Protein AF-A0A8J1WAL7-F1 (afdb_monomer_lite)

Foldseek 3Di:
DVVQVLQQVLFAEEEEAAFQLCPVVVVVVSLQQLQECPHPDPQNPPLVRGAREDEQEDEDALQDALVVVVVSLQVLLVVLVVCVVVVVSRYAYEYEYEQVVRPCNHPNVNLVQCPCCLVQVAGPVRPTSVDSSSRHRYYYYHHDDDDVVSPVSHHYHYRYAQDPVSLVVVLCVLQVPPDDQPDPPPPPDPPPDPPDDPDPDDDPPDPCVLQEDNLLSSLLSNQLSVVVVVVVVVVVPDPDDPVNSNVVNVVVNLVSCCFSVNAPDPVNQVVCLVPVLVVLQCLQPFPPPCPRLAFAAEEAEDDDPDAPVLVVVLCVVSCSQHDFEQEQEDDPDPVCLDPVNLVVSQVSVLVLQQVLHEYEYGQPLSQCVQCVCVLLVVWDADPNWTWTWGDDNPDIDIGTGDSNYGYHYYHNCCVSPDSNSSNRHGHHYDYSVSSDDPVRND

Sequence (442 aa):
MLLAVCAQLRIPVFIVGKPGSSKSLGKAIVQDVMIGSSSPVPLFRRDEDFGRTAFQTNQCSPHSTAKSILDIFQKASKVQHQLVQKRVNEEIAVVVLDEVGLAEESQHLPLKALHPLLETGISPDGHFGQQITDKVAFMGLSNWNLDPAKMNRAILVMREELNREEMIRTGRAIFRHEGSLLFGASRTDPNDQPGTRTEREQPEERDVSTSYGLRDFYSFLKMLDQRADEWHRANSASNVTPEILHEAKLAALAYCVKRNFGGISAELQKTAQERLLPYLDNLSQADPDGKNPVRYPLLLPRGRSTGGLGLVNVLQTKGILGKEVALVFGSSFPEDGSLAFLNRCIDKVKHGLESGEVVVLVNAAKIYEAVYDALNQYYTVFAGQKYVNLGLGNDHAKVQVASTAKLVILEPEPQLLDTPLLNRMEKYALSPEDLLSNEEKN

Secondary structure (DSSP, 8-state):
-HHHHHHHTT--EEEEESTTSSHHHHHHHHHHH-SGGG-SSGGGS-TTT--EEEEEEEE--TT--HHHHHHHHHHHHHHHHHHHHTT-TTEEEEEEEETHHHHHS-TT-GGGGHHHHHHTS--TTSSS--SGGGPPEEEEEESSPPPHHHHTTSEEEEEPPPPHHHHHHHHHHH--S-STTT-------TT---------------S-TTS--HHHHHHHHHHHHHHHHHHHHHHTTS---HHHHHHHHHHHHHHHHHHHH-SS-HHHHHHHHTTSHHHHGGGSS--TTS-S--PEEEEEE-SSSS-HHHHHHHHHHTTTT-S-EEEEE---SGGGG-HHHHHHHHHHHHHHHHHT-EEEEES-GGGTTTTHHHHTT-PEEETTEEEEEEEETTEEEEEEE-TT-EEEEE-S-GGGS-HHHHTTEEEEEE-GGGGS-TTT--

Structure (mmCIF, N/CA/C/O backbone):
data_AF-A0A8J1WAL7-F1
#
_entry.id   AF-A0A8J1WAL7-F1
#
loop_
_atom_site.group_PDB
_atom_site.id
_atom_site.type_symbol
_atom_site.label_atom_id
_atom_site.label_alt_id
_atom_site.label_comp_id
_atom_site.label_asym_id
_atom_site.label_entity_id
_atom_site.label_seq_id
_atom_site.pdbx_PDB_ins_code
_atom_site.Cartn_x
_atom_site.Cartn_y
_atom_site.Cartn_z
_atom_site.occupancy
_atom_site.B_iso_or_equiv
_atom_site.auth_seq_id
_atom_site.auth_comp_id
_atom_site.auth_asym_id
_atom_site.auth_atom_id
_atom_site.pdbx_PDB_model_num
ATOM 1 N N . MET A 1 1 ? -5.967 -4.400 -19.997 1.00 84.31 1 MET A N 1
ATOM 2 C CA . MET A 1 1 ? -5.461 -4.408 -21.385 1.00 84.31 1 MET A CA 1
ATOM 3 C C . MET A 1 1 ? -4.346 -3.393 -21.611 1.00 84.31 1 MET A C 1
ATOM 5 O O . MET A 1 1 ? -3.257 -3.824 -21.944 1.00 84.31 1 MET A O 1
ATOM 9 N N . LEU A 1 2 ? -4.558 -2.088 -21.374 1.00 92.94 2 LEU A N 1
ATOM 10 C CA . LEU A 1 2 ? -3.539 -1.048 -21.617 1.00 92.94 2 LEU A CA 1
ATOM 11 C C . LEU A 1 2 ? -2.163 -1.365 -21.007 1.00 92.94 2 LEU A C 1
ATOM 13 O O . LEU A 1 2 ? -1.177 -1.397 -21.726 1.00 92.94 2 LEU A O 1
ATOM 17 N N . LEU A 1 3 ? -2.109 -1.673 -19.706 1.00 94.38 3 LEU A N 1
ATOM 18 C CA . LEU A 1 3 ? -0.854 -2.017 -19.027 1.00 94.38 3 LEU A CA 1
ATOM 19 C C . LEU A 1 3 ? -0.114 -3.203 -19.666 1.00 94.38 3 LEU A C 1
ATOM 21 O O . LEU A 1 3 ? 1.107 -3.175 -19.754 1.00 94.38 3 LEU A O 1
ATOM 25 N N . ALA A 1 4 ? -0.849 -4.217 -20.129 1.00 92.81 4 ALA A N 1
ATOM 26 C CA . ALA A 1 4 ? -0.272 -5.378 -20.802 1.00 92.81 4 ALA A CA 1
ATOM 27 C C . ALA A 1 4 ? 0.333 -4.999 -22.162 1.00 92.81 4 ALA A C 1
ATOM 29 O O . ALA A 1 4 ? 1.438 -5.418 -22.486 1.00 92.81 4 ALA A O 1
ATOM 30 N N . VAL A 1 5 ? -0.353 -4.143 -22.930 1.00 93.50 5 VAL A N 1
ATOM 31 C CA . VAL A 1 5 ? 0.158 -3.611 -24.205 1.00 93.50 5 VAL A CA 1
ATOM 32 C C . VAL A 1 5 ? 1.398 -2.745 -23.979 1.00 93.50 5 VAL A C 1
ATOM 34 O O . VAL A 1 5 ? 2.397 -2.918 -24.671 1.00 93.50 5 VAL A O 1
ATOM 37 N N . CYS A 1 6 ? 1.375 -1.855 -22.983 1.00 94.75 6 CYS A N 1
ATOM 38 C CA . CYS A 1 6 ? 2.537 -1.037 -22.633 1.00 94.75 6 CYS A CA 1
ATOM 39 C C . CYS A 1 6 ? 3.734 -1.900 -22.215 1.00 94.75 6 CYS A C 1
ATOM 41 O O . CYS A 1 6 ? 4.853 -1.620 -22.635 1.00 94.75 6 CYS A O 1
ATOM 43 N N . ALA A 1 7 ? 3.505 -2.970 -21.444 1.00 92.94 7 ALA A N 1
ATOM 44 C CA . ALA A 1 7 ? 4.551 -3.926 -21.090 1.00 92.94 7 ALA A CA 1
ATOM 45 C C . ALA A 1 7 ? 5.125 -4.621 -22.334 1.00 92.94 7 ALA A C 1
ATOM 47 O O . ALA A 1 7 ? 6.336 -4.579 -22.542 1.00 92.94 7 ALA A O 1
ATOM 48 N N . GLN A 1 8 ? 4.260 -5.174 -23.193 1.00 90.38 8 GLN A N 1
ATOM 49 C CA . GLN A 1 8 ? 4.648 -5.862 -24.430 1.00 90.38 8 GLN A CA 1
ATOM 50 C C . GLN A 1 8 ? 5.514 -4.984 -25.336 1.00 90.38 8 GLN A C 1
ATOM 52 O O . GLN A 1 8 ? 6.565 -5.400 -25.822 1.00 90.38 8 GLN A O 1
ATOM 57 N N . LEU A 1 9 ? 5.081 -3.741 -25.533 1.00 90.94 9 LEU A N 1
ATOM 58 C CA . LEU A 1 9 ? 5.745 -2.782 -26.412 1.00 90.94 9 LEU A CA 1
ATOM 59 C C . LEU A 1 9 ? 6.870 -2.004 -25.714 1.00 90.94 9 LEU A C 1
ATOM 61 O O . LEU A 1 9 ? 7.504 -1.161 -26.345 1.00 90.94 9 LEU A O 1
ATOM 65 N N . ARG A 1 10 ? 7.119 -2.263 -24.422 1.00 91.50 10 ARG A N 1
ATOM 66 C CA . ARG A 1 10 ? 8.054 -1.509 -23.566 1.00 91.50 10 ARG A CA 1
ATOM 67 C C . ARG A 1 10 ? 7.827 0.008 -23.628 1.00 91.50 10 ARG A C 1
ATOM 69 O O . ARG A 1 10 ? 8.774 0.790 -23.541 1.00 91.50 10 ARG A O 1
ATOM 76 N N . ILE A 1 11 ? 6.570 0.420 -23.783 1.00 92.88 11 ILE A N 1
ATOM 77 C CA . ILE A 1 11 ? 6.168 1.825 -23.741 1.00 92.88 11 ILE A CA 1
ATOM 78 C C . ILE A 1 11 ? 6.044 2.212 -22.263 1.00 92.88 11 ILE A C 1
ATOM 80 O O . ILE A 1 11 ? 5.229 1.610 -21.557 1.00 92.88 11 ILE A O 1
ATOM 84 N N . PRO A 1 12 ? 6.821 3.194 -21.771 1.00 94.50 12 PRO A N 1
ATOM 85 C CA . PRO A 1 12 ? 6.705 3.656 -20.396 1.00 94.50 12 PRO A CA 1
ATOM 86 C C . PRO A 1 12 ? 5.286 4.141 -20.100 1.00 94.50 12 PRO A C 1
ATOM 88 O O . PRO A 1 12 ? 4.698 4.877 -20.895 1.00 94.50 12 PRO A O 1
ATOM 91 N N . VAL A 1 13 ? 4.739 3.753 -18.951 1.00 95.19 13 VAL A N 1
ATOM 92 C CA . VAL A 1 13 ? 3.415 4.206 -18.511 1.00 95.19 13 VAL A CA 1
ATOM 93 C C . VAL A 1 13 ? 3.463 4.723 -17.080 1.00 95.19 13 VAL A C 1
ATOM 95 O O . VAL A 1 13 ? 4.033 4.081 -16.201 1.00 95.19 13 VAL A O 1
ATOM 98 N N . PHE A 1 14 ? 2.832 5.869 -16.839 1.00 94.50 14 PHE A N 1
ATOM 99 C CA . PHE A 1 14 ? 2.520 6.356 -15.502 1.00 94.50 14 PHE A CA 1
ATOM 100 C C . PHE A 1 14 ? 1.024 6.219 -15.245 1.00 94.50 14 PHE A C 1
ATOM 102 O O . PHE A 1 14 ? 0.209 6.655 -16.056 1.00 94.50 14 PHE A O 1
ATOM 109 N N . ILE A 1 15 ? 0.652 5.638 -14.106 1.00 94.06 15 ILE A N 1
ATOM 110 C CA . ILE A 1 15 ? -0.725 5.642 -13.615 1.00 94.06 15 ILE A CA 1
ATOM 111 C C . ILE A 1 15 ? -0.781 6.530 -12.385 1.00 94.06 15 ILE A C 1
ATOM 113 O O . ILE A 1 15 ? -0.194 6.213 -11.349 1.00 94.06 15 ILE A O 1
ATOM 117 N N . VAL A 1 16 ? -1.539 7.613 -12.492 1.00 92.25 16 VAL A N 1
ATOM 118 C CA . VAL A 1 16 ? -1.702 8.605 -11.435 1.00 92.25 16 VAL A CA 1
ATOM 119 C C . VAL A 1 16 ? -3.160 8.652 -11.007 1.00 92.25 16 VAL A C 1
ATOM 121 O O . VAL A 1 16 ? -4.061 8.602 -11.835 1.00 92.25 16 VAL A O 1
ATOM 124 N N . GLY A 1 17 ? -3.417 8.729 -9.708 1.00 89.50 17 GLY A N 1
ATOM 125 C CA . GLY A 1 17 ? -4.762 8.960 -9.180 1.00 89.50 17 GLY A CA 1
ATOM 126 C C . GLY A 1 17 ? -4.827 8.709 -7.687 1.00 89.50 17 GLY A C 1
ATOM 127 O O . GLY A 1 17 ? -3.884 8.167 -7.123 1.00 89.50 17 GLY A O 1
ATOM 128 N N . LYS A 1 18 ? -5.941 9.023 -7.030 1.00 85.19 18 LYS A N 1
ATOM 129 C CA . LYS A 1 18 ? -6.019 8.956 -5.560 1.00 85.19 18 LYS A CA 1
ATOM 130 C C . LYS A 1 18 ? -5.776 7.543 -4.981 1.00 85.19 18 LYS A C 1
ATOM 132 O O . LYS A 1 18 ? -5.926 6.534 -5.687 1.00 85.19 18 LYS A O 1
ATOM 137 N N . PRO A 1 19 ? -5.386 7.413 -3.699 1.00 81.81 19 PRO A N 1
ATOM 138 C CA . PRO A 1 19 ? -5.286 6.114 -3.036 1.00 81.81 19 PRO A CA 1
ATOM 139 C C . PRO A 1 19 ? -6.582 5.297 -3.166 1.00 81.81 19 PRO A C 1
ATOM 141 O O . PRO A 1 19 ? -7.678 5.797 -2.945 1.00 81.81 19 PRO A O 1
ATOM 144 N N . GLY A 1 20 ? -6.465 4.015 -3.531 1.00 78.94 20 GLY A N 1
ATOM 145 C CA . GLY A 1 20 ? -7.633 3.144 -3.737 1.00 78.94 20 GLY A CA 1
ATOM 146 C C . GLY A 1 20 ? -8.259 3.208 -5.139 1.00 78.94 20 GLY A C 1
ATOM 147 O O . GLY A 1 20 ? -9.221 2.496 -5.400 1.00 78.94 20 GLY A O 1
ATOM 148 N N . SER A 1 21 ? -7.687 3.950 -6.091 1.00 83.81 21 SER A N 1
ATOM 149 C CA . SER A 1 21 ? -8.152 3.986 -7.492 1.00 83.81 21 SER A CA 1
ATOM 150 C C . SER A 1 21 ? -7.765 2.760 -8.350 1.00 83.81 21 SER A C 1
ATOM 152 O O . SER A 1 21 ? -7.716 2.834 -9.581 1.00 83.81 21 SER A O 1
ATOM 154 N N . SER A 1 22 ? -7.483 1.620 -7.707 1.00 83.69 22 SER A N 1
ATOM 155 C CA . SER A 1 22 ? -7.167 0.323 -8.337 1.00 83.69 22 SER A CA 1
ATOM 156 C C . SER A 1 22 ? -5.894 0.271 -9.199 1.00 83.69 22 SER A C 1
ATOM 158 O O . SER A 1 22 ? -5.740 -0.633 -10.015 1.00 83.69 22 SER A O 1
ATOM 160 N N . LYS A 1 23 ? -4.936 1.186 -8.990 1.00 89.06 23 LYS A N 1
ATOM 161 C CA . LYS A 1 23 ? -3.648 1.218 -9.719 1.00 89.06 23 LYS A CA 1
ATOM 162 C C . LYS A 1 23 ? -2.802 -0.038 -9.481 1.00 89.06 23 LYS A C 1
ATOM 164 O O . LYS A 1 23 ? -2.500 -0.770 -10.419 1.00 89.06 23 LYS A O 1
ATOM 169 N N . SER A 1 24 ? -2.484 -0.322 -8.214 1.00 85.56 24 SER A N 1
ATOM 170 C CA . SER A 1 24 ? -1.693 -1.495 -7.823 1.00 85.56 24 SER A CA 1
ATOM 171 C C . SER A 1 24 ? -2.426 -2.804 -8.138 1.00 85.56 24 SER A C 1
ATOM 173 O O . SER A 1 24 ? -1.786 -3.783 -8.505 1.00 85.56 24 SER A O 1
ATOM 175 N N . LEU A 1 25 ? -3.768 -2.804 -8.093 1.00 84.81 25 LEU A N 1
ATOM 176 C CA . LEU A 1 25 ? -4.587 -3.933 -8.547 1.00 84.81 25 LEU A CA 1
ATOM 177 C C . LEU A 1 25 ? -4.432 -4.169 -10.056 1.00 84.81 25 LEU A C 1
ATOM 179 O O . LEU A 1 25 ? -4.268 -5.307 -10.477 1.00 84.81 25 LEU A O 1
ATOM 183 N N . GLY A 1 26 ? -4.433 -3.111 -10.872 1.00 89.12 26 GLY A N 1
ATOM 184 C CA . GLY A 1 26 ? -4.189 -3.219 -12.312 1.00 89.12 26 GLY A CA 1
ATOM 185 C C . GLY A 1 26 ? -2.827 -3.841 -12.630 1.00 89.12 26 GLY A C 1
ATOM 186 O O . GLY A 1 26 ? -2.751 -4.732 -13.474 1.00 89.12 26 GLY A O 1
ATOM 187 N N . LYS A 1 27 ? -1.773 -3.426 -11.915 1.00 91.50 27 LYS A N 1
ATOM 188 C CA . LYS A 1 27 ? -0.441 -4.051 -11.985 1.00 91.50 27 LYS A CA 1
ATOM 189 C C . LYS A 1 27 ? -0.492 -5.532 -11.585 1.00 91.50 27 LYS A C 1
ATOM 191 O O . LYS A 1 27 ? 0.006 -6.360 -12.338 1.00 91.50 27 LYS A O 1
ATOM 196 N N . ALA A 1 28 ? -1.101 -5.862 -10.442 1.00 87.25 28 ALA A N 1
ATOM 197 C CA . ALA A 1 28 ? -1.199 -7.239 -9.949 1.00 87.25 28 ALA A CA 1
ATOM 198 C C . ALA A 1 28 ? -1.916 -8.159 -10.948 1.00 87.25 28 ALA A C 1
ATOM 200 O O . ALA A 1 28 ? -1.396 -9.213 -11.284 1.00 87.25 28 ALA A O 1
ATOM 201 N N . ILE A 1 29 ? -3.036 -7.710 -11.526 1.00 89.12 29 ILE A N 1
ATOM 202 C CA . ILE A 1 29 ? -3.750 -8.473 -12.559 1.00 89.12 29 ILE A CA 1
ATOM 203 C C . ILE A 1 29 ? -2.834 -8.768 -13.747 1.00 89.12 29 ILE A C 1
ATOM 205 O O . ILE A 1 29 ? -2.809 -9.897 -14.216 1.00 89.12 29 ILE A O 1
ATOM 209 N N . VAL A 1 30 ? -2.078 -7.779 -14.239 1.00 92.38 30 VAL A N 1
ATOM 210 C CA . VAL A 1 30 ? -1.133 -8.000 -15.348 1.00 92.38 30 VAL A CA 1
ATOM 211 C C . VAL A 1 30 ? -0.058 -9.011 -14.964 1.00 92.38 30 VAL A C 1
ATOM 213 O O . VAL A 1 30 ? 0.216 -9.915 -15.746 1.00 92.38 30 VAL A O 1
ATOM 216 N N . GLN A 1 31 ? 0.501 -8.887 -13.764 1.00 90.56 31 GLN A N 1
ATOM 217 C CA . GLN A 1 31 ? 1.497 -9.812 -13.232 1.00 90.56 31 GLN A CA 1
ATOM 218 C C . GLN A 1 31 ? 0.962 -11.250 -13.110 1.00 90.56 31 GLN A C 1
ATOM 220 O O . GLN A 1 31 ? 1.702 -12.188 -13.394 1.00 90.56 31 GLN A O 1
ATOM 225 N N . ASP A 1 32 ? -0.312 -11.424 -12.755 1.00 87.25 32 ASP A N 1
ATOM 226 C CA . ASP A 1 32 ? -0.944 -12.737 -12.580 1.00 87.25 32 ASP A CA 1
ATOM 227 C C . ASP A 1 32 ? -1.372 -13.381 -13.909 1.00 87.25 32 ASP A C 1
ATOM 229 O O . ASP A 1 32 ? -1.410 -14.607 -14.024 1.00 87.25 32 ASP A O 1
ATOM 233 N N . VAL A 1 33 ? -1.711 -12.577 -14.927 1.00 90.56 33 VAL A N 1
ATOM 234 C CA . VAL A 1 33 ? -2.195 -13.098 -16.219 1.00 90.56 33 VAL A CA 1
ATOM 235 C C . VAL A 1 33 ? -1.113 -13.182 -17.290 1.00 90.56 33 VAL A C 1
ATOM 237 O O . VAL A 1 33 ? -1.200 -14.069 -18.134 1.00 90.56 33 VAL A O 1
ATOM 240 N N . MET A 1 34 ? -0.089 -12.323 -17.283 1.00 90.88 34 MET A N 1
ATOM 241 C CA . MET A 1 34 ? 1.019 -12.368 -18.250 1.00 90.88 34 MET A CA 1
ATOM 242 C C . MET A 1 34 ? 2.135 -13.291 -17.753 1.00 90.88 34 MET A C 1
ATOM 244 O O . MET A 1 34 ? 3.267 -12.862 -17.521 1.00 90.88 34 MET A O 1
ATOM 248 N N . ILE A 1 35 ? 1.799 -14.570 -17.580 1.00 88.31 35 ILE A N 1
ATOM 249 C CA . ILE A 1 35 ? 2.708 -15.632 -17.116 1.00 88.31 35 ILE A CA 1
ATOM 250 C C . ILE A 1 35 ? 2.988 -16.699 -18.193 1.00 88.31 35 ILE A C 1
ATOM 252 O O . ILE A 1 35 ? 3.474 -17.783 -17.872 1.00 88.31 35 ILE A O 1
ATOM 256 N N . GLY A 1 36 ? 2.692 -16.384 -19.460 1.00 86.50 36 GLY A N 1
ATOM 257 C CA . GLY A 1 36 ? 2.872 -17.265 -20.620 1.00 86.50 36 GLY A CA 1
ATOM 258 C C . GLY A 1 36 ? 1.848 -18.399 -20.660 1.00 86.50 36 GLY A C 1
ATOM 259 O O . GLY A 1 36 ? 0.706 -18.241 -20.221 1.00 86.50 36 GLY A O 1
ATOM 260 N N . SER A 1 37 ? 2.267 -19.574 -21.129 1.00 84.50 37 SER A N 1
ATOM 261 C CA . SER A 1 37 ? 1.436 -20.788 -21.244 1.00 84.50 37 SER A CA 1
ATOM 262 C C . SER A 1 37 ? 0.630 -21.166 -19.985 1.00 84.50 37 SER A C 1
ATOM 264 O O . SER A 1 37 ? -0.465 -21.722 -20.102 1.00 84.50 37 SER A O 1
ATOM 266 N N . SER A 1 38 ? 1.104 -20.801 -18.789 1.00 87.06 38 SER A N 1
ATOM 267 C CA . SER A 1 38 ? 0.413 -21.015 -17.505 1.00 87.06 38 SER A CA 1
ATOM 268 C C . SER A 1 38 ? -0.740 -20.039 -17.224 1.00 87.06 38 SER A C 1
ATOM 270 O O . SER A 1 38 ? -1.400 -20.155 -16.191 1.00 87.06 38 SER A O 1
ATOM 272 N N . SER A 1 39 ? -0.991 -19.057 -18.093 1.00 88.88 39 SER A N 1
ATOM 273 C CA . SER A 1 39 ? -2.002 -18.025 -17.857 1.00 88.88 39 SER A CA 1
ATOM 274 C C . SER A 1 39 ? -3.413 -18.612 -17.721 1.00 88.88 39 SER A C 1
ATOM 276 O O . SER A 1 39 ? -3.811 -19.473 -18.512 1.00 88.88 39 SER A O 1
ATOM 278 N N . PRO A 1 40 ? -4.255 -18.116 -16.797 1.00 87.81 40 PRO A N 1
ATOM 279 C CA . PRO A 1 40 ? -5.662 -18.508 -16.753 1.00 87.81 40 PRO A CA 1
ATOM 280 C C . PRO A 1 40 ? -6.462 -17.976 -17.956 1.00 87.81 40 PRO A C 1
ATOM 282 O O . PRO A 1 40 ? -7.534 -18.503 -18.252 1.00 87.81 40 PRO A O 1
ATOM 285 N N . VAL A 1 41 ? -5.951 -16.975 -18.680 1.00 88.56 41 VAL A N 1
ATOM 286 C CA . VAL A 1 41 ? -6.658 -16.290 -19.769 1.00 88.56 41 VAL A CA 1
ATOM 287 C C . VAL A 1 41 ? -6.069 -16.702 -21.126 1.00 88.56 41 VAL A C 1
ATOM 289 O O . VAL A 1 41 ? -4.888 -16.452 -21.362 1.00 88.56 41 VAL A O 1
ATOM 292 N N . PRO A 1 42 ? -6.866 -17.261 -22.063 1.00 88.44 42 PRO A N 1
ATOM 293 C CA . PRO A 1 42 ? -6.362 -17.754 -23.350 1.00 88.44 42 PRO A CA 1
ATOM 294 C C . PRO A 1 42 ? -5.555 -16.739 -24.173 1.00 88.44 42 PRO A C 1
ATOM 296 O O . PRO A 1 42 ? -4.606 -17.134 -24.841 1.00 88.44 42 PRO A O 1
ATOM 299 N N . LEU A 1 43 ? -5.898 -15.447 -24.097 1.00 87.50 43 LEU A N 1
ATOM 300 C CA . LEU A 1 43 ? -5.181 -14.366 -24.787 1.00 87.50 43 LEU A CA 1
ATOM 301 C C . LEU A 1 43 ? -3.700 -14.273 -24.378 1.00 87.50 43 LEU A C 1
ATOM 303 O O . LEU A 1 43 ? -2.867 -13.964 -25.216 1.00 87.50 43 LEU A O 1
ATOM 307 N N . PHE A 1 44 ? -3.371 -14.554 -23.114 1.00 88.06 44 PHE A N 1
ATOM 308 C CA . PHE A 1 44 ? -2.008 -14.436 -22.579 1.00 88.06 44 PHE A CA 1
ATOM 309 C C . PHE A 1 44 ? -1.257 -15.777 -22.523 1.00 88.06 44 PHE A C 1
ATOM 311 O O . PHE A 1 44 ? -0.155 -15.827 -21.988 1.00 88.06 44 PHE A O 1
ATOM 318 N N . ARG A 1 45 ? -1.851 -16.862 -23.050 1.00 85.06 45 ARG A N 1
ATOM 319 C CA . ARG A 1 45 ? -1.166 -18.154 -23.258 1.00 85.06 45 ARG A CA 1
ATOM 320 C C . ARG A 1 45 ? -0.457 -18.242 -24.603 1.00 85.06 45 ARG A C 1
ATOM 322 O O . ARG A 1 45 ? 0.323 -19.161 -24.810 1.00 85.06 45 ARG A O 1
ATOM 329 N N . ARG A 1 46 ? -0.840 -17.383 -25.550 1.00 67.69 46 ARG A N 1
ATOM 330 C CA . ARG A 1 46 ? -0.291 -17.383 -26.902 1.00 67.69 46 ARG A CA 1
ATOM 331 C C . ARG A 1 46 ? 0.996 -16.580 -26.885 1.00 67.69 46 ARG A C 1
ATOM 333 O O . ARG A 1 46 ? 0.955 -15.351 -26.887 1.00 67.69 46 ARG A O 1
ATOM 340 N N . ASP A 1 47 ? 2.104 -17.303 -26.892 1.00 62.41 47 ASP A N 1
ATOM 341 C CA . ASP A 1 47 ? 3.455 -16.746 -26.846 1.00 62.41 47 ASP A CA 1
ATOM 342 C C . ASP A 1 47 ? 3.760 -15.804 -28.036 1.00 62.41 47 ASP A C 1
ATOM 344 O O . ASP A 1 47 ? 4.651 -14.963 -27.956 1.00 62.41 47 ASP A O 1
ATOM 348 N N . GLU A 1 48 ? 2.969 -15.873 -29.117 1.00 63.19 48 GLU A N 1
ATOM 349 C CA . GLU A 1 48 ? 3.073 -14.981 -30.283 1.00 63.19 48 GLU A CA 1
ATOM 350 C C . GLU A 1 48 ? 2.487 -13.572 -30.054 1.00 63.19 48 GLU A C 1
ATOM 352 O O . GLU A 1 48 ? 2.956 -12.615 -30.670 1.00 63.19 48 GLU A O 1
ATOM 357 N N . ASP A 1 49 ? 1.496 -13.420 -29.165 1.00 69.75 49 ASP A N 1
ATOM 358 C CA . ASP A 1 49 ? 0.780 -12.149 -28.962 1.00 69.75 49 ASP A CA 1
ATOM 359 C C . ASP A 1 49 ? 1.299 -11.377 -27.734 1.00 69.75 49 ASP A C 1
ATOM 361 O O . ASP A 1 49 ? 1.456 -10.151 -27.772 1.00 69.75 49 ASP A O 1
ATOM 365 N N . PHE A 1 50 ? 1.567 -12.086 -26.630 1.00 84.81 50 PHE A N 1
ATOM 366 C CA . PHE A 1 50 ? 2.007 -11.502 -25.362 1.00 84.81 50 PHE A CA 1
ATOM 367 C C . PHE A 1 50 ? 3.078 -12.354 -24.687 1.00 84.81 50 PHE A C 1
ATOM 369 O O . PHE A 1 50 ? 2.865 -13.530 -24.407 1.00 84.81 50 PHE A O 1
ATOM 376 N N . GLY A 1 51 ? 4.190 -11.717 -24.325 1.00 83.19 51 GLY A N 1
ATOM 377 C CA . GLY A 1 51 ? 5.221 -12.328 -23.504 1.00 83.19 51 GLY A CA 1
ATOM 378 C C . GLY A 1 51 ? 4.795 -12.450 -22.039 1.00 83.19 51 GLY A C 1
ATOM 379 O O . GLY A 1 51 ? 4.101 -11.596 -21.481 1.00 83.19 51 GLY A O 1
ATOM 380 N N . ARG A 1 52 ? 5.268 -13.502 -21.383 1.00 88.00 52 ARG A N 1
ATOM 381 C CA . ARG A 1 52 ? 5.427 -13.589 -19.936 1.00 88.00 52 ARG A CA 1
ATOM 382 C C . ARG A 1 52 ? 6.206 -12.387 -19.391 1.00 88.00 52 ARG A C 1
A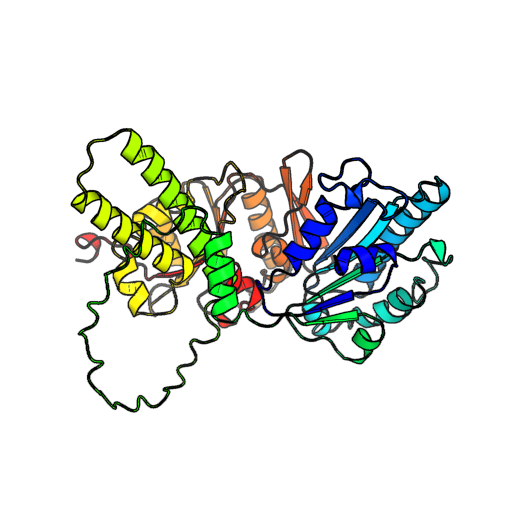TOM 384 O O . ARG A 1 52 ? 7.131 -11.862 -19.998 1.00 88.00 52 ARG A O 1
ATOM 391 N N . THR A 1 53 ? 5.843 -11.947 -18.196 1.00 90.31 53 THR A N 1
ATOM 392 C CA . THR A 1 53 ? 6.435 -10.772 -17.550 1.00 90.31 53 THR A CA 1
ATOM 393 C C . THR A 1 53 ? 7.201 -11.152 -16.290 1.00 90.31 53 THR A C 1
ATOM 395 O O . THR A 1 53 ? 6.766 -11.989 -15.500 1.00 90.31 53 THR A O 1
ATOM 398 N N . ALA A 1 54 ? 8.348 -10.508 -16.086 1.00 90.69 54 ALA A N 1
ATOM 399 C CA . ALA A 1 54 ? 9.175 -10.635 -14.894 1.00 90.69 54 ALA A CA 1
ATOM 400 C C . ALA A 1 54 ? 9.238 -9.278 -14.180 1.00 90.69 54 ALA A C 1
ATOM 402 O O . ALA A 1 54 ? 10.033 -8.401 -14.524 1.00 90.69 54 ALA A O 1
ATOM 403 N N . PHE A 1 55 ? 8.367 -9.093 -13.190 1.00 91.06 55 PHE A N 1
ATOM 404 C CA . PHE A 1 55 ? 8.231 -7.833 -12.465 1.00 91.06 55 PHE A CA 1
ATOM 405 C C . PHE A 1 55 ? 9.355 -7.625 -11.440 1.00 91.06 55 PHE A C 1
ATOM 407 O O . PHE A 1 55 ? 9.601 -8.469 -10.581 1.00 91.06 55 PHE A O 1
ATOM 414 N N . GLN A 1 56 ? 9.983 -6.452 -11.483 1.00 91.12 56 GLN A N 1
ATOM 415 C CA . GLN A 1 56 ? 10.903 -5.925 -10.478 1.00 91.12 56 GLN A CA 1
ATOM 416 C C . GLN A 1 56 ? 10.274 -4.654 -9.905 1.00 91.12 56 GLN A C 1
ATOM 418 O O . GLN A 1 56 ? 10.170 -3.649 -10.602 1.00 91.12 56 GLN A O 1
ATOM 423 N N . THR A 1 57 ? 9.807 -4.693 -8.655 1.00 89.25 57 THR A N 1
ATOM 424 C CA . THR A 1 57 ? 9.117 -3.551 -8.024 1.00 89.25 57 THR A CA 1
ATOM 425 C C . THR A 1 57 ? 9.984 -2.894 -6.959 1.00 89.25 57 THR A C 1
ATOM 427 O O . THR A 1 57 ? 10.517 -3.587 -6.094 1.00 89.25 57 THR A O 1
ATOM 430 N N . ASN A 1 58 ? 10.081 -1.567 -7.006 1.00 87.75 58 ASN A N 1
ATOM 431 C CA . ASN A 1 58 ? 10.629 -0.730 -5.946 1.00 87.75 58 ASN A CA 1
ATOM 432 C C . ASN A 1 58 ? 9.522 0.194 -5.435 1.00 87.75 58 ASN A C 1
ATOM 434 O O . ASN A 1 58 ? 8.834 0.813 -6.248 1.00 87.75 58 ASN A O 1
ATOM 438 N N . GLN A 1 59 ? 9.362 0.298 -4.120 1.00 86.12 59 GLN A N 1
ATOM 439 C CA . GLN A 1 59 ? 8.484 1.299 -3.526 1.00 86.12 59 GLN A CA 1
ATOM 440 C C . GLN A 1 59 ? 9.287 2.583 -3.306 1.00 86.12 59 GLN A C 1
ATOM 442 O O . GLN A 1 59 ? 10.368 2.563 -2.722 1.00 86.12 59 GLN A O 1
ATOM 447 N N . CYS A 1 60 ? 8.784 3.693 -3.833 1.00 86.19 60 CYS A N 1
ATOM 448 C CA . CYS A 1 60 ? 9.363 5.010 -3.648 1.00 86.19 60 CYS A CA 1
ATOM 449 C C . CYS A 1 60 ? 8.866 5.653 -2.350 1.00 86.19 60 CYS A C 1
ATOM 451 O O . CYS A 1 60 ? 7.794 5.349 -1.837 1.00 86.19 60 CYS A O 1
ATOM 453 N N . SER A 1 61 ? 9.667 6.582 -1.848 1.00 81.94 61 SER A N 1
ATOM 454 C CA . SER A 1 61 ? 9.443 7.351 -0.626 1.00 81.94 61 SER A CA 1
ATOM 455 C C . SER A 1 61 ? 10.107 8.730 -0.768 1.00 81.94 61 SER A C 1
ATOM 457 O O . SER A 1 61 ? 10.936 8.905 -1.674 1.00 81.94 61 SER A O 1
ATOM 459 N N . PRO A 1 62 ? 9.842 9.686 0.141 1.00 80.81 62 PRO A N 1
ATOM 460 C CA . PRO A 1 62 ? 10.528 10.985 0.159 1.00 80.81 62 PRO A CA 1
ATOM 461 C C . PRO A 1 62 ? 12.056 10.893 0.323 1.00 80.81 62 PRO A C 1
ATOM 463 O O . PRO A 1 62 ? 12.785 11.848 0.065 1.00 80.81 62 PRO A O 1
ATOM 466 N N . HIS A 1 63 ? 12.583 9.725 0.684 1.00 79.44 63 HIS A N 1
ATOM 467 C CA . HIS A 1 63 ? 14.014 9.488 0.899 1.00 79.44 63 HIS A CA 1
ATOM 468 C C . HIS A 1 63 ? 14.654 8.662 -0.225 1.00 79.44 63 HIS A C 1
ATOM 470 O O . HIS A 1 63 ? 15.830 8.305 -0.163 1.00 79.44 63 HIS A O 1
ATOM 476 N N . SER A 1 64 ? 13.896 8.357 -1.283 1.00 84.38 64 SER A N 1
ATOM 477 C CA . SER A 1 64 ? 14.398 7.594 -2.425 1.00 84.38 64 SER A CA 1
ATOM 478 C C . SER A 1 64 ? 15.607 8.260 -3.084 1.00 84.38 64 SER A C 1
ATOM 480 O O . SER A 1 64 ? 15.620 9.460 -3.343 1.00 84.38 64 SER A O 1
ATOM 482 N N . THR A 1 65 ? 16.622 7.462 -3.418 1.00 88.38 65 THR A N 1
ATOM 483 C CA . THR A 1 65 ? 17.855 7.938 -4.057 1.00 88.38 65 THR A CA 1
ATOM 484 C C . THR A 1 65 ? 17.910 7.543 -5.530 1.00 88.38 65 THR A C 1
ATOM 486 O O . THR A 1 65 ? 17.284 6.577 -5.963 1.00 88.38 65 THR A O 1
ATOM 489 N N . ALA A 1 66 ? 18.698 8.264 -6.333 1.00 89.75 66 ALA A N 1
ATOM 490 C CA . ALA A 1 66 ? 18.927 7.875 -7.728 1.00 89.75 66 ALA A CA 1
ATOM 491 C C . ALA A 1 66 ? 19.527 6.460 -7.829 1.00 89.75 66 ALA A C 1
ATOM 493 O O . ALA A 1 66 ? 19.200 5.708 -8.744 1.00 89.75 66 ALA A O 1
ATOM 494 N N . LYS A 1 67 ? 20.361 6.076 -6.851 1.00 88.44 67 LYS A N 1
ATOM 495 C CA . LYS A 1 67 ? 20.971 4.748 -6.772 1.00 88.44 67 LYS A CA 1
ATOM 496 C C . LYS A 1 67 ? 19.923 3.640 -6.652 1.00 88.44 67 LYS A C 1
ATOM 498 O O . LYS A 1 67 ? 20.030 2.666 -7.382 1.00 88.44 67 LYS A O 1
ATOM 503 N N . SER A 1 68 ? 18.893 3.791 -5.812 1.00 85.81 68 SER A N 1
ATOM 504 C CA . SER A 1 68 ? 17.866 2.744 -5.668 1.00 85.81 68 SER A CA 1
ATOM 505 C C . SER A 1 68 ? 17.087 2.509 -6.969 1.00 85.81 68 SER A C 1
ATOM 507 O O . SER A 1 68 ? 16.787 1.364 -7.313 1.00 85.81 68 SER A O 1
ATOM 509 N N . ILE A 1 69 ? 16.833 3.574 -7.740 1.00 90.75 69 ILE A N 1
ATOM 510 C CA . ILE A 1 69 ? 16.236 3.487 -9.081 1.00 90.75 69 ILE A CA 1
ATOM 511 C C . ILE A 1 69 ? 17.195 2.796 -10.059 1.00 90.75 69 ILE A C 1
ATOM 513 O O . ILE A 1 69 ? 16.797 1.871 -10.766 1.00 90.75 69 ILE A O 1
ATOM 517 N N . LEU A 1 70 ? 18.465 3.202 -10.096 1.00 91.31 70 LEU A N 1
ATOM 518 C CA . LEU A 1 70 ? 19.458 2.592 -10.985 1.00 91.31 70 LEU A CA 1
ATOM 519 C C . LEU A 1 70 ? 19.665 1.106 -10.677 1.00 91.31 70 LEU A C 1
ATOM 521 O O . LEU A 1 70 ? 19.683 0.296 -11.600 1.00 91.31 70 LEU A O 1
ATOM 525 N N . ASP A 1 71 ? 19.741 0.731 -9.402 1.00 89.81 71 ASP A N 1
ATOM 526 C CA . ASP A 1 71 ? 19.937 -0.650 -8.965 1.00 89.81 71 ASP A CA 1
ATOM 527 C C . ASP A 1 71 ? 18.783 -1.555 -9.423 1.00 89.81 71 ASP A C 1
ATOM 529 O O . ASP A 1 71 ? 19.019 -2.688 -9.855 1.00 89.81 71 ASP A O 1
ATOM 533 N N . ILE A 1 72 ? 17.527 -1.084 -9.366 1.00 91.31 72 ILE A N 1
ATOM 534 C CA . ILE A 1 72 ? 16.396 -1.893 -9.839 1.00 91.31 72 ILE A CA 1
ATOM 535 C C . ILE A 1 72 ? 16.359 -2.014 -11.363 1.00 91.31 72 ILE A C 1
ATOM 537 O O . ILE A 1 72 ? 16.103 -3.106 -11.878 1.00 91.31 72 ILE A O 1
ATOM 541 N N . PHE A 1 73 ? 16.688 -0.947 -12.091 1.00 92.88 73 PHE A N 1
ATOM 542 C CA . PHE A 1 73 ? 16.819 -1.010 -13.545 1.00 92.88 73 PHE A CA 1
ATOM 543 C C . PHE A 1 73 ? 17.975 -1.915 -13.971 1.00 92.88 73 PHE A C 1
ATOM 545 O O . PHE A 1 73 ? 17.809 -2.714 -14.888 1.00 92.88 73 PHE A O 1
ATOM 552 N N . GLN A 1 74 ? 19.110 -1.874 -13.273 1.00 90.81 74 GLN A N 1
ATOM 553 C CA . GLN A 1 74 ? 20.238 -2.761 -13.537 1.00 90.81 74 GLN A CA 1
ATOM 554 C C . GLN A 1 74 ? 19.854 -4.228 -13.306 1.00 90.81 74 GLN A C 1
ATOM 556 O O . GLN A 1 74 ? 20.188 -5.091 -14.121 1.00 90.81 74 GLN A O 1
ATOM 561 N N . LYS A 1 75 ? 19.134 -4.531 -12.216 1.00 89.94 75 LYS A N 1
ATOM 562 C CA . LYS A 1 75 ? 18.607 -5.881 -11.950 1.00 89.94 75 LYS A CA 1
ATOM 563 C C . LYS A 1 75 ? 17.675 -6.339 -13.071 1.00 89.94 75 LYS A C 1
ATOM 565 O O . LYS A 1 75 ? 17.868 -7.430 -13.602 1.00 89.94 75 LYS A O 1
ATOM 570 N N . ALA A 1 76 ? 16.714 -5.506 -13.465 1.00 91.06 76 ALA A N 1
ATOM 571 C CA . ALA A 1 76 ? 15.772 -5.825 -14.536 1.00 91.06 76 ALA A CA 1
ATOM 572 C C . ALA A 1 76 ? 16.464 -5.983 -15.898 1.00 91.06 76 ALA A C 1
ATOM 574 O O . ALA A 1 76 ? 16.148 -6.910 -16.635 1.00 91.06 76 ALA A O 1
ATOM 575 N N . SER A 1 77 ? 17.446 -5.137 -16.205 1.00 89.88 77 SER A N 1
ATOM 576 C CA . SER A 1 77 ? 18.233 -5.198 -17.440 1.00 89.88 77 SER A CA 1
ATOM 577 C C . SER A 1 77 ? 19.058 -6.486 -17.512 1.00 89.88 77 SER A C 1
ATOM 579 O O . SER A 1 77 ? 19.061 -7.152 -18.541 1.00 89.88 77 SER A O 1
ATOM 581 N N . LYS A 1 78 ? 19.671 -6.923 -16.401 1.00 87.62 78 LYS A N 1
ATOM 582 C CA . LYS A 1 78 ? 20.357 -8.228 -16.329 1.00 87.62 78 LYS A CA 1
ATOM 583 C C . LYS A 1 78 ? 19.401 -9.393 -16.579 1.00 87.62 78 LYS A C 1
ATOM 585 O O . LYS A 1 78 ? 19.761 -10.316 -17.306 1.00 87.62 78 LYS A O 1
ATOM 590 N N . VAL A 1 79 ? 18.202 -9.346 -15.993 1.00 87.31 79 VAL A N 1
ATOM 591 C CA . VAL A 1 79 ? 17.152 -10.341 -16.256 1.00 87.31 79 VAL A CA 1
ATOM 592 C C . VAL A 1 79 ? 16.801 -10.324 -17.744 1.00 87.31 79 VAL A C 1
ATOM 594 O O . VAL A 1 79 ? 16.924 -11.353 -18.395 1.00 87.31 79 VAL A O 1
ATOM 597 N N . GLN A 1 80 ? 16.487 -9.158 -18.314 1.00 87.25 80 GLN A N 1
ATOM 598 C CA . GLN A 1 80 ? 16.169 -9.004 -19.737 1.00 87.25 80 GLN A CA 1
ATOM 599 C C . GLN A 1 80 ? 17.268 -9.571 -20.646 1.00 87.25 80 GLN A C 1
ATOM 601 O O . GLN A 1 80 ? 16.975 -10.330 -21.567 1.00 87.25 80 GLN A O 1
ATOM 606 N N . HIS A 1 81 ? 18.530 -9.257 -20.362 1.00 85.12 81 HIS A N 1
ATOM 607 C CA . HIS A 1 81 ? 19.675 -9.722 -21.136 1.00 85.12 81 HIS A CA 1
ATOM 608 C C . HIS A 1 81 ? 19.788 -11.253 -21.142 1.00 85.12 81 HIS A C 1
ATOM 610 O O . HIS A 1 81 ? 19.943 -11.875 -22.195 1.00 85.12 81 HIS A O 1
ATOM 616 N N . GLN A 1 82 ? 19.660 -11.881 -19.968 1.00 82.19 82 GLN A N 1
ATOM 617 C CA . GLN A 1 82 ? 19.682 -13.341 -19.841 1.00 82.19 82 GLN A CA 1
ATOM 618 C C . GLN A 1 82 ? 18.543 -14.006 -20.624 1.00 82.19 82 GLN A C 1
ATOM 620 O O . GLN A 1 82 ? 18.729 -15.094 -21.169 1.00 82.19 82 GLN A O 1
ATOM 625 N N . LEU A 1 83 ? 17.378 -13.361 -20.691 1.00 76.38 83 LEU A N 1
ATOM 626 C CA . LEU A 1 83 ? 16.210 -13.866 -21.413 1.00 76.38 83 LEU A CA 1
ATOM 627 C C . LEU A 1 83 ? 16.405 -13.798 -22.930 1.00 76.38 83 LEU A C 1
ATOM 629 O O . LEU A 1 83 ? 16.182 -14.794 -23.621 1.00 76.38 83 LEU A O 1
ATOM 633 N N . VAL A 1 84 ? 16.921 -12.671 -23.431 1.00 75.19 84 VAL A N 1
ATOM 634 C CA . VAL A 1 84 ? 17.245 -12.483 -24.855 1.00 75.19 84 VAL A CA 1
ATOM 635 C C . VAL A 1 84 ? 18.281 -13.511 -25.322 1.00 75.19 84 VAL A C 1
ATOM 637 O O . VAL A 1 84 ? 18.100 -14.138 -26.366 1.00 75.19 84 VAL A O 1
ATOM 640 N N . GLN A 1 85 ? 19.337 -13.753 -24.536 1.00 74.50 85 GLN A N 1
ATOM 641 C CA . GLN A 1 85 ? 20.371 -14.735 -24.892 1.00 74.50 85 GLN A CA 1
ATOM 642 C C . GLN A 1 85 ? 19.842 -16.170 -24.973 1.00 74.50 85 GLN A C 1
ATOM 644 O O . GLN A 1 85 ? 20.263 -16.936 -25.841 1.00 74.50 85 GLN A O 1
ATOM 649 N N . LYS A 1 86 ? 18.900 -16.540 -24.100 1.00 73.31 86 LYS A N 1
ATOM 650 C CA . LYS A 1 86 ? 18.284 -17.875 -24.101 1.00 73.31 86 LYS A CA 1
ATOM 651 C C . LYS A 1 86 ? 17.297 -18.086 -25.257 1.00 73.31 86 LYS A C 1
ATOM 653 O O . LYS A 1 86 ? 16.745 -19.177 -25.361 1.00 73.31 86 LYS A O 1
ATOM 658 N N . ARG A 1 87 ? 17.077 -17.076 -26.117 1.00 63.59 87 ARG A N 1
ATOM 659 C CA . ARG A 1 87 ? 16.042 -17.055 -27.172 1.00 63.59 87 ARG A CA 1
ATOM 660 C C . ARG A 1 87 ? 14.648 -17.400 -26.648 1.00 63.59 87 ARG A C 1
ATOM 662 O O . ARG A 1 87 ? 13.802 -17.882 -27.395 1.00 63.59 87 ARG A O 1
ATOM 669 N N . VAL A 1 88 ? 14.405 -17.123 -25.370 1.00 60.78 88 VAL A N 1
ATOM 670 C CA . VAL A 1 88 ? 13.058 -17.138 -24.816 1.00 60.78 88 VAL A CA 1
ATOM 671 C C . VAL A 1 88 ? 12.451 -15.815 -25.266 1.00 60.78 88 VAL A C 1
ATOM 673 O O . VAL A 1 88 ? 12.541 -14.812 -24.563 1.00 60.78 88 VAL A O 1
ATOM 676 N N . ASN A 1 89 ? 11.894 -15.786 -26.481 1.00 56.12 89 ASN A N 1
ATOM 677 C CA . ASN A 1 89 ? 11.239 -14.610 -27.084 1.00 56.12 89 ASN A CA 1
ATOM 678 C C . ASN A 1 89 ? 9.983 -14.150 -26.318 1.00 56.12 89 ASN A C 1
ATOM 680 O O . ASN A 1 89 ? 9.249 -13.275 -26.765 1.00 56.12 89 ASN A O 1
ATOM 684 N N . GLU A 1 90 ? 9.762 -14.727 -25.148 1.00 67.81 90 GLU A N 1
ATOM 685 C CA . GLU A 1 90 ? 8.501 -14.750 -24.449 1.00 67.81 90 GLU A CA 1
ATOM 686 C C . GLU A 1 90 ? 8.615 -14.074 -23.090 1.00 67.81 90 GLU A C 1
ATOM 688 O O . GLU A 1 90 ? 7.599 -13.951 -22.441 1.00 67.81 90 GLU A O 1
ATOM 693 N N . GLU A 1 91 ? 9.787 -13.622 -22.622 1.00 80.19 91 GLU A N 1
ATOM 694 C CA . GLU A 1 91 ? 9.895 -12.971 -21.308 1.00 80.19 91 GLU A CA 1
ATOM 695 C C . GLU A 1 91 ? 10.320 -11.496 -21.380 1.00 80.19 91 GLU A C 1
ATOM 697 O O . GLU A 1 91 ? 11.312 -11.120 -22.012 1.00 80.19 91 GLU A O 1
ATOM 702 N N . ILE A 1 92 ? 9.560 -10.645 -20.688 1.00 88.75 92 ILE A N 1
ATOM 703 C CA . ILE A 1 92 ? 9.749 -9.196 -20.614 1.00 88.75 92 ILE A CA 1
ATOM 704 C C . ILE A 1 92 ? 9.991 -8.804 -19.162 1.00 88.75 92 ILE A C 1
ATOM 706 O O . ILE A 1 92 ? 9.106 -8.924 -18.311 1.00 88.75 92 ILE A O 1
ATOM 710 N N . ALA A 1 93 ? 11.175 -8.279 -18.870 1.00 92.44 93 ALA A N 1
ATOM 711 C CA . ALA A 1 93 ? 11.447 -7.664 -17.582 1.00 92.44 93 ALA A CA 1
ATOM 712 C C . ALA A 1 93 ? 10.702 -6.323 -17.471 1.00 92.44 93 ALA A C 1
ATOM 714 O O . ALA A 1 93 ? 10.809 -5.458 -18.346 1.00 92.44 93 ALA A O 1
ATOM 715 N N . VAL A 1 94 ? 9.957 -6.148 -16.380 1.00 94.50 94 VAL A N 1
ATOM 716 C CA . VAL A 1 94 ? 9.154 -4.949 -16.110 1.00 94.50 94 VAL A CA 1
ATOM 717 C C . VAL A 1 94 ? 9.653 -4.300 -14.826 1.00 94.50 94 VAL A C 1
ATOM 719 O O . VAL A 1 94 ? 9.564 -4.902 -13.757 1.00 94.50 94 VAL A O 1
ATOM 722 N N . VAL A 1 95 ? 10.141 -3.066 -14.904 1.00 96.00 95 VAL A N 1
ATOM 723 C CA . VAL A 1 95 ? 10.415 -2.243 -13.722 1.00 96.00 95 VAL A CA 1
ATOM 724 C C . VAL A 1 95 ? 9.136 -1.541 -13.294 1.00 96.00 95 VAL A C 1
ATOM 726 O O . VAL A 1 95 ? 8.467 -0.897 -14.103 1.00 96.00 95 VAL A O 1
ATOM 729 N N . VAL A 1 96 ? 8.817 -1.631 -12.008 1.00 95.31 96 VAL A N 1
ATOM 730 C CA . VAL A 1 96 ? 7.720 -0.891 -11.393 1.00 95.31 96 VAL A CA 1
ATOM 731 C C . VAL A 1 96 ? 8.259 0.006 -10.294 1.00 95.31 96 VAL A C 1
ATOM 733 O O . VAL A 1 96 ? 8.891 -0.484 -9.360 1.00 95.31 96 VAL A O 1
ATOM 736 N N . LEU A 1 97 ? 7.977 1.301 -10.393 1.00 93.44 97 LEU A N 1
ATOM 737 C CA . LEU A 1 97 ? 8.153 2.241 -9.289 1.00 93.44 97 LEU A CA 1
ATOM 738 C C . LEU A 1 97 ? 6.781 2.521 -8.684 1.00 93.44 97 LEU A C 1
ATOM 740 O O . LEU A 1 97 ? 5.955 3.186 -9.312 1.00 93.44 97 LEU A O 1
ATOM 744 N N . ASP A 1 98 ? 6.517 1.965 -7.505 1.00 89.38 98 ASP A N 1
ATOM 745 C CA . ASP A 1 98 ? 5.289 2.240 -6.758 1.00 89.38 98 ASP A CA 1
ATOM 746 C C . ASP A 1 98 ? 5.453 3.517 -5.930 1.00 89.38 98 ASP A C 1
ATOM 748 O O . ASP A 1 98 ? 6.553 3.830 -5.491 1.00 89.38 98 ASP A O 1
ATOM 752 N N . GLU A 1 99 ? 4.376 4.270 -5.739 1.00 86.88 99 GLU A N 1
ATOM 753 C CA . GLU A 1 99 ? 4.370 5.572 -5.050 1.00 86.88 99 GLU A CA 1
ATOM 754 C C . GLU A 1 99 ? 5.437 6.572 -5.559 1.00 86.88 99 GLU A C 1
ATOM 756 O O . GLU A 1 99 ? 5.978 7.376 -4.802 1.00 86.88 99 GLU A O 1
ATOM 761 N N . VAL A 1 100 ? 5.708 6.580 -6.872 1.00 90.25 100 VAL A N 1
ATOM 762 C CA . VAL A 1 100 ? 6.774 7.392 -7.500 1.00 90.25 100 VAL A CA 1
ATOM 763 C C . VAL A 1 100 ? 6.638 8.902 -7.243 1.00 90.25 100 VAL A C 1
ATOM 765 O O . VAL A 1 100 ? 7.640 9.609 -7.236 1.00 90.25 100 VAL A O 1
ATOM 768 N N . GLY A 1 101 ? 5.428 9.401 -6.968 1.00 87.81 101 GLY A N 1
ATOM 769 C CA . GLY A 1 101 ? 5.202 10.795 -6.568 1.00 87.81 101 GLY A CA 1
ATOM 770 C C . GLY A 1 101 ? 5.923 11.194 -5.281 1.00 87.81 101 GLY A C 1
ATOM 771 O O . GLY A 1 101 ? 6.393 12.318 -5.189 1.00 87.81 101 GLY A O 1
ATOM 772 N N . LEU A 1 102 ? 6.107 10.270 -4.332 1.00 84.44 102 LEU A N 1
ATOM 773 C CA . LEU A 1 102 ? 6.866 10.550 -3.108 1.00 84.44 102 LEU A CA 1
ATOM 774 C C . LEU A 1 102 ? 8.350 10.800 -3.405 1.00 84.44 102 LEU A C 1
ATOM 776 O O . LEU A 1 102 ? 8.993 11.608 -2.749 1.00 84.44 102 LEU A O 1
ATOM 780 N N . ALA A 1 103 ? 8.896 10.148 -4.433 1.00 87.19 103 ALA A N 1
ATOM 781 C CA . ALA A 1 103 ? 10.275 10.367 -4.855 1.00 87.19 103 ALA A CA 1
ATOM 782 C C . ALA A 1 103 ? 10.488 11.720 -5.565 1.00 87.19 103 ALA A C 1
ATOM 784 O O . ALA A 1 103 ? 11.634 12.140 -5.713 1.00 87.19 103 ALA A O 1
ATOM 785 N N . GLU A 1 104 ? 9.425 12.413 -5.992 1.00 85.31 104 GLU A N 1
ATOM 786 C CA . GLU A 1 104 ? 9.511 13.789 -6.509 1.00 85.31 104 GLU A CA 1
ATOM 787 C C . GLU A 1 104 ? 9.795 14.792 -5.380 1.00 85.31 104 GLU A C 1
ATOM 789 O O . GLU A 1 104 ? 10.553 15.737 -5.578 1.00 85.31 104 GLU A O 1
ATOM 794 N N . GLU A 1 105 ? 9.260 14.545 -4.181 1.00 81.69 105 GLU A N 1
ATOM 795 C CA . GLU A 1 105 ? 9.496 15.364 -2.981 1.00 81.69 105 GLU A CA 1
ATOM 796 C C . GLU A 1 105 ? 10.889 15.140 -2.373 1.00 81.69 105 GLU A C 1
ATOM 798 O O . GLU A 1 105 ? 11.313 15.856 -1.463 1.00 81.69 105 GLU A O 1
ATOM 803 N N . SER A 1 106 ? 11.632 14.151 -2.877 1.00 82.88 106 SER A N 1
ATOM 804 C CA . SER A 1 106 ? 12.940 13.818 -2.340 1.00 82.88 106 SER A CA 1
ATOM 805 C C . SER A 1 106 ? 13.995 14.877 -2.640 1.00 82.88 106 SER A C 1
ATOM 807 O O . SER A 1 106 ? 14.230 15.258 -3.790 1.00 82.88 106 SER A O 1
ATOM 809 N N . GLN A 1 107 ? 14.756 15.243 -1.605 1.00 81.44 107 GLN A N 1
ATOM 810 C CA . GLN A 1 107 ? 15.912 16.139 -1.715 1.00 81.44 107 GLN A CA 1
ATOM 811 C C . GLN A 1 107 ? 17.004 15.595 -2.654 1.00 81.44 107 GLN A C 1
ATOM 813 O O . GLN A 1 107 ? 17.817 16.358 -3.174 1.00 81.44 107 GLN A O 1
ATOM 818 N N . HIS A 1 108 ? 17.023 14.280 -2.901 1.00 82.94 108 HIS A N 1
ATOM 819 C CA . HIS A 1 108 ? 18.006 13.625 -3.765 1.00 82.94 108 HIS A CA 1
ATOM 820 C C . HIS A 1 108 ? 17.662 13.682 -5.261 1.00 82.94 108 HIS A C 1
ATOM 822 O O . HIS A 1 108 ? 18.462 13.222 -6.077 1.00 82.94 108 HIS A O 1
ATOM 828 N N . LEU A 1 109 ? 16.497 14.230 -5.636 1.00 84.88 109 LEU A N 1
ATOM 829 C CA . LEU A 1 109 ? 16.017 14.339 -7.023 1.00 84.88 109 LEU A CA 1
ATOM 830 C C . LEU A 1 109 ? 16.186 13.034 -7.839 1.00 84.88 109 LEU A C 1
ATOM 832 O O . LEU A 1 109 ? 16.688 13.065 -8.972 1.00 84.88 109 LEU A O 1
ATOM 836 N N . PRO A 1 110 ? 15.773 11.874 -7.293 1.00 87.12 110 PRO A N 1
ATOM 837 C CA . PRO A 1 110 ? 16.099 10.556 -7.837 1.00 87.12 110 PRO A CA 1
ATOM 838 C C . PRO A 1 110 ? 15.531 10.338 -9.245 1.00 87.12 110 PRO A C 1
ATOM 840 O O . PRO A 1 110 ? 16.143 9.671 -10.079 1.00 87.12 110 PRO A O 1
ATOM 843 N N . LEU A 1 111 ? 14.389 10.958 -9.547 1.00 89.00 111 LEU A N 1
ATOM 844 C CA . LEU A 1 111 ? 13.672 10.778 -10.806 1.00 89.00 111 LEU A CA 1
ATOM 845 C C . LEU A 1 111 ? 14.399 11.375 -12.022 1.00 89.00 111 LEU A C 1
ATOM 847 O O . LEU A 1 111 ? 14.071 11.010 -13.149 1.00 89.00 111 LEU A O 1
ATOM 851 N N . LYS A 1 112 ? 15.428 12.218 -11.834 1.00 87.75 112 LYS A N 1
ATOM 852 C CA . LYS A 1 112 ? 16.294 12.667 -12.944 1.00 87.75 112 LYS A CA 1
ATOM 853 C C .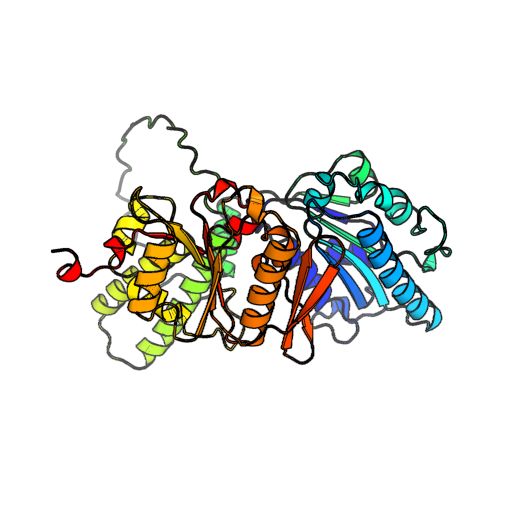 LYS A 1 112 ? 16.995 11.495 -13.636 1.00 87.75 112 LYS A C 1
ATOM 855 O O . LYS A 1 112 ? 17.220 11.548 -14.843 1.00 87.75 112 LYS A O 1
ATOM 860 N N . ALA A 1 113 ? 17.291 10.425 -12.895 1.00 88.06 113 ALA A N 1
ATOM 861 C CA . ALA A 1 113 ? 17.905 9.222 -13.448 1.00 88.06 113 ALA A CA 1
ATOM 862 C C . ALA A 1 113 ? 16.986 8.481 -14.438 1.00 88.06 113 ALA A C 1
ATOM 864 O O . ALA A 1 113 ? 17.485 7.721 -15.262 1.00 88.06 113 ALA A O 1
ATOM 865 N N . LEU A 1 114 ? 15.665 8.716 -14.403 1.00 88.94 114 LEU A N 1
ATOM 866 C CA . LEU A 1 114 ? 14.709 8.030 -15.277 1.00 88.94 114 LEU A CA 1
ATOM 867 C C . LEU A 1 114 ? 14.791 8.466 -16.739 1.00 88.94 114 LEU A C 1
ATOM 869 O O . LEU A 1 114 ? 14.467 7.664 -17.605 1.00 88.94 114 LEU A O 1
ATOM 873 N N . HIS A 1 115 ? 15.205 9.699 -17.044 1.00 86.88 115 HIS A N 1
ATOM 874 C CA . HIS A 1 115 ? 15.132 10.220 -18.416 1.00 86.88 115 HIS A CA 1
ATOM 875 C C . HIS A 1 115 ? 15.835 9.316 -19.450 1.00 86.88 115 HIS A C 1
ATOM 877 O O . HIS A 1 115 ? 15.151 8.849 -20.364 1.00 86.88 115 HIS A O 1
ATOM 883 N N . PRO A 1 116 ? 17.138 8.994 -19.305 1.00 87.44 116 PRO A N 1
ATOM 884 C CA . PRO A 1 116 ? 17.805 8.104 -20.255 1.00 87.44 116 PRO A CA 1
ATOM 885 C C . PRO A 1 116 ? 17.270 6.665 -20.177 1.00 87.44 116 PRO A C 1
ATOM 887 O O . PRO A 1 116 ? 17.127 6.003 -21.202 1.00 87.44 116 PRO A O 1
ATOM 890 N N . LEU A 1 117 ? 16.867 6.200 -18.989 1.00 89.31 117 LEU A N 1
ATOM 891 C CA . LEU A 1 117 ? 16.333 4.848 -18.798 1.00 89.31 117 LEU A CA 1
ATOM 892 C C . LEU A 1 117 ? 15.010 4.620 -19.549 1.00 89.31 117 LEU A C 1
ATOM 894 O O . LEU A 1 117 ? 14.787 3.539 -20.091 1.00 89.31 117 LEU A O 1
ATOM 898 N N . LEU A 1 118 ? 14.132 5.624 -19.603 1.00 88.94 118 LEU A N 1
ATOM 899 C CA . LEU A 1 118 ? 12.848 5.529 -20.305 1.00 88.94 118 LEU A CA 1
ATOM 900 C C . LEU A 1 118 ? 12.997 5.725 -21.822 1.00 88.94 118 LEU A C 1
ATOM 902 O O . LEU A 1 118 ? 12.325 5.044 -22.605 1.00 88.94 118 LEU A O 1
ATOM 906 N N . GLU A 1 119 ? 13.892 6.621 -22.248 1.00 83.75 119 GLU A N 1
ATOM 907 C CA . GLU A 1 119 ? 14.150 6.897 -23.665 1.00 83.75 119 GLU A CA 1
ATOM 908 C C . GLU A 1 119 ? 14.936 5.758 -24.325 1.00 83.75 119 GLU A C 1
ATOM 910 O O . GLU A 1 119 ? 14.412 5.049 -25.191 1.00 83.75 119 GLU A O 1
ATOM 915 N N . THR A 1 120 ? 16.177 5.547 -23.889 1.00 81.19 120 THR A N 1
ATOM 916 C CA . THR A 1 120 ? 17.136 4.653 -24.551 1.00 81.19 120 THR A CA 1
ATOM 917 C C . THR A 1 120 ? 17.267 3.304 -23.855 1.00 81.19 120 THR A C 1
ATOM 919 O O . THR A 1 120 ? 17.684 2.340 -24.491 1.00 81.19 120 THR A O 1
ATOM 922 N N . GLY A 1 121 ? 16.882 3.203 -22.579 1.00 82.19 121 GLY A N 1
ATOM 923 C CA . GLY A 1 121 ? 17.125 2.007 -21.764 1.00 82.19 121 GLY A CA 1
ATOM 924 C C . GLY A 1 121 ? 18.553 1.917 -21.224 1.00 82.19 121 GLY A C 1
ATOM 925 O O . GLY A 1 121 ? 18.855 0.970 -20.502 1.00 82.19 121 GLY A O 1
ATOM 926 N N . ILE A 1 122 ? 19.405 2.899 -21.539 1.00 81.19 122 ILE A N 1
ATOM 927 C CA . ILE A 1 122 ? 20.807 2.969 -21.119 1.00 81.19 122 ILE A CA 1
ATOM 928 C C . ILE A 1 122 ? 20.892 3.770 -19.819 1.00 81.19 122 ILE A C 1
ATOM 930 O O . ILE A 1 122 ? 20.217 4.789 -19.651 1.00 81.19 122 ILE A O 1
ATOM 934 N N . SER A 1 123 ? 21.734 3.326 -18.891 1.00 81.88 123 SER A N 1
ATOM 935 C CA . SER A 1 123 ? 22.011 4.082 -17.673 1.00 81.88 123 SER A CA 1
ATOM 936 C C . SER A 1 123 ? 22.727 5.412 -17.971 1.00 81.88 123 SER A C 1
ATOM 938 O O . SER A 1 123 ? 23.470 5.501 -18.949 1.00 81.88 123 SER A O 1
ATOM 940 N N . PRO A 1 124 ? 22.559 6.462 -17.140 1.00 77.56 124 PRO A N 1
ATOM 941 C CA . PRO A 1 124 ? 23.200 7.765 -17.370 1.00 77.56 124 PRO A CA 1
ATOM 942 C C . PRO A 1 124 ? 24.732 7.700 -17.493 1.00 77.56 124 PRO A C 1
ATOM 944 O O . PRO A 1 124 ? 25.343 8.539 -18.145 1.00 77.56 124 PRO A O 1
ATOM 947 N N . ASP A 1 125 ? 25.341 6.709 -16.848 1.00 78.75 125 ASP A N 1
ATOM 948 C CA . ASP A 1 125 ? 26.776 6.430 -16.811 1.00 78.75 125 ASP A CA 1
ATOM 949 C C . ASP A 1 125 ? 27.225 5.366 -17.836 1.00 78.75 125 ASP A C 1
ATOM 951 O O . ASP A 1 125 ? 28.409 5.050 -17.916 1.00 78.75 125 ASP A O 1
ATOM 955 N N . GLY A 1 126 ? 26.304 4.797 -18.621 1.00 75.75 126 GLY A N 1
ATOM 956 C CA . GLY A 1 126 ? 26.595 3.788 -19.646 1.00 75.75 126 GLY A CA 1
ATOM 957 C C . GLY A 1 126 ? 26.976 2.398 -19.117 1.00 75.75 126 GLY A C 1
ATOM 958 O O . GLY A 1 126 ? 27.333 1.516 -19.904 1.00 75.75 126 GLY A O 1
ATOM 959 N N . HIS A 1 127 ? 26.904 2.165 -17.805 1.0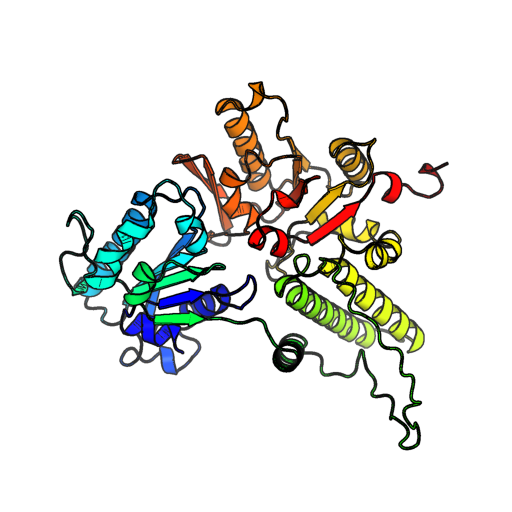0 74.81 127 HIS A N 1
ATOM 960 C CA . HIS A 1 127 ? 27.272 0.887 -17.192 1.00 74.81 127 HIS A CA 1
ATOM 961 C C . HIS A 1 127 ? 26.278 -0.256 -17.464 1.00 74.81 127 HIS A C 1
ATOM 963 O O . HIS A 1 127 ? 26.664 -1.422 -17.354 1.00 74.81 127 HIS A O 1
ATOM 969 N N . PHE A 1 128 ? 25.017 0.026 -17.810 1.00 75.25 128 PHE A N 1
ATOM 970 C CA . PHE A 1 128 ? 24.047 -1.002 -18.208 1.00 75.25 128 PHE A CA 1
ATOM 971 C C . PHE A 1 128 ? 23.058 -0.512 -19.272 1.00 75.25 128 PHE A C 1
ATOM 973 O O . PHE A 1 128 ? 22.914 0.688 -19.505 1.00 75.25 128 PHE A O 1
ATOM 980 N N . GLY A 1 129 ? 22.383 -1.464 -19.926 1.00 65.81 129 GLY A N 1
ATOM 981 C CA . GLY A 1 129 ? 21.439 -1.182 -21.007 1.00 65.81 129 GLY A CA 1
ATOM 982 C C . GLY A 1 129 ? 22.093 -0.905 -22.362 1.00 65.81 129 GLY A C 1
ATOM 983 O O . GLY A 1 129 ? 21.461 -0.308 -23.220 1.00 65.81 129 GLY A O 1
ATOM 984 N N . GLN A 1 130 ? 23.356 -1.305 -22.556 1.00 68.31 130 GLN A N 1
ATOM 985 C CA . GLN A 1 130 ? 24.173 -0.949 -23.726 1.00 68.31 130 GLN A CA 1
ATOM 986 C C . GLN A 1 130 ? 23.604 -1.442 -25.066 1.00 68.31 130 GLN A C 1
ATOM 988 O O . GLN A 1 130 ? 23.965 -0.907 -26.114 1.00 68.31 130 GLN A O 1
ATOM 993 N N . GLN A 1 131 ? 22.723 -2.444 -25.053 1.00 68.06 131 GLN A N 1
ATOM 994 C CA . GLN A 1 131 ? 22.005 -2.902 -26.238 1.00 68.06 131 GLN A CA 1
ATOM 995 C C . GLN A 1 131 ? 20.531 -2.505 -26.149 1.00 68.06 131 GLN A C 1
ATOM 997 O O . GLN A 1 131 ? 19.911 -2.618 -25.097 1.00 68.06 131 GLN A O 1
ATOM 1002 N N . ILE A 1 132 ? 19.925 -2.131 -27.281 1.00 64.00 132 ILE A N 1
ATOM 1003 C CA . ILE A 1 132 ? 18.479 -1.833 -27.359 1.00 64.00 132 ILE A CA 1
ATOM 1004 C C . ILE A 1 132 ? 17.638 -3.018 -26.844 1.00 64.00 132 ILE A C 1
ATOM 1006 O O . ILE A 1 132 ? 16.578 -2.825 -26.251 1.00 64.00 132 ILE A O 1
ATOM 1010 N N . THR A 1 133 ? 18.127 -4.248 -27.020 1.00 66.38 133 THR A N 1
ATOM 1011 C CA . THR A 1 133 ? 17.500 -5.483 -26.524 1.00 66.38 133 THR A CA 1
ATOM 1012 C C . THR A 1 133 ? 17.462 -5.596 -25.000 1.00 66.38 133 THR A C 1
ATOM 1014 O O . THR A 1 133 ? 16.643 -6.350 -24.477 1.00 66.38 133 THR A O 1
ATOM 1017 N N . ASP A 1 134 ? 18.296 -4.839 -24.286 1.00 76.62 134 ASP A N 1
ATOM 1018 C CA . ASP A 1 134 ? 18.332 -4.802 -22.822 1.00 76.62 134 ASP A CA 1
ATOM 1019 C C . ASP A 1 134 ? 17.287 -3.836 -22.240 1.00 76.62 134 ASP A C 1
ATOM 1021 O O . ASP A 1 134 ? 17.137 -3.760 -21.015 1.00 76.62 134 ASP A O 1
ATOM 1025 N N . LYS A 1 135 ? 16.558 -3.096 -23.096 1.00 86.19 135 LYS A N 1
ATOM 1026 C CA . LYS A 1 135 ? 15.499 -2.183 -22.663 1.00 86.19 135 LYS A CA 1
ATOM 1027 C C . LYS A 1 135 ? 14.398 -2.968 -21.952 1.00 86.19 135 LYS A C 1
ATOM 1029 O O . LYS A 1 135 ? 13.830 -3.928 -22.478 1.00 86.19 135 LYS A O 1
ATOM 1034 N N . VAL A 1 136 ? 14.083 -2.518 -20.746 1.00 92.00 136 VAL A N 1
ATOM 1035 C CA . VAL A 1 136 ? 13.040 -3.080 -19.883 1.00 92.00 136 VAL A CA 1
ATOM 1036 C C . VAL A 1 136 ? 11.733 -2.315 -20.083 1.00 92.00 136 VAL A C 1
ATOM 1038 O O . VAL A 1 136 ? 11.738 -1.138 -20.451 1.00 92.00 136 VAL A O 1
ATOM 1041 N N . ALA A 1 137 ? 10.601 -2.967 -19.835 1.00 94.56 137 ALA A N 1
ATOM 1042 C CA . ALA A 1 137 ? 9.327 -2.267 -19.722 1.00 94.56 137 ALA A CA 1
ATOM 1043 C C . ALA A 1 137 ? 9.265 -1.484 -18.401 1.00 94.56 137 ALA A C 1
ATOM 1045 O O . ALA A 1 137 ? 9.922 -1.849 -17.425 1.00 94.56 137 ALA A O 1
ATOM 1046 N N . PHE A 1 138 ? 8.454 -0.426 -18.350 1.00 95.75 138 PHE A N 1
ATOM 1047 C CA . PHE A 1 138 ? 8.357 0.443 -17.178 1.00 95.75 138 PHE A CA 1
ATOM 1048 C C . PHE A 1 138 ? 6.912 0.801 -16.826 1.00 95.75 138 PHE A C 1
ATOM 1050 O O . PHE A 1 138 ? 6.140 1.202 -17.700 1.00 95.75 138 PHE A O 1
ATOM 1057 N N . MET A 1 139 ? 6.579 0.731 -15.534 1.00 96.25 139 MET A N 1
ATOM 1058 C CA . MET A 1 139 ? 5.334 1.254 -14.967 1.00 96.25 139 MET A CA 1
ATOM 1059 C C . MET A 1 139 ? 5.619 2.104 -13.721 1.00 96.25 139 MET A C 1
ATOM 1061 O O . MET A 1 139 ? 6.153 1.607 -12.733 1.00 96.25 139 MET A O 1
ATOM 1065 N N . GLY A 1 140 ? 5.221 3.373 -13.728 1.00 94.69 140 GLY A N 1
ATOM 1066 C CA . GLY A 1 140 ? 5.232 4.225 -12.539 1.00 94.69 140 GLY A CA 1
ATOM 1067 C C . GLY A 1 140 ? 3.828 4.369 -11.961 1.00 94.69 140 GLY A C 1
ATOM 1068 O O . GLY A 1 140 ? 2.909 4.769 -12.670 1.00 94.69 140 GLY A O 1
ATOM 1069 N N . LEU A 1 141 ? 3.635 4.058 -10.683 1.00 93.38 141 LEU A N 1
ATOM 1070 C CA . LEU A 1 141 ? 2.357 4.233 -9.990 1.00 93.38 141 LEU A CA 1
ATOM 1071 C C . LEU A 1 141 ? 2.484 5.399 -9.013 1.00 93.38 141 LEU A C 1
ATOM 1073 O O . LEU A 1 141 ? 3.407 5.427 -8.209 1.00 93.38 141 LEU A O 1
ATOM 1077 N N . SER A 1 142 ? 1.562 6.357 -9.055 1.00 91.06 142 SER A N 1
ATOM 1078 C CA . SER A 1 142 ? 1.601 7.517 -8.162 1.00 91.06 142 SER A CA 1
ATOM 1079 C C . SER A 1 142 ? 0.225 7.882 -7.622 1.00 91.06 142 SER A C 1
ATOM 1081 O O . SER A 1 142 ? -0.795 7.728 -8.299 1.00 91.06 142 SER A O 1
ATOM 1083 N N . ASN A 1 143 ? 0.200 8.389 -6.390 1.00 86.62 143 ASN A N 1
ATOM 1084 C CA . ASN A 1 143 ? -0.984 9.044 -5.836 1.00 86.62 143 ASN A CA 1
ATOM 1085 C C . ASN A 1 143 ? -1.053 10.536 -6.192 1.00 86.62 143 ASN A C 1
ATOM 1087 O O . ASN A 1 143 ? -2.140 11.107 -6.185 1.00 86.62 143 ASN A O 1
ATOM 1091 N N . TRP A 1 144 ? 0.087 11.127 -6.547 1.00 83.50 144 TRP A N 1
ATOM 1092 C CA . TRP A 1 144 ? 0.253 12.547 -6.837 1.00 83.50 144 TRP A CA 1
ATOM 1093 C C . TRP A 1 144 ? 0.661 12.761 -8.291 1.00 83.50 144 TRP A C 1
ATOM 1095 O O . TRP A 1 144 ? 1.296 11.892 -8.900 1.00 83.50 144 TRP A O 1
ATOM 1105 N N . ASN A 1 145 ? 0.309 13.919 -8.844 1.00 82.75 145 ASN A N 1
ATOM 1106 C CA . ASN A 1 145 ? 0.792 14.307 -10.163 1.00 82.75 145 ASN A CA 1
ATOM 1107 C C . ASN A 1 145 ? 2.317 14.408 -10.154 1.00 82.75 145 ASN A C 1
ATOM 1109 O O . ASN A 1 145 ? 2.921 14.827 -9.171 1.00 82.75 145 ASN A O 1
ATOM 1113 N N . LEU A 1 146 ? 2.920 14.005 -11.267 1.00 82.06 146 LEU A N 1
ATOM 1114 C CA . LEU A 1 146 ? 4.351 14.127 -11.496 1.00 82.06 146 LEU A CA 1
ATOM 1115 C C . LEU A 1 146 ? 4.629 15.362 -12.343 1.00 82.06 146 LEU A C 1
ATOM 1117 O O . LEU A 1 146 ? 3.741 15.881 -13.021 1.00 82.06 146 LEU A O 1
ATOM 1121 N N . ASP A 1 147 ? 5.880 15.806 -12.337 1.00 78.94 147 ASP A N 1
ATOM 1122 C CA . ASP A 1 147 ? 6.303 16.906 -13.192 1.00 78.94 147 ASP A CA 1
ATOM 1123 C C . ASP A 1 147 ? 6.125 16.559 -14.695 1.00 78.94 147 ASP A C 1
ATOM 1125 O O . ASP A 1 147 ? 6.553 15.480 -15.137 1.00 78.94 147 ASP A O 1
ATOM 1129 N N . PRO A 1 148 ? 5.539 17.459 -15.514 1.00 70.44 148 PRO A N 1
ATOM 1130 C CA . PRO A 1 148 ? 5.304 17.227 -16.942 1.00 70.44 148 PRO A CA 1
ATOM 1131 C C . PRO A 1 148 ? 6.546 16.837 -17.750 1.00 70.44 148 PRO A C 1
ATOM 1133 O O . PRO A 1 148 ? 6.436 16.039 -18.684 1.00 70.44 148 PRO A O 1
ATOM 1136 N N . ALA A 1 149 ? 7.741 17.319 -17.388 1.00 69.25 149 ALA A N 1
ATOM 1137 C CA . ALA A 1 149 ? 8.971 16.981 -18.103 1.00 69.25 149 ALA A CA 1
ATOM 1138 C C . ALA A 1 149 ? 9.307 15.482 -18.008 1.00 69.25 149 ALA A C 1
ATOM 1140 O O . ALA A 1 149 ? 9.947 14.933 -18.910 1.00 69.25 149 ALA A O 1
ATOM 1141 N N . LYS A 1 150 ? 8.842 14.801 -16.956 1.00 73.38 150 LYS A N 1
ATOM 1142 C CA . LYS A 1 150 ? 8.998 13.351 -16.769 1.00 73.38 150 LYS A CA 1
ATOM 1143 C C . LYS A 1 150 ? 7.896 12.568 -17.486 1.00 73.38 150 LYS A C 1
ATOM 1145 O O . LYS A 1 150 ? 8.149 11.480 -17.999 1.00 73.38 150 LYS A O 1
ATOM 1150 N N . MET A 1 151 ? 6.695 13.145 -17.574 1.00 68.69 151 MET A N 1
ATOM 1151 C CA . MET A 1 151 ? 5.517 12.515 -18.182 1.00 68.69 151 MET A CA 1
ATOM 1152 C C . MET A 1 151 ? 5.534 12.539 -19.715 1.00 68.69 151 MET A C 1
ATOM 1154 O O . MET A 1 151 ? 5.025 11.607 -20.325 1.00 68.69 151 MET A O 1
ATOM 1158 N N . ASN A 1 152 ? 6.192 13.514 -20.352 1.00 78.62 152 ASN A N 1
ATOM 1159 C CA . ASN A 1 152 ? 6.288 13.600 -21.823 1.00 78.62 152 ASN A CA 1
ATOM 1160 C C . ASN A 1 152 ? 6.983 12.394 -22.493 1.00 78.62 152 ASN A C 1
ATOM 1162 O O . ASN A 1 152 ? 6.948 12.259 -23.713 1.00 78.62 152 ASN A O 1
ATOM 1166 N N . ARG A 1 153 ? 7.629 11.525 -21.708 1.00 83.69 153 ARG A N 1
ATOM 1167 C CA . ARG A 1 153 ? 8.350 10.321 -22.160 1.00 83.69 153 ARG A CA 1
ATOM 1168 C C . ARG A 1 153 ? 7.537 9.034 -21.988 1.00 83.69 153 ARG A C 1
ATOM 1170 O O . ARG A 1 153 ? 8.068 7.942 -22.185 1.00 83.69 153 ARG A O 1
ATOM 1177 N N . ALA A 1 154 ? 6.281 9.151 -21.568 1.00 90.25 154 ALA A N 1
ATOM 1178 C CA . ALA A 1 154 ? 5.445 8.037 -21.160 1.00 90.25 154 ALA A CA 1
ATOM 1179 C C . ALA A 1 154 ? 3.972 8.284 -21.502 1.00 90.25 154 ALA A C 1
ATOM 1181 O O . ALA A 1 154 ? 3.519 9.417 -21.648 1.00 90.25 154 ALA A O 1
ATOM 1182 N N . ILE A 1 155 ? 3.194 7.208 -21.567 1.00 92.88 155 ILE A N 1
ATOM 1183 C CA . ILE A 1 155 ? 1.735 7.304 -21.548 1.00 92.88 155 ILE A CA 1
ATOM 1184 C C . ILE A 1 155 ? 1.305 7.647 -20.120 1.00 92.88 155 ILE A C 1
ATOM 1186 O O . ILE A 1 155 ? 1.638 6.924 -19.182 1.00 92.88 155 ILE A O 1
ATOM 1190 N N . LEU A 1 156 ? 0.537 8.722 -19.954 1.00 92.12 156 LEU A N 1
ATOM 1191 C CA . LEU A 1 156 ? -0.064 9.088 -18.676 1.00 92.12 156 LEU A CA 1
ATOM 1192 C C . LEU A 1 156 ? -1.514 8.603 -18.612 1.00 92.12 156 LEU A C 1
ATOM 1194 O O . LEU A 1 156 ? -2.338 8.955 -19.454 1.00 92.12 156 LEU A O 1
ATOM 1198 N N . VAL A 1 157 ? -1.833 7.824 -17.583 1.00 92.56 157 VAL A N 1
ATOM 1199 C CA . VAL A 1 157 ? -3.190 7.375 -17.274 1.00 92.56 157 VAL A CA 1
ATOM 1200 C C . VAL A 1 157 ? -3.636 8.034 -15.981 1.00 92.56 157 VAL A C 1
ATOM 1202 O O . VAL A 1 157 ? -3.147 7.698 -14.902 1.00 92.56 157 VAL A O 1
ATOM 1205 N N . MET A 1 158 ? -4.604 8.937 -16.091 1.00 89.88 158 MET A N 1
ATOM 1206 C CA . MET A 1 158 ? -5.234 9.574 -14.940 1.00 89.88 158 MET A CA 1
ATOM 1207 C C . MET A 1 158 ? -6.421 8.732 -14.465 1.00 89.88 158 MET A C 1
ATOM 1209 O O . MET A 1 158 ? -7.282 8.331 -15.250 1.00 89.88 158 MET A O 1
ATOM 1213 N N . ARG A 1 159 ? -6.453 8.425 -13.170 1.00 88.12 159 ARG A N 1
ATOM 1214 C CA . ARG A 1 159 ? -7.548 7.735 -12.488 1.00 88.12 159 ARG A CA 1
ATOM 1215 C C . ARG A 1 159 ? -8.249 8.727 -11.572 1.00 88.12 159 ARG A C 1
ATOM 1217 O O . ARG A 1 159 ? -7.736 9.058 -10.502 1.00 88.12 159 ARG A O 1
ATOM 1224 N N . GLU A 1 160 ? -9.414 9.169 -12.016 1.00 82.00 160 GLU A N 1
ATOM 1225 C CA . GLU A 1 160 ? -10.303 10.032 -11.247 1.00 82.00 160 GLU A CA 1
ATOM 1226 C C . GLU A 1 160 ? -10.979 9.269 -10.101 1.00 82.00 160 GLU A C 1
ATOM 1228 O O . GLU A 1 160 ? -10.860 8.043 -9.966 1.00 82.00 160 GLU A O 1
ATOM 1233 N N . GLU A 1 161 ? -11.653 10.021 -9.237 1.00 79.94 161 GLU A N 1
ATOM 1234 C CA . GLU A 1 161 ? -12.517 9.446 -8.214 1.00 79.94 161 GLU A CA 1
ATOM 1235 C C . GLU A 1 161 ? -13.716 8.755 -8.851 1.00 79.94 161 GLU A C 1
ATOM 1237 O O . GLU A 1 161 ? -14.220 9.186 -9.885 1.00 79.94 161 GLU A O 1
ATOM 1242 N N . LEU A 1 162 ? -14.173 7.675 -8.216 1.00 83.81 162 LEU A N 1
ATOM 1243 C CA . LEU A 1 162 ? -15.368 6.987 -8.679 1.00 83.81 162 LEU A CA 1
ATOM 1244 C C . LEU A 1 162 ? -16.568 7.914 -8.523 1.00 83.81 162 LEU A C 1
ATOM 1246 O O . LEU A 1 162 ? -16.855 8.382 -7.419 1.00 83.81 162 LEU A O 1
ATOM 1250 N N . ASN A 1 163 ? -17.306 8.119 -9.606 1.00 86.00 163 ASN A N 1
ATOM 1251 C CA . ASN A 1 163 ? -18.600 8.779 -9.502 1.00 86.00 163 ASN A CA 1
ATOM 1252 C C . ASN A 1 163 ? -19.639 7.838 -8.860 1.00 86.00 163 ASN A C 1
ATOM 1254 O O . ASN A 1 163 ? -19.418 6.635 -8.691 1.00 86.00 163 ASN A O 1
ATOM 1258 N N . ARG A 1 164 ? -20.817 8.376 -8.522 1.00 85.25 164 ARG A N 1
ATOM 1259 C CA . ARG A 1 164 ? -21.886 7.618 -7.851 1.00 85.25 164 ARG A CA 1
ATOM 1260 C C . ARG A 1 164 ? -22.276 6.335 -8.594 1.00 85.25 164 ARG A C 1
ATOM 1262 O O . ARG A 1 164 ? -22.499 5.306 -7.957 1.00 85.25 164 ARG A O 1
ATOM 1269 N N . GLU A 1 165 ? -22.381 6.376 -9.919 1.00 86.56 165 GLU A N 1
ATOM 1270 C CA . GLU A 1 165 ? -22.754 5.195 -10.703 1.00 86.56 165 GLU A CA 1
ATOM 1271 C C . GLU A 1 165 ? -21.664 4.127 -10.667 1.00 86.56 165 GLU A C 1
ATOM 1273 O O . GLU A 1 165 ? -21.957 2.943 -10.491 1.00 86.56 165 GLU A O 1
ATOM 1278 N N . GLU A 1 166 ? -20.405 4.534 -10.792 1.00 86.44 166 GLU A N 1
ATOM 1279 C CA . GLU A 1 166 ? -19.257 3.636 -10.710 1.00 86.44 166 GLU A CA 1
ATOM 1280 C C . GLU A 1 166 ? -19.102 3.031 -9.314 1.00 86.44 166 GLU A C 1
ATOM 1282 O O . GLU A 1 166 ? -18.813 1.838 -9.197 1.00 86.44 166 GLU A O 1
ATOM 1287 N N . MET A 1 167 ? -19.357 3.806 -8.255 1.00 86.25 167 MET A N 1
ATOM 1288 C CA . MET A 1 167 ? -19.413 3.296 -6.883 1.00 86.25 167 MET A CA 1
ATOM 1289 C C . MET A 1 167 ? -20.502 2.233 -6.729 1.00 86.25 167 MET A C 1
ATOM 1291 O O . MET A 1 167 ? -20.235 1.180 -6.155 1.00 86.25 167 MET A O 1
ATOM 1295 N N . ILE A 1 168 ? -21.703 2.454 -7.277 1.00 82.81 168 ILE A N 1
ATOM 1296 C CA . ILE A 1 168 ? -22.798 1.467 -7.241 1.00 82.81 168 ILE A CA 1
ATOM 1297 C C . ILE A 1 168 ? -22.420 0.201 -8.015 1.00 82.81 168 ILE A C 1
ATOM 1299 O O . ILE A 1 168 ? -22.624 -0.906 -7.516 1.00 82.81 168 ILE A O 1
ATOM 1303 N N . ARG A 1 169 ? -21.855 0.339 -9.221 1.00 85.56 169 ARG A N 1
ATOM 1304 C CA . ARG A 1 169 ? -21.398 -0.804 -10.032 1.00 85.56 169 ARG A CA 1
ATOM 1305 C C . ARG A 1 169 ? -20.315 -1.598 -9.306 1.00 85.56 169 ARG A C 1
ATOM 1307 O O . ARG A 1 169 ? -20.400 -2.819 -9.241 1.00 85.56 169 ARG A O 1
ATOM 1314 N N . THR A 1 170 ? -19.347 -0.906 -8.711 1.00 86.94 170 THR A N 1
ATOM 1315 C CA . THR A 1 170 ? -18.288 -1.521 -7.900 1.00 86.94 170 THR A CA 1
ATOM 1316 C C . THR A 1 170 ? -18.871 -2.209 -6.668 1.00 86.94 170 THR A C 1
ATOM 1318 O O . THR A 1 170 ? -18.502 -3.339 -6.365 1.00 86.94 170 THR A O 1
ATOM 1321 N N . GLY A 1 171 ? -19.839 -1.571 -6.008 1.00 85.38 171 GLY A N 1
ATOM 1322 C CA . GLY A 1 171 ? -20.586 -2.129 -4.886 1.00 85.38 171 GLY A CA 1
ATOM 1323 C C . GLY A 1 171 ? -21.247 -3.455 -5.228 1.00 85.38 171 GLY A C 1
ATOM 1324 O O . GLY A 1 171 ? -21.009 -4.441 -4.541 1.00 85.38 171 GLY A O 1
ATOM 1325 N N . ARG A 1 172 ? -21.995 -3.504 -6.334 1.00 82.19 172 ARG A N 1
ATOM 1326 C CA . ARG A 1 172 ? -22.642 -4.730 -6.834 1.00 82.19 172 ARG A CA 1
ATOM 1327 C C . ARG A 1 172 ? -21.650 -5.811 -7.263 1.00 82.19 172 ARG A C 1
ATOM 1329 O O . ARG A 1 172 ? -21.968 -6.985 -7.184 1.00 82.19 172 ARG A O 1
ATOM 1336 N N . ALA A 1 173 ? -20.469 -5.428 -7.745 1.00 83.50 173 ALA A N 1
ATOM 1337 C CA . ALA A 1 173 ? -19.443 -6.390 -8.142 1.00 83.50 173 ALA A CA 1
ATOM 1338 C C . ALA A 1 173 ? -18.719 -7.017 -6.936 1.00 83.50 173 ALA A C 1
ATOM 1340 O O . ALA A 1 173 ? -18.291 -8.169 -7.007 1.00 83.50 173 ALA A O 1
ATOM 1341 N N . ILE A 1 174 ? -18.551 -6.256 -5.848 1.00 82.94 174 ILE A N 1
ATOM 1342 C CA . ILE A 1 174 ? -17.915 -6.734 -4.612 1.00 82.94 174 ILE A CA 1
ATOM 1343 C C . ILE A 1 174 ? -18.917 -7.501 -3.747 1.00 82.94 174 ILE A C 1
ATOM 1345 O O . ILE A 1 174 ? -18.573 -8.567 -3.254 1.00 82.94 174 ILE A O 1
ATOM 1349 N N . PHE A 1 175 ? -20.127 -6.968 -3.571 1.00 79.25 175 PHE A N 1
ATOM 1350 C CA . PHE A 1 175 ? -21.192 -7.586 -2.786 1.00 79.25 175 PHE A CA 1
ATOM 1351 C C . PHE A 1 175 ? -21.950 -8.590 -3.658 1.00 79.25 175 PHE A C 1
ATOM 1353 O O . PHE A 1 175 ? -22.809 -8.210 -4.457 1.00 79.25 175 PHE A O 1
ATOM 1360 N N . ARG A 1 176 ? -21.576 -9.866 -3.546 1.00 69.56 176 ARG A N 1
ATOM 1361 C CA . ARG A 1 176 ? -22.033 -10.954 -4.424 1.00 69.56 176 ARG A CA 1
ATOM 1362 C C . ARG A 1 176 ? -23.396 -11.501 -4.025 1.00 69.56 176 ARG A C 1
ATOM 1364 O O . ARG A 1 176 ? -24.065 -12.115 -4.853 1.00 69.56 176 ARG A O 1
ATOM 1371 N N . HIS A 1 177 ? -23.820 -11.260 -2.787 1.00 65.06 177 HIS A N 1
ATOM 1372 C CA . HIS A 1 177 ? -25.179 -11.559 -2.341 1.00 65.06 177 HIS A CA 1
ATOM 1373 C C . HIS A 1 177 ? -26.150 -10.569 -2.983 1.00 65.06 177 HIS A C 1
ATOM 1375 O O . HIS A 1 177 ? -26.272 -9.431 -2.539 1.00 65.06 177 HIS A O 1
ATOM 1381 N N . GLU A 1 178 ? -26.827 -10.965 -4.063 1.00 52.41 178 GLU A N 1
ATOM 1382 C CA . GLU A 1 178 ? -27.826 -10.127 -4.733 1.00 52.41 178 GLU A CA 1
ATOM 1383 C C . GLU A 1 178 ? -28.858 -9.590 -3.730 1.00 52.41 178 GLU A C 1
ATOM 1385 O O . GLU A 1 178 ? -29.700 -10.336 -3.244 1.00 52.41 178 GLU A O 1
ATOM 1390 N N . GLY A 1 179 ? -28.786 -8.287 -3.429 1.00 45.22 179 GLY A N 1
ATOM 1391 C CA . GLY A 1 179 ? -29.904 -7.346 -3.254 1.00 45.22 179 GLY A CA 1
ATOM 1392 C C . GLY A 1 179 ? -31.034 -7.620 -2.248 1.00 45.22 179 GLY A C 1
ATOM 1393 O O . GLY A 1 179 ? -31.782 -6.694 -1.959 1.00 45.22 179 GLY A O 1
ATOM 1394 N N . SER A 1 180 ? -31.189 -8.808 -1.671 1.00 44.78 180 SER A N 1
ATOM 1395 C CA . SER A 1 180 ? -32.384 -9.171 -0.900 1.00 44.78 180 SER A CA 1
ATOM 1396 C C . SER A 1 180 ? -32.264 -8.874 0.597 1.00 44.78 180 SER A C 1
ATOM 1398 O O . SER A 1 180 ? -33.243 -9.032 1.327 1.00 44.78 180 SER A O 1
ATOM 1400 N N . LEU A 1 181 ? -31.084 -8.490 1.097 1.00 47.22 181 LEU A N 1
ATOM 1401 C CA . LEU A 1 181 ? -30.847 -8.463 2.545 1.00 47.22 181 LEU A CA 1
ATOM 1402 C C . LEU A 1 181 ? -30.953 -7.090 3.214 1.00 47.22 181 LEU A C 1
ATOM 1404 O O . LEU A 1 181 ? -31.186 -7.075 4.420 1.00 47.22 181 LEU A O 1
ATOM 1408 N N . LEU A 1 182 ? -30.802 -5.975 2.491 1.00 43.00 182 LEU A N 1
ATOM 1409 C CA . LEU A 1 182 ? -30.710 -4.639 3.115 1.00 43.00 182 LEU A CA 1
ATOM 1410 C C . LEU A 1 182 ? -31.742 -3.624 2.628 1.00 43.00 182 LEU A C 1
ATOM 1412 O O . LEU A 1 182 ? -32.108 -2.728 3.378 1.00 43.00 182 LEU A O 1
ATOM 1416 N N . PHE A 1 183 ? -32.256 -3.795 1.416 1.00 42.41 183 PHE A N 1
ATOM 1417 C CA . PHE A 1 183 ? -33.361 -3.003 0.902 1.00 42.41 183 PHE A CA 1
ATOM 1418 C C . PHE A 1 183 ? -34.318 -3.970 0.229 1.00 42.41 183 PHE A C 1
ATOM 1420 O O . PHE A 1 183 ? -34.280 -4.162 -0.984 1.00 42.41 183 PHE A O 1
ATOM 1427 N N . GLY A 1 184 ? -35.190 -4.596 1.024 1.00 37.19 184 GLY A N 1
ATOM 1428 C CA . GLY A 1 184 ? -36.481 -4.968 0.464 1.00 37.19 184 GLY A CA 1
ATOM 1429 C C . GLY A 1 184 ? -37.012 -3.698 -0.182 1.00 37.19 184 GLY A C 1
ATOM 1430 O O . GLY A 1 184 ? -37.118 -2.678 0.496 1.00 37.19 184 GLY A O 1
ATOM 1431 N N . ALA A 1 185 ? -37.194 -3.718 -1.501 1.00 34.09 185 ALA A N 1
ATOM 1432 C CA . ALA A 1 185 ? -37.818 -2.620 -2.204 1.00 34.09 185 ALA A CA 1
ATOM 1433 C C . ALA A 1 185 ? -39.144 -2.358 -1.488 1.00 34.09 185 ALA A C 1
ATOM 1435 O O . ALA A 1 185 ? -40.095 -3.127 -1.637 1.00 34.09 185 ALA A O 1
ATOM 1436 N N . SER A 1 186 ? -39.189 -1.309 -0.663 1.00 35.28 186 SER A N 1
ATOM 1437 C CA . SER A 1 186 ? -40.461 -0.722 -0.305 1.00 35.28 186 SER A CA 1
ATOM 1438 C C . SER A 1 186 ? -41.068 -0.374 -1.649 1.00 35.28 186 SER A C 1
ATOM 1440 O O . SER A 1 186 ? -40.474 0.380 -2.426 1.00 35.28 186 SER A O 1
ATOM 1442 N N . ARG A 1 187 ? -42.175 -1.037 -1.981 1.00 35.12 187 ARG A N 1
ATOM 1443 C CA . ARG A 1 187 ? -43.045 -0.593 -3.056 1.00 35.12 187 ARG A CA 1
ATOM 1444 C C . ARG A 1 187 ? -43.353 0.857 -2.719 1.00 35.12 187 ARG A C 1
ATOM 1446 O O . ARG A 1 187 ? -44.121 1.109 -1.801 1.00 35.12 187 ARG A O 1
ATOM 1453 N N . THR A 1 188 ? -42.691 1.790 -3.393 1.00 35.34 188 THR A N 1
ATOM 1454 C CA . THR A 1 188 ? -43.116 3.182 -3.392 1.00 35.34 188 THR A CA 1
ATOM 1455 C C . THR A 1 188 ? -44.532 3.155 -3.935 1.00 35.34 188 THR A C 1
ATOM 1457 O O . THR A 1 188 ? -44.739 2.822 -5.106 1.00 35.34 188 THR A O 1
ATOM 1460 N N . ASP A 1 189 ? -45.496 3.371 -3.048 1.00 35.59 189 ASP A N 1
ATOM 1461 C CA . ASP A 1 189 ? -46.885 3.556 -3.416 1.00 35.59 189 ASP A CA 1
ATOM 1462 C C . ASP A 1 189 ? -46.913 4.704 -4.443 1.00 35.59 189 ASP A C 1
ATOM 1464 O O . ASP A 1 189 ? -46.331 5.759 -4.169 1.00 35.59 189 ASP A O 1
ATOM 1468 N N . PRO A 1 190 ? -47.501 4.539 -5.643 1.00 42.59 190 PRO A N 1
ATOM 1469 C CA . PRO A 1 190 ? -47.484 5.568 -6.687 1.00 42.59 190 PRO A CA 1
ATOM 1470 C C . PRO A 1 190 ? -48.140 6.903 -6.287 1.00 42.59 190 PRO A C 1
ATOM 1472 O O . PRO A 1 190 ? -48.165 7.828 -7.095 1.00 42.59 190 PRO A O 1
ATOM 1475 N N . ASN A 1 191 ? -48.688 6.995 -5.072 1.00 36.09 191 ASN A N 1
ATOM 1476 C CA . ASN A 1 191 ? -49.404 8.146 -4.537 1.00 36.09 191 ASN A CA 1
ATOM 1477 C C . ASN A 1 191 ? -48.626 9.000 -3.524 1.00 36.09 191 ASN A C 1
ATOM 1479 O O . ASN A 1 191 ? -49.165 10.019 -3.089 1.00 36.09 191 ASN A O 1
ATOM 1483 N N . ASP A 1 192 ? -47.383 8.659 -3.172 1.00 37.44 192 ASP A N 1
ATOM 1484 C CA . ASP A 1 192 ? -46.559 9.547 -2.341 1.00 37.44 192 ASP A CA 1
ATOM 1485 C C . ASP A 1 192 ? -46.035 10.718 -3.186 1.00 37.44 192 ASP A C 1
ATOM 1487 O O . ASP A 1 192 ? -44.976 10.668 -3.816 1.00 37.44 192 ASP A O 1
ATOM 1491 N N . GLN A 1 193 ? -46.820 11.797 -3.234 1.00 35.19 193 GLN A N 1
ATOM 1492 C CA . GLN A 1 193 ? -46.366 13.061 -3.801 1.00 35.19 193 GLN A CA 1
ATOM 1493 C C . GLN A 1 193 ? -45.221 13.623 -2.945 1.00 35.19 193 GLN A C 1
ATOM 1495 O O . GLN A 1 193 ? -45.363 13.727 -1.724 1.00 35.19 193 GLN A O 1
ATOM 1500 N N . PRO A 1 194 ? -44.097 14.044 -3.552 1.00 35.00 194 PRO A N 1
ATOM 1501 C CA . PRO A 1 194 ? -43.007 14.653 -2.812 1.00 35.00 194 PRO A CA 1
ATOM 1502 C C . PRO A 1 194 ? -43.465 16.021 -2.302 1.00 35.00 194 PRO A C 1
ATOM 1504 O O . PRO A 1 194 ? -43.578 16.987 -3.059 1.00 35.00 194 PRO A O 1
ATOM 1507 N N . GLY A 1 195 ? -43.744 16.099 -1.001 1.00 32.12 195 GLY A N 1
ATOM 1508 C CA . GLY A 1 195 ? -43.991 17.356 -0.312 1.00 32.12 195 GLY A CA 1
ATOM 1509 C C . GLY A 1 195 ? -42.807 18.297 -0.510 1.00 32.12 195 GLY A C 1
ATOM 1510 O O . GLY A 1 195 ? -41.683 18.016 -0.096 1.00 32.12 195 GLY A O 1
ATOM 1511 N N . THR A 1 196 ? -43.068 19.426 -1.157 1.00 35.91 196 THR A N 1
ATOM 1512 C CA . THR A 1 196 ? -42.140 20.540 -1.326 1.00 35.91 196 THR A CA 1
ATOM 1513 C C . THR A 1 196 ? -41.705 21.076 0.038 1.00 35.91 196 THR A C 1
ATOM 1515 O O . THR A 1 196 ? -42.410 21.881 0.647 1.00 35.91 196 THR A O 1
ATOM 1518 N N . ARG A 1 197 ? -40.526 20.667 0.513 1.00 31.50 197 ARG A N 1
ATOM 1519 C CA . ARG A 1 197 ? -39.755 21.427 1.502 1.00 31.50 197 ARG A CA 1
ATOM 1520 C C . ARG A 1 197 ? -38.558 22.057 0.812 1.00 31.50 197 ARG A C 1
ATOM 1522 O O . ARG A 1 197 ? -37.534 21.431 0.571 1.00 31.50 197 ARG A O 1
ATOM 1529 N N . THR A 1 198 ? -38.733 23.325 0.469 1.00 37.12 198 THR A N 1
ATOM 1530 C CA . THR A 1 198 ? -37.650 24.260 0.191 1.00 37.12 198 THR A CA 1
ATOM 1531 C C . THR A 1 198 ? -36.976 24.632 1.507 1.00 37.12 198 THR A C 1
ATOM 1533 O O . THR A 1 198 ? -37.363 25.611 2.139 1.00 37.12 198 THR A O 1
ATOM 1536 N N . GLU A 1 199 ? -35.959 23.881 1.907 1.00 33.62 199 GLU A N 1
ATOM 1537 C CA . GLU A 1 199 ? -34.919 24.394 2.796 1.00 33.62 199 GLU A CA 1
ATOM 1538 C C . GLU A 1 199 ? -33.626 24.424 1.988 1.00 33.62 199 GLU A C 1
ATOM 1540 O O . GLU A 1 199 ? -33.060 23.406 1.603 1.00 33.62 199 GLU A O 1
ATOM 1545 N N . ARG A 1 200 ? -33.226 25.647 1.626 1.00 34.06 200 ARG A N 1
ATOM 1546 C CA . ARG A 1 200 ? -31.895 25.939 1.106 1.00 34.06 200 ARG A CA 1
ATOM 1547 C C . ARG A 1 200 ? -30.915 25.684 2.247 1.00 34.06 200 ARG A C 1
ATOM 1549 O O . ARG A 1 200 ? -30.622 26.600 3.010 1.00 34.06 200 ARG A O 1
ATOM 1556 N N . GLU A 1 201 ? -30.438 24.454 2.370 1.00 32.88 201 GLU A N 1
ATOM 1557 C CA . GLU A 1 201 ? -29.249 24.169 3.163 1.00 32.88 201 GLU A CA 1
ATOM 1558 C C . GLU A 1 201 ? -28.069 24.855 2.468 1.00 32.88 201 GLU A C 1
ATOM 1560 O O . GLU A 1 201 ? -27.680 24.518 1.347 1.00 32.88 201 GLU A O 1
ATOM 1565 N N . GLN A 1 202 ? -27.564 25.912 3.101 1.00 29.41 202 GLN A N 1
ATOM 1566 C CA . GLN A 1 202 ? -26.270 26.480 2.753 1.00 29.41 202 GLN A CA 1
ATOM 1567 C C . GLN A 1 202 ? -25.211 25.390 2.973 1.00 29.41 202 GLN A C 1
ATOM 1569 O O . GLN A 1 202 ? -25.268 24.711 4.000 1.00 29.41 202 GLN A O 1
ATOM 1574 N N . PRO A 1 203 ? -24.252 25.198 2.052 1.00 33.81 203 PRO A N 1
ATOM 1575 C CA . PRO A 1 203 ? -23.188 24.237 2.271 1.00 33.81 203 PRO A CA 1
ATOM 1576 C C . PRO A 1 203 ? -22.269 24.799 3.359 1.00 33.81 203 PRO A C 1
ATOM 1578 O O . PRO A 1 203 ? -21.447 25.675 3.101 1.00 33.81 203 PRO A O 1
ATOM 1581 N N . GLU A 1 204 ? -22.413 24.317 4.593 1.00 32.75 204 GLU A N 1
ATOM 1582 C CA . GLU A 1 204 ? -21.310 24.391 5.542 1.00 32.75 204 GLU A CA 1
ATOM 1583 C C . GLU A 1 204 ? -20.194 23.500 4.985 1.00 32.75 204 GLU A C 1
ATOM 1585 O O . GLU A 1 204 ? -20.239 22.274 5.099 1.00 32.75 204 GLU A O 1
ATOM 1590 N N . GLU A 1 205 ? -19.194 24.116 4.353 1.00 35.94 205 GLU A N 1
ATOM 1591 C CA . GLU A 1 205 ? -17.885 23.509 4.116 1.00 35.94 205 GLU A CA 1
ATOM 1592 C C . GLU A 1 205 ? -17.252 23.179 5.476 1.00 35.94 205 GLU A C 1
ATOM 1594 O O . GLU A 1 205 ? -16.431 23.917 6.016 1.00 35.94 205 GLU A O 1
ATOM 1599 N N . ARG A 1 206 ? -17.663 22.061 6.078 1.00 34.91 206 ARG A N 1
ATOM 1600 C CA . ARG A 1 206 ? -16.858 21.390 7.093 1.00 34.91 206 ARG A CA 1
ATOM 1601 C C . ARG A 1 206 ? -15.916 20.450 6.367 1.00 34.91 206 ARG A C 1
ATOM 1603 O O . ARG A 1 206 ? -16.338 19.565 5.626 1.00 34.91 206 ARG A O 1
ATOM 1610 N N . ASP A 1 207 ? -14.639 20.675 6.614 1.00 36.66 207 ASP A N 1
ATOM 1611 C CA . ASP A 1 207 ? -13.455 20.048 6.037 1.00 36.66 207 ASP A CA 1
ATOM 1612 C C . ASP A 1 207 ? -13.315 18.549 6.412 1.00 36.66 207 ASP A C 1
ATOM 1614 O O . ASP A 1 207 ? -12.326 18.098 6.981 1.00 36.66 207 ASP A O 1
ATOM 1618 N N . VAL A 1 208 ? -14.355 17.748 6.152 1.00 41.06 208 VAL A N 1
ATOM 1619 C CA . VAL A 1 208 ? -14.397 16.288 6.393 1.00 41.06 208 VAL A CA 1
ATOM 1620 C C . VAL A 1 208 ? -13.895 15.513 5.158 1.00 41.06 208 VAL A C 1
ATOM 1622 O O . VAL A 1 208 ? -13.729 14.292 5.192 1.00 41.06 208 VAL A O 1
ATOM 1625 N N . SER A 1 209 ? -13.610 16.220 4.057 1.00 41.78 209 SER A N 1
ATOM 1626 C CA . SER A 1 209 ? -13.355 15.652 2.722 1.00 41.78 209 SER A CA 1
ATOM 1627 C C . SER A 1 209 ? -12.052 14.844 2.584 1.00 41.78 209 SER A C 1
ATOM 1629 O O . SER A 1 209 ? -11.863 14.147 1.590 1.00 41.78 209 SER A O 1
ATOM 1631 N N . THR A 1 210 ? -11.171 14.870 3.585 1.00 51.97 210 THR A N 1
ATOM 1632 C CA . THR A 1 210 ? -9.867 14.176 3.575 1.00 51.97 210 THR A CA 1
ATOM 1633 C C . THR A 1 210 ? -9.821 12.915 4.444 1.00 51.97 210 THR A C 1
ATOM 1635 O O . THR A 1 210 ? -8.806 12.219 4.478 1.00 51.97 210 THR A O 1
ATOM 1638 N N . SER A 1 211 ? -10.909 12.587 5.145 1.00 62.19 211 SER A N 1
ATOM 1639 C CA . SER A 1 211 ? -10.871 11.616 6.248 1.00 62.19 211 SER A CA 1
ATOM 1640 C C . SER A 1 211 ? -11.094 10.154 5.847 1.00 62.19 211 SER A C 1
ATOM 1642 O O . SER A 1 211 ? -10.559 9.257 6.506 1.00 62.19 211 SER A O 1
ATOM 1644 N N . TYR A 1 212 ? -11.842 9.897 4.770 1.00 75.69 212 TYR A N 1
ATOM 1645 C CA . TYR A 1 212 ? -12.182 8.549 4.297 1.00 75.69 212 TYR A CA 1
ATOM 1646 C C . TYR A 1 212 ? -11.928 8.418 2.795 1.00 75.69 212 TYR A C 1
ATOM 1648 O O . TYR A 1 212 ? -12.197 9.343 2.030 1.00 75.69 212 TYR A O 1
ATOM 1656 N N . GLY A 1 213 ? -11.428 7.262 2.368 1.00 80.12 213 GLY A N 1
ATOM 1657 C CA . GLY A 1 213 ? -11.082 6.983 0.978 1.00 80.12 213 GLY A CA 1
ATOM 1658 C C . GLY A 1 213 ? -11.761 5.736 0.418 1.00 80.12 213 GLY A C 1
ATOM 1659 O O . GLY A 1 213 ? -12.478 4.999 1.094 1.00 80.12 213 GLY A O 1
ATOM 1660 N N . LEU A 1 214 ? -11.478 5.432 -0.851 1.00 83.38 214 LEU A N 1
ATOM 1661 C CA . LEU A 1 214 ? -12.047 4.264 -1.540 1.00 83.38 214 LEU A CA 1
ATOM 1662 C C . LEU A 1 214 ? -11.702 2.928 -0.861 1.00 83.38 214 LEU A C 1
ATOM 1664 O O . LEU A 1 214 ? -12.450 1.960 -0.979 1.00 83.38 214 LEU A O 1
ATOM 1668 N N . ARG A 1 215 ? -10.587 2.861 -0.123 1.00 82.25 215 ARG A N 1
ATOM 1669 C CA . ARG A 1 215 ? -10.208 1.657 0.632 1.00 82.25 215 ARG A CA 1
ATOM 1670 C C . ARG A 1 215 ? -11.150 1.390 1.807 1.00 82.25 215 ARG A C 1
ATOM 1672 O O . ARG A 1 215 ? -11.444 0.220 2.053 1.00 82.25 215 ARG A O 1
ATOM 1679 N N . ASP A 1 216 ? -11.661 2.430 2.471 1.00 82.94 216 ASP A N 1
ATOM 1680 C CA . ASP A 1 216 ? -12.703 2.303 3.498 1.00 82.94 216 ASP A CA 1
ATOM 1681 C C . ASP A 1 216 ? -13.977 1.716 2.886 1.00 82.94 216 ASP A C 1
ATOM 1683 O O . ASP A 1 216 ? -14.517 0.729 3.383 1.00 82.94 216 ASP A O 1
ATOM 1687 N N . PHE A 1 217 ? -14.393 2.259 1.738 1.00 85.69 217 PHE A N 1
ATOM 1688 C CA . PHE A 1 217 ? -15.564 1.795 0.996 1.00 85.69 217 PHE A CA 1
ATOM 1689 C C . PHE A 1 217 ? -15.457 0.329 0.554 1.00 85.69 217 PHE A C 1
ATOM 1691 O O . PHE A 1 217 ? -16.376 -0.455 0.791 1.00 85.69 217 PHE A O 1
ATOM 1698 N N . TYR A 1 218 ? -14.333 -0.089 -0.033 1.00 84.50 218 TYR A N 1
ATOM 1699 C CA . TYR A 1 218 ? -14.157 -1.491 -0.430 1.00 84.50 218 TYR A CA 1
ATOM 1700 C C . TYR A 1 218 ? -14.095 -2.435 0.769 1.00 84.50 218 TYR A C 1
ATOM 1702 O O . TYR A 1 218 ? -14.629 -3.540 0.703 1.00 84.50 218 TYR A O 1
ATOM 1710 N N . SER A 1 219 ? -13.446 -2.014 1.856 1.00 82.19 219 SER A N 1
ATOM 1711 C CA . SER A 1 219 ? -13.343 -2.813 3.082 1.00 82.19 219 SER A CA 1
ATOM 1712 C C . SER A 1 219 ? -14.712 -2.980 3.744 1.00 82.19 219 SER A C 1
ATOM 1714 O O . SER A 1 219 ? -15.060 -4.082 4.165 1.00 82.19 219 SER A O 1
ATOM 1716 N N . PHE A 1 220 ? -15.529 -1.923 3.742 1.00 84.62 220 PHE A N 1
ATOM 1717 C CA . PHE A 1 220 ? -16.926 -1.973 4.162 1.00 84.62 220 PHE A CA 1
ATOM 1718 C C . PHE A 1 220 ? -17.721 -3.015 3.374 1.00 84.62 220 PHE A C 1
ATOM 1720 O O . PHE A 1 220 ? -18.337 -3.890 3.980 1.00 84.62 220 PHE A O 1
ATOM 1727 N N . LEU A 1 221 ? -17.666 -2.962 2.041 1.00 83.50 221 LEU A N 1
ATOM 1728 C CA . LEU A 1 221 ? -18.410 -3.886 1.183 1.00 83.50 221 LEU A CA 1
ATOM 1729 C C . LEU A 1 221 ? -17.973 -5.340 1.370 1.00 83.50 221 LEU A C 1
ATOM 1731 O O . LEU A 1 221 ? -18.823 -6.211 1.513 1.00 83.50 221 LEU A O 1
ATOM 1735 N N . LYS A 1 222 ? -16.661 -5.599 1.410 1.00 82.69 222 LYS A N 1
ATOM 1736 C CA . LYS A 1 222 ? -16.117 -6.950 1.624 1.00 82.69 222 LYS A CA 1
ATOM 1737 C C . LYS A 1 222 ? -16.547 -7.531 2.965 1.00 82.69 222 LYS A C 1
ATOM 1739 O O . LYS A 1 222 ? -16.922 -8.694 3.041 1.00 82.69 222 LYS A O 1
ATOM 1744 N N . MET A 1 223 ? -16.507 -6.722 4.022 1.00 79.25 223 MET A N 1
ATOM 1745 C CA . MET A 1 223 ? -16.899 -7.193 5.344 1.00 79.25 223 MET A CA 1
ATOM 1746 C C . MET A 1 223 ? -18.405 -7.436 5.437 1.00 79.25 223 MET A C 1
ATOM 1748 O O . MET A 1 223 ? -18.837 -8.396 6.070 1.00 79.25 223 MET A O 1
ATOM 1752 N N . LEU A 1 224 ? -19.203 -6.591 4.785 1.00 78.69 224 LEU A N 1
ATOM 1753 C CA . LEU A 1 224 ? -20.644 -6.780 4.703 1.00 78.69 224 LEU A CA 1
ATOM 1754 C C . LEU A 1 224 ? -21.005 -8.064 3.939 1.00 78.69 224 LEU A C 1
ATOM 1756 O O . LEU A 1 224 ? -21.875 -8.804 4.391 1.00 78.69 224 LEU A O 1
ATOM 1760 N N . ASP A 1 225 ? -20.313 -8.346 2.832 1.00 79.44 225 ASP A N 1
ATOM 1761 C CA . ASP A 1 225 ? -20.453 -9.577 2.039 1.00 79.44 225 ASP A CA 1
ATOM 1762 C C . ASP A 1 225 ? -20.121 -10.822 2.877 1.00 79.44 225 ASP A C 1
ATOM 1764 O O . ASP A 1 225 ? -20.932 -11.739 2.981 1.00 79.44 225 ASP A O 1
ATOM 1768 N N . GLN A 1 226 ? -18.995 -10.796 3.600 1.00 78.50 226 GLN A N 1
ATOM 1769 C CA . GLN A 1 226 ? -18.598 -11.883 4.499 1.00 78.50 226 GLN A CA 1
ATOM 1770 C C . GLN A 1 226 ? -19.640 -12.144 5.601 1.00 78.50 226 GLN A C 1
ATOM 1772 O O . GLN A 1 226 ? -19.951 -13.295 5.914 1.00 78.50 226 GLN A O 1
ATOM 1777 N N . ARG A 1 227 ? -20.200 -11.087 6.201 1.00 75.88 227 ARG A N 1
ATOM 1778 C CA . ARG A 1 227 ? -21.246 -11.233 7.225 1.00 75.88 227 ARG A CA 1
ATOM 1779 C C . ARG A 1 227 ? -22.541 -11.780 6.637 1.00 75.88 227 ARG A C 1
ATOM 1781 O O . ARG A 1 227 ? -23.182 -12.613 7.274 1.00 75.88 227 ARG A O 1
ATOM 1788 N N . ALA A 1 228 ? -22.891 -11.374 5.418 1.00 74.00 228 ALA A N 1
ATOM 1789 C CA . ALA A 1 228 ? -24.016 -11.949 4.694 1.00 74.00 228 ALA A CA 1
ATOM 1790 C C . ALA A 1 228 ? -23.831 -13.459 4.451 1.00 74.00 228 ALA A C 1
ATOM 1792 O O . ALA A 1 228 ? -24.753 -14.229 4.726 1.00 74.00 228 ALA A O 1
ATOM 1793 N N . ASP A 1 229 ? -22.634 -13.894 4.046 1.00 72.44 229 ASP A N 1
ATOM 1794 C CA . ASP A 1 229 ? -22.280 -15.314 3.892 1.00 72.44 229 ASP A CA 1
ATOM 1795 C C . ASP A 1 229 ? -22.409 -16.115 5.193 1.00 72.44 229 ASP A C 1
ATOM 1797 O O . ASP A 1 229 ? -22.915 -17.241 5.205 1.00 72.44 229 ASP A O 1
ATOM 1801 N N . GLU A 1 230 ? -21.903 -15.571 6.301 1.00 72.06 230 GLU A N 1
ATOM 1802 C CA . GLU A 1 230 ? -21.989 -16.200 7.625 1.00 72.06 230 GLU A CA 1
ATOM 1803 C C . GLU A 1 230 ? -23.450 -16.401 8.048 1.00 72.06 230 GLU A C 1
ATOM 1805 O O . GLU A 1 230 ? -23.814 -17.482 8.517 1.00 72.06 230 GLU A O 1
ATOM 1810 N N . TRP A 1 231 ? -24.316 -15.415 7.803 1.00 69.56 231 TRP A N 1
ATOM 1811 C CA . TRP A 1 231 ? -25.745 -15.539 8.092 1.00 69.56 231 TRP A CA 1
ATOM 1812 C C . TRP A 1 231 ? -26.470 -16.513 7.185 1.00 69.56 231 TRP A C 1
ATOM 1814 O O . TRP A 1 231 ? -27.290 -17.286 7.676 1.00 69.56 231 TRP A O 1
ATOM 1824 N N . HIS A 1 232 ? -26.192 -16.501 5.880 1.00 68.19 232 HIS A N 1
ATOM 1825 C CA . HIS A 1 232 ? -26.794 -17.465 4.962 1.00 68.19 232 HIS A CA 1
ATOM 1826 C C . HIS A 1 232 ? -26.490 -18.903 5.401 1.00 68.19 232 HIS A C 1
ATOM 1828 O O . HIS A 1 232 ? -27.383 -19.756 5.402 1.00 68.19 232 HIS A O 1
ATOM 1834 N N . ARG A 1 233 ? -25.263 -19.154 5.873 1.00 68.38 233 ARG A N 1
ATOM 1835 C CA . ARG A 1 233 ? -24.865 -20.451 6.435 1.00 68.38 233 ARG A CA 1
ATOM 1836 C C . ARG A 1 233 ? -25.549 -20.757 7.771 1.00 68.38 233 ARG A C 1
ATOM 1838 O O . ARG A 1 233 ? -26.046 -21.866 7.938 1.00 68.38 233 ARG A O 1
ATOM 1845 N N . ALA A 1 234 ? -25.627 -19.798 8.694 1.00 66.75 234 ALA A N 1
ATOM 1846 C CA . ALA A 1 234 ? -26.233 -19.996 10.017 1.00 66.75 234 ALA A CA 1
ATOM 1847 C C . ALA A 1 234 ? -27.764 -20.190 9.973 1.00 66.75 234 ALA A C 1
ATOM 1849 O O . ALA A 1 234 ? -28.310 -21.039 10.682 1.00 66.75 234 ALA A O 1
ATOM 1850 N N . ASN A 1 235 ? -28.459 -19.447 9.107 1.00 63.84 235 ASN A N 1
ATOM 1851 C CA . ASN A 1 235 ? -29.914 -19.536 8.936 1.00 63.84 235 ASN A CA 1
ATOM 1852 C C . ASN A 1 235 ? -30.354 -20.813 8.219 1.00 63.84 235 ASN A C 1
ATOM 1854 O O . ASN A 1 235 ? -31.482 -21.255 8.403 1.00 63.84 235 ASN A O 1
ATOM 1858 N N . SER A 1 236 ? -29.469 -21.438 7.441 1.00 60.50 236 SER A N 1
ATOM 1859 C CA . SER A 1 236 ? -29.740 -22.756 6.854 1.00 60.50 236 SER A CA 1
ATOM 1860 C C . SER A 1 236 ? -29.783 -23.873 7.912 1.00 60.50 236 SER A C 1
ATOM 1862 O O . SER A 1 236 ? -30.239 -24.973 7.617 1.00 60.50 236 SER A O 1
ATOM 1864 N N . ALA A 1 237 ? -29.323 -23.598 9.141 1.00 57.31 237 ALA A N 1
ATOM 1865 C CA . ALA A 1 237 ? -29.214 -24.563 10.235 1.00 57.31 237 ALA A CA 1
ATOM 1866 C C . ALA A 1 237 ? -30.185 -24.313 11.411 1.00 57.31 237 ALA A C 1
ATOM 1868 O O . ALA A 1 237 ? -30.235 -25.134 12.325 1.00 57.31 237 ALA A O 1
ATOM 1869 N N . SER A 1 238 ? -30.944 -23.205 11.423 1.00 58.66 238 SER A N 1
ATOM 1870 C CA . SER A 1 238 ? -31.644 -22.718 12.627 1.00 58.66 238 SER A CA 1
ATOM 1871 C C . SER A 1 238 ? -33.020 -22.097 12.320 1.00 58.66 238 SER A C 1
ATOM 1873 O O . SER A 1 238 ? -33.139 -21.302 11.391 1.00 58.66 238 SER A O 1
ATOM 1875 N N . ASN A 1 239 ? -34.044 -22.369 13.146 1.00 61.56 239 ASN A N 1
ATOM 1876 C CA . ASN A 1 239 ? -35.361 -21.698 13.119 1.00 61.56 239 ASN A CA 1
ATOM 1877 C C . ASN A 1 239 ? -35.275 -20.264 13.696 1.00 61.56 239 ASN A C 1
ATOM 1879 O O . ASN A 1 239 ? -35.813 -19.984 14.767 1.00 61.56 239 ASN A O 1
ATOM 1883 N N . VAL A 1 240 ? -34.556 -19.358 13.029 1.00 68.25 240 VAL A N 1
ATOM 1884 C CA . VAL A 1 240 ? -34.445 -17.944 13.439 1.00 68.25 240 VAL A CA 1
ATOM 1885 C C . VAL A 1 240 ? -35.656 -17.166 12.925 1.00 68.25 240 VAL A C 1
ATOM 1887 O O . VAL A 1 240 ? -35.999 -17.270 11.747 1.00 68.25 240 VAL A O 1
ATOM 1890 N N . THR A 1 241 ? -36.307 -16.372 13.782 1.00 74.62 241 THR A N 1
ATOM 1891 C CA . THR A 1 241 ? -37.440 -15.541 13.350 1.00 74.62 241 THR A CA 1
ATOM 1892 C C . THR A 1 241 ? -36.976 -14.357 12.485 1.00 74.62 241 THR A C 1
ATOM 1894 O O . THR A 1 241 ? -35.831 -13.901 12.614 1.00 74.62 241 THR A O 1
ATOM 1897 N N . PRO A 1 242 ? -37.840 -13.820 11.603 1.00 74.06 242 PRO A N 1
ATOM 1898 C CA . PRO A 1 242 ? -37.510 -12.662 10.772 1.00 74.06 242 PRO A CA 1
ATOM 1899 C C . PRO A 1 242 ? -37.072 -11.423 11.568 1.00 74.06 242 PRO A C 1
ATOM 1901 O O . PRO A 1 242 ? -36.200 -10.689 11.101 1.00 74.06 242 PRO A O 1
ATOM 1904 N N . GLU A 1 243 ? -37.622 -11.199 12.765 1.00 74.19 243 GLU A N 1
ATOM 1905 C CA . GLU A 1 243 ? -37.299 -10.044 13.614 1.00 74.19 243 GLU A CA 1
ATOM 1906 C C . GLU A 1 243 ? -35.874 -10.128 14.174 1.00 74.19 243 GLU A C 1
ATOM 1908 O O . GLU A 1 243 ? -35.101 -9.178 14.038 1.00 74.19 243 GLU A O 1
ATOM 1913 N N . ILE A 1 244 ? -35.489 -11.288 14.722 1.00 71.38 244 ILE A N 1
ATOM 1914 C CA . ILE A 1 244 ? -34.131 -11.532 15.239 1.00 71.38 244 ILE A CA 1
ATOM 1915 C C . ILE A 1 244 ? -33.111 -11.386 14.106 1.00 71.38 244 ILE A C 1
ATOM 1917 O O . ILE A 1 244 ? -32.043 -10.792 14.275 1.00 71.38 244 ILE A O 1
ATOM 1921 N N . LEU A 1 245 ? -33.457 -11.883 12.916 1.00 71.31 245 LEU A N 1
ATOM 1922 C CA . LEU A 1 245 ? -32.617 -11.745 11.736 1.00 71.31 245 LEU A CA 1
ATOM 1923 C C . LEU A 1 245 ? -32.476 -10.279 11.293 1.00 71.31 245 LEU A C 1
ATOM 1925 O O . LEU A 1 245 ? -31.387 -9.861 10.897 1.00 71.31 245 LEU A O 1
ATOM 1929 N N . HIS A 1 246 ? -33.553 -9.495 11.344 1.00 70.25 246 HIS A N 1
ATOM 1930 C CA . HIS A 1 246 ? -33.529 -8.073 11.005 1.00 70.25 246 HIS A CA 1
ATOM 1931 C C . HIS A 1 246 ? -32.645 -7.270 11.972 1.00 70.25 246 HIS A C 1
ATOM 1933 O O . HIS A 1 246 ? -31.786 -6.505 11.525 1.00 70.25 246 HIS A O 1
ATOM 1939 N N . GLU A 1 247 ? -32.778 -7.485 13.281 1.00 67.69 247 GLU A N 1
ATOM 1940 C CA . GLU A 1 247 ? -31.924 -6.829 14.279 1.00 67.69 247 GLU A CA 1
ATOM 1941 C C . GLU A 1 247 ? -30.448 -7.212 14.124 1.00 67.69 247 GLU A C 1
ATOM 1943 O O . GLU A 1 247 ? -29.575 -6.340 14.157 1.00 67.69 247 GLU A O 1
ATOM 1948 N N . ALA A 1 248 ? -30.152 -8.492 13.878 1.00 68.00 248 ALA A N 1
ATOM 1949 C CA . ALA A 1 248 ? -28.789 -8.959 13.632 1.00 68.00 248 ALA A CA 1
ATOM 1950 C C . ALA A 1 248 ? -28.173 -8.312 12.377 1.00 68.00 248 ALA A C 1
ATOM 1952 O O . ALA A 1 248 ? -27.010 -7.889 12.398 1.00 68.00 248 ALA A O 1
ATOM 1953 N N . LYS A 1 249 ? -28.962 -8.167 11.302 1.00 71.50 249 LYS A N 1
ATOM 1954 C CA . LYS A 1 249 ? -28.546 -7.472 10.075 1.00 71.50 249 LYS A CA 1
ATOM 1955 C C . LYS A 1 249 ? -28.220 -6.007 10.326 1.00 71.50 249 LYS A C 1
ATOM 1957 O O . LYS A 1 249 ? -27.149 -5.548 9.927 1.00 71.50 249 LYS A O 1
ATOM 1962 N N . LEU A 1 250 ? -29.103 -5.286 11.018 1.00 69.00 250 LEU A N 1
ATOM 1963 C CA . LEU A 1 250 ? -28.873 -3.888 11.391 1.00 69.00 250 LEU A CA 1
ATOM 1964 C C . LEU A 1 250 ? -27.635 -3.741 12.278 1.00 69.00 250 LEU A C 1
ATOM 1966 O O . LEU A 1 250 ? -26.815 -2.849 12.056 1.00 69.00 250 LEU A O 1
ATOM 1970 N N . ALA A 1 251 ? -27.456 -4.638 13.249 1.00 67.50 251 ALA A N 1
ATOM 1971 C CA . ALA A 1 251 ? -26.302 -4.629 14.137 1.00 67.50 251 ALA A CA 1
ATOM 1972 C C . ALA A 1 251 ? -24.983 -4.812 13.375 1.00 67.50 251 ALA A C 1
ATOM 1974 O O . ALA A 1 251 ? -24.008 -4.116 13.671 1.00 67.50 251 ALA A O 1
ATOM 1975 N N . ALA A 1 252 ? -24.943 -5.697 12.380 1.00 69.81 252 ALA A N 1
ATOM 1976 C CA . ALA A 1 252 ? -23.746 -5.896 11.574 1.00 69.81 252 ALA A CA 1
ATOM 1977 C C . ALA A 1 252 ? -23.535 -4.824 10.507 1.00 69.81 252 ALA A C 1
ATOM 1979 O O . ALA A 1 252 ? -22.385 -4.480 10.257 1.00 69.81 252 ALA A O 1
ATOM 1980 N N . LEU A 1 253 ? -24.587 -4.252 9.914 1.00 72.00 253 LEU A N 1
ATOM 1981 C CA . LEU A 1 253 ? -24.438 -3.074 9.057 1.00 72.00 253 LEU A CA 1
ATOM 1982 C C . LEU A 1 253 ? -23.822 -1.929 9.864 1.00 72.00 253 LEU A C 1
ATOM 1984 O O . LEU A 1 253 ? -22.804 -1.367 9.462 1.00 72.00 253 LEU A O 1
ATOM 1988 N N . ALA A 1 254 ? -24.391 -1.640 11.039 1.00 70.25 254 ALA A N 1
ATOM 1989 C CA . ALA A 1 254 ? -23.866 -0.633 11.950 1.00 70.25 254 ALA A CA 1
ATOM 1990 C C . ALA A 1 254 ? -22.415 -0.940 12.334 1.00 70.25 254 ALA A C 1
ATOM 1992 O O . ALA A 1 254 ? -21.580 -0.040 12.354 1.00 70.25 254 ALA A O 1
ATOM 1993 N N . TYR A 1 255 ? -22.093 -2.207 12.597 1.00 73.12 255 TYR A N 1
ATOM 1994 C CA . TYR A 1 255 ? -20.721 -2.639 12.833 1.00 73.12 255 TYR A CA 1
ATOM 1995 C C . TYR A 1 255 ? -19.806 -2.369 11.627 1.00 73.12 255 TYR A C 1
ATOM 1997 O O . TYR A 1 255 ? -18.736 -1.789 11.797 1.00 73.12 255 TYR A O 1
ATOM 2005 N N . CYS A 1 256 ? -20.229 -2.721 10.410 1.00 76.06 256 CYS A N 1
ATOM 2006 C CA . CYS A 1 256 ? -19.427 -2.531 9.206 1.00 76.06 256 CYS A CA 1
ATOM 2007 C C . CYS A 1 256 ? -19.142 -1.065 8.916 1.00 76.06 256 CYS A C 1
ATOM 2009 O O . CYS A 1 256 ? -18.007 -0.721 8.567 1.00 76.06 256 CYS A O 1
ATOM 2011 N N . VAL A 1 257 ? -20.147 -0.211 9.102 1.00 76.12 257 VAL A N 1
ATOM 2012 C CA . VAL A 1 257 ? -20.000 1.238 8.976 1.00 76.12 257 VAL A CA 1
ATOM 2013 C C . VAL A 1 257 ? -19.011 1.758 10.016 1.00 76.12 257 VAL A C 1
ATOM 2015 O O . VAL A 1 257 ? -18.045 2.414 9.648 1.00 76.12 257 VAL A O 1
ATOM 2018 N N . LYS A 1 258 ? -19.181 1.415 11.296 1.00 72.44 258 LYS A N 1
ATOM 2019 C CA . LYS A 1 258 ? -18.302 1.896 12.379 1.00 72.44 258 LYS A CA 1
ATOM 2020 C C . LYS A 1 258 ? -16.855 1.465 12.210 1.00 72.44 258 LYS A C 1
ATOM 2022 O O . LYS A 1 258 ? -15.957 2.235 12.519 1.00 72.44 258 LYS A O 1
ATOM 2027 N N . ARG A 1 259 ? -16.634 0.249 11.714 1.00 74.19 259 ARG A N 1
ATOM 2028 C CA . ARG A 1 259 ? -15.295 -0.285 11.477 1.00 74.19 259 ARG A CA 1
ATOM 2029 C C . ARG A 1 259 ? -14.549 0.509 10.405 1.00 74.19 259 ARG A C 1
ATOM 2031 O O . ARG A 1 259 ? -13.383 0.841 10.555 1.00 74.19 259 ARG A O 1
ATOM 2038 N N . ASN A 1 260 ? -15.231 0.808 9.303 1.00 77.81 260 ASN A N 1
ATOM 2039 C CA . ASN A 1 260 ? -14.581 1.377 8.126 1.00 77.81 260 ASN A CA 1
ATOM 2040 C C . ASN A 1 260 ? -14.663 2.899 8.059 1.00 77.81 260 ASN A C 1
ATOM 2042 O O . ASN A 1 260 ? -13.816 3.515 7.434 1.00 77.81 260 ASN A O 1
ATOM 2046 N N . PHE A 1 261 ? -15.646 3.495 8.724 1.00 77.25 261 PHE A N 1
ATOM 2047 C CA . PHE A 1 261 ? -15.885 4.934 8.744 1.00 77.25 261 PHE A CA 1
ATOM 2048 C C . PHE A 1 261 ? -15.881 5.488 10.179 1.00 77.25 261 PHE A C 1
ATOM 2050 O O . PHE A 1 261 ? -16.478 6.520 10.462 1.00 77.25 261 PHE A O 1
ATOM 2057 N N . GLY A 1 262 ? -15.234 4.792 11.119 1.00 70.56 262 GLY A N 1
ATOM 2058 C CA . GLY A 1 262 ? -15.093 5.222 12.511 1.00 70.56 262 GLY A CA 1
ATOM 2059 C C . GLY A 1 262 ? -14.046 6.319 12.717 1.00 70.56 262 GLY A C 1
ATOM 2060 O O . GLY A 1 262 ? -13.439 6.829 11.774 1.00 70.56 262 GLY A O 1
ATOM 2061 N N . GLY A 1 263 ? -13.843 6.705 13.977 1.00 64.25 263 GLY A N 1
ATOM 2062 C CA . GLY A 1 263 ? -12.673 7.470 14.413 1.00 64.25 263 GLY A CA 1
ATOM 2063 C C . GLY A 1 263 ? -12.713 8.988 14.224 1.00 64.25 263 GLY A C 1
ATOM 2064 O O . GLY A 1 263 ? -12.098 9.669 15.030 1.00 64.25 263 GLY A O 1
ATOM 2065 N N . ILE A 1 264 ? -13.458 9.548 13.264 1.00 58.09 264 ILE A N 1
ATOM 2066 C CA . ILE A 1 264 ? -13.358 10.994 12.953 1.00 58.09 264 ILE A CA 1
ATOM 2067 C C . ILE A 1 264 ? -14.673 11.759 13.177 1.00 58.09 264 ILE A C 1
ATOM 2069 O O . ILE A 1 264 ? -14.639 12.868 13.704 1.00 58.09 264 ILE A O 1
ATOM 2073 N N . SER A 1 265 ? -15.839 11.170 12.888 1.00 59.66 265 SER A N 1
ATOM 2074 C CA . SER A 1 265 ? -17.131 11.787 13.239 1.00 59.66 265 SER A CA 1
ATOM 2075 C C . SER A 1 265 ? -17.603 11.385 14.642 1.00 59.66 265 SER A C 1
ATOM 2077 O O . SER A 1 265 ? -17.711 10.196 14.955 1.00 59.66 265 SER A O 1
ATOM 2079 N N . ALA A 1 266 ? -17.954 12.375 15.470 1.00 57.22 266 ALA A N 1
ATOM 2080 C CA . ALA A 1 266 ? -18.523 12.178 16.808 1.00 57.22 266 ALA A CA 1
ATOM 2081 C C . ALA A 1 266 ? -19.840 11.367 16.791 1.00 57.22 266 ALA A C 1
ATOM 2083 O O . ALA A 1 266 ? -20.121 10.607 17.721 1.00 57.22 266 ALA A O 1
ATOM 2084 N N . GLU A 1 267 ? -20.622 11.472 15.714 1.00 54.22 267 GLU A N 1
ATOM 2085 C CA . GLU A 1 267 ? -21.907 10.778 15.537 1.00 54.22 267 GLU A CA 1
ATOM 2086 C C . GLU A 1 267 ? -21.711 9.268 15.332 1.00 54.22 267 GLU A C 1
ATOM 2088 O O . GLU A 1 267 ? -22.413 8.443 15.925 1.00 54.22 267 GLU A O 1
ATOM 2093 N N . LEU A 1 268 ? -20.690 8.892 14.554 1.00 53.47 268 LEU A N 1
ATOM 2094 C CA . LEU A 1 268 ? -20.319 7.492 14.332 1.00 53.47 268 LEU A CA 1
ATOM 2095 C C . LEU A 1 268 ? -19.599 6.885 15.551 1.00 53.47 268 LEU A C 1
ATOM 2097 O O . LEU A 1 268 ? -19.689 5.674 15.769 1.00 53.47 268 LEU A O 1
ATOM 2101 N N . GLN A 1 269 ? -18.950 7.712 16.382 1.00 52.25 269 GLN A N 1
ATOM 2102 C CA . GLN A 1 269 ? -18.249 7.297 17.606 1.00 52.25 269 GLN A CA 1
ATOM 2103 C C . GLN A 1 269 ? -19.195 6.898 18.753 1.00 52.25 269 GLN A C 1
ATOM 2105 O O . GLN A 1 269 ? -18.962 5.869 19.389 1.00 52.25 269 GLN A O 1
ATOM 2110 N N . LYS A 1 270 ? -20.274 7.656 19.011 1.00 50.84 270 LYS A N 1
ATOM 2111 C CA . LYS A 1 270 ? -21.168 7.420 20.169 1.00 50.84 270 LYS A CA 1
ATOM 2112 C C . LYS A 1 270 ? -21.836 6.043 20.130 1.00 50.84 270 LYS A C 1
ATOM 2114 O O . LYS A 1 270 ? -21.915 5.347 21.132 1.00 50.84 270 LYS A O 1
ATOM 2119 N N . THR A 1 271 ? -22.235 5.605 18.940 1.00 45.81 271 THR A N 1
ATOM 2120 C CA . THR A 1 271 ? -22.844 4.283 18.750 1.00 45.81 271 THR A CA 1
ATOM 2121 C C . THR A 1 271 ? -21.783 3.159 18.785 1.00 45.81 271 THR A C 1
ATOM 2123 O O . THR A 1 271 ? -22.124 1.985 18.927 1.00 45.81 271 THR A O 1
ATOM 2126 N N . ALA A 1 272 ? -20.492 3.466 18.593 1.00 41.97 272 ALA A N 1
ATOM 2127 C CA . ALA A 1 272 ? -19.398 2.489 18.508 1.00 41.97 272 ALA A CA 1
ATOM 2128 C C . ALA A 1 272 ? -18.840 2.049 19.867 1.00 41.97 272 ALA A C 1
ATOM 2130 O O . ALA A 1 272 ? -18.472 0.883 19.999 1.00 41.97 272 ALA A O 1
ATOM 2131 N N . GLN A 1 273 ? -18.838 2.933 20.869 1.00 47.06 273 GLN A N 1
ATOM 2132 C CA . GLN A 1 273 ? -18.318 2.654 22.216 1.00 47.06 273 GLN A CA 1
ATOM 2133 C C . GLN A 1 273 ? -18.991 1.437 22.877 1.00 47.06 273 GLN A C 1
ATOM 2135 O O . GLN A 1 273 ? -18.302 0.579 23.418 1.00 47.06 273 GLN A O 1
ATOM 2140 N N . GLU A 1 274 ? -20.309 1.273 22.725 1.00 51.09 274 GLU A N 1
ATOM 2141 C CA . GLU A 1 274 ? -21.076 0.168 23.332 1.00 51.09 274 GLU A CA 1
ATOM 2142 C C . GLU A 1 274 ? -20.748 -1.225 22.762 1.00 51.09 274 GLU A C 1
ATOM 2144 O O . GLU A 1 274 ? -21.167 -2.241 23.314 1.00 51.09 274 GLU A O 1
ATOM 2149 N N . ARG A 1 275 ? -20.021 -1.306 21.639 1.00 50.84 275 ARG A N 1
ATOM 2150 C CA . ARG A 1 275 ? -19.708 -2.575 20.956 1.00 50.84 275 ARG A CA 1
ATOM 2151 C C . ARG A 1 275 ? -18.246 -2.698 20.531 1.00 50.84 275 ARG A C 1
ATOM 2153 O O . ARG A 1 275 ? -17.938 -3.606 19.772 1.00 50.84 275 ARG A O 1
ATOM 2160 N N . LEU A 1 276 ? -17.355 -1.814 20.980 1.00 50.66 276 LEU A N 1
ATOM 2161 C CA . LEU A 1 276 ? -15.949 -1.784 20.554 1.00 50.66 276 LEU A CA 1
ATOM 2162 C C . LEU A 1 276 ? -15.087 -2.872 21.223 1.00 50.66 276 LEU A C 1
ATOM 2164 O O . LEU A 1 276 ? -14.166 -3.401 20.604 1.00 50.66 276 LEU A O 1
ATOM 2168 N N . LEU A 1 277 ? -15.419 -3.221 22.471 1.00 50.78 277 LEU A N 1
ATOM 2169 C CA . LEU A 1 277 ? -14.676 -4.166 23.317 1.00 50.78 277 LEU A CA 1
ATOM 2170 C C . LEU A 1 277 ? -14.538 -5.574 22.686 1.00 50.78 277 LEU A C 1
ATOM 2172 O O . LEU A 1 277 ? -13.401 -6.007 22.513 1.00 50.78 277 LEU A O 1
ATOM 2176 N N . PRO A 1 278 ? -15.608 -6.226 22.172 1.00 50.25 278 PRO A N 1
ATOM 2177 C CA . PRO A 1 278 ? -15.493 -7.530 21.499 1.00 50.25 278 PRO A CA 1
ATOM 2178 C C . PRO A 1 278 ? -14.687 -7.515 20.187 1.00 50.25 278 PRO A C 1
ATOM 2180 O O . PRO A 1 278 ? -14.381 -8.564 19.623 1.00 50.25 278 PRO A O 1
ATOM 2183 N N . TYR A 1 279 ? -14.400 -6.334 19.631 1.00 51.47 279 TYR A N 1
ATOM 2184 C CA . TYR A 1 279 ? -13.672 -6.187 18.366 1.00 51.47 279 TYR A CA 1
ATOM 2185 C C . TYR A 1 279 ? -12.202 -5.867 18.550 1.00 51.47 279 TYR A C 1
ATOM 2187 O O . TYR A 1 279 ? -11.380 -6.345 17.772 1.00 51.47 279 TYR A O 1
ATOM 2195 N N . LEU A 1 280 ? -11.878 -5.138 19.607 1.00 52.12 280 LEU A N 1
ATOM 2196 C CA . LEU A 1 280 ? -10.531 -5.064 20.134 1.00 52.12 280 LEU A CA 1
ATOM 2197 C C . LEU A 1 280 ? -10.034 -6.456 20.570 1.00 52.12 280 LEU A C 1
ATOM 2199 O O . LEU A 1 280 ? -8.895 -6.798 20.273 1.00 52.12 280 LEU A O 1
ATOM 2203 N N . ASP A 1 281 ? -10.911 -7.326 21.080 1.00 46.25 281 ASP A N 1
ATOM 2204 C CA . ASP A 1 281 ? -10.585 -8.742 21.316 1.00 46.25 281 ASP A CA 1
ATOM 2205 C C . ASP A 1 281 ? -10.195 -9.499 20.028 1.00 46.25 281 ASP A C 1
ATOM 2207 O O . ASP A 1 281 ? -9.389 -10.428 20.071 1.00 46.25 281 ASP A O 1
ATOM 2211 N N . ASN A 1 282 ? -10.680 -9.083 18.848 1.00 49.03 282 ASN A N 1
ATOM 2212 C CA . ASN A 1 282 ? -10.281 -9.669 17.559 1.00 49.03 282 ASN A CA 1
ATOM 2213 C C . ASN A 1 282 ? -8.894 -9.207 17.078 1.00 49.03 282 ASN A C 1
ATOM 2215 O O . ASN A 1 282 ? -8.367 -9.785 16.125 1.00 49.03 282 ASN A O 1
ATOM 2219 N N . LEU A 1 283 ? -8.237 -8.268 17.775 1.00 51.06 283 LEU A N 1
ATOM 2220 C CA . LEU A 1 283 ? -6.786 -8.083 17.659 1.00 51.06 283 LEU A CA 1
ATOM 2221 C C . LEU A 1 283 ? -6.012 -9.311 18.138 1.00 51.06 283 LEU A C 1
ATOM 2223 O O . LEU A 1 283 ? -4.815 -9.367 17.898 1.00 51.06 283 LEU A O 1
ATOM 2227 N N . SER A 1 284 ? -6.648 -10.334 18.712 1.00 43.25 284 SER A N 1
ATOM 2228 C CA . SER A 1 284 ? -6.015 -11.626 19.008 1.00 43.25 284 SER A CA 1
ATOM 2229 C C . SER A 1 284 ? -6.152 -12.659 17.878 1.00 43.25 284 SER A C 1
ATOM 2231 O O . SER A 1 284 ? -5.223 -13.431 17.652 1.00 43.25 284 SER A O 1
ATOM 2233 N N . GLN A 1 285 ? -7.205 -12.615 17.051 1.00 44.31 285 GLN A N 1
ATOM 2234 C CA . GLN A 1 285 ? -7.399 -13.594 15.972 1.00 44.31 285 GLN A CA 1
ATOM 2235 C C . GLN A 1 285 ? -6.476 -13.297 14.785 1.00 44.31 285 GLN A C 1
ATOM 2237 O O . GLN A 1 285 ? -6.517 -12.207 14.210 1.00 44.31 285 GLN A O 1
ATOM 2242 N N . ALA A 1 286 ? -5.562 -14.216 14.471 1.00 39.34 286 ALA A N 1
ATOM 2243 C CA . ALA A 1 286 ? -4.786 -14.156 13.234 1.00 39.34 286 ALA A CA 1
ATOM 2244 C C . ALA A 1 286 ? -5.753 -14.149 12.036 1.00 39.34 286 ALA A C 1
ATOM 2246 O O . ALA A 1 286 ? -6.837 -14.717 12.134 1.00 39.34 286 ALA A O 1
ATOM 2247 N N . ASP A 1 287 ? -5.381 -13.518 10.921 1.00 45.06 287 ASP A N 1
ATOM 2248 C CA . ASP A 1 287 ? -6.001 -13.834 9.630 1.00 45.06 287 ASP A CA 1
ATOM 2249 C C . ASP A 1 287 ? -5.220 -15.024 9.047 1.00 45.06 287 ASP A C 1
ATOM 2251 O O . ASP A 1 287 ? -4.175 -14.803 8.424 1.00 45.06 287 ASP A O 1
ATOM 2255 N N . PRO A 1 288 ? -5.645 -16.281 9.295 1.00 33.38 288 PRO A N 1
ATOM 2256 C CA . PRO A 1 288 ? -4.906 -17.467 8.867 1.00 33.38 288 PRO A CA 1
ATOM 2257 C C . PRO A 1 288 ? -4.781 -17.568 7.343 1.00 33.38 288 PRO A C 1
ATOM 2259 O O . PRO A 1 288 ? -3.864 -18.221 6.850 1.00 33.38 288 PRO A O 1
ATOM 2262 N N . ASP A 1 289 ? -5.658 -16.891 6.599 1.00 35.69 289 ASP A N 1
ATOM 2263 C CA . ASP A 1 289 ? -5.753 -17.009 5.148 1.00 35.69 289 ASP A CA 1
ATOM 2264 C C . ASP A 1 289 ? -5.134 -15.818 4.402 1.00 35.69 289 ASP A C 1
ATOM 2266 O O . ASP A 1 289 ? -4.954 -15.889 3.184 1.00 35.69 289 ASP A O 1
ATOM 2270 N N . GLY A 1 290 ? -4.845 -14.702 5.086 1.00 39.50 290 GLY A N 1
ATOM 2271 C CA . GLY A 1 290 ? -4.384 -13.455 4.458 1.00 39.50 290 GLY A CA 1
ATOM 2272 C C . GLY A 1 290 ? -5.353 -12.893 3.407 1.00 39.50 290 GLY A C 1
ATOM 2273 O O . GLY A 1 290 ? -4.960 -12.066 2.581 1.00 39.50 290 GLY A O 1
ATOM 2274 N N . LYS A 1 291 ? -6.600 -13.382 3.391 1.00 37.25 291 LYS A N 1
ATOM 2275 C CA . LYS A 1 291 ? -7.644 -13.025 2.418 1.00 37.25 291 LYS A CA 1
ATOM 2276 C C . LYS A 1 291 ? -8.425 -11.797 2.852 1.00 37.25 291 LYS A C 1
ATOM 2278 O O . LYS A 1 291 ? -9.055 -11.159 2.003 1.00 37.25 291 LYS A O 1
ATOM 2283 N N . ASN A 1 292 ? -8.383 -11.452 4.136 1.00 41.09 292 ASN A N 1
ATOM 2284 C CA . ASN A 1 292 ? -8.962 -10.222 4.629 1.00 41.09 292 ASN A CA 1
ATOM 2285 C C . ASN A 1 292 ? -7.820 -9.212 4.774 1.00 41.09 292 ASN A C 1
ATOM 2287 O O . ASN A 1 292 ? -6.944 -9.398 5.613 1.00 41.09 292 ASN A O 1
ATOM 2291 N N . PRO A 1 293 ? -7.769 -8.134 3.976 1.00 50.22 293 PRO A N 1
ATOM 2292 C CA . PRO A 1 293 ? -6.797 -7.077 4.206 1.00 50.22 293 PRO A CA 1
ATOM 2293 C C . PRO A 1 293 ? -7.218 -6.328 5.476 1.00 50.22 293 PRO A C 1
ATOM 2295 O O . PRO A 1 293 ? -7.824 -5.258 5.406 1.00 50.22 293 PRO A O 1
ATOM 2298 N N . VAL A 1 294 ? -6.981 -6.927 6.647 1.00 57.69 294 VAL A N 1
ATOM 2299 C CA . VAL A 1 294 ? -7.213 -6.280 7.931 1.00 57.69 294 VAL A CA 1
ATOM 2300 C C . VAL A 1 294 ? -6.226 -5.128 7.994 1.00 57.69 294 VAL A C 1
ATOM 2302 O O . VAL A 1 294 ? -5.006 -5.292 7.949 1.00 57.69 294 VAL A O 1
ATOM 2305 N N . ARG A 1 295 ? -6.791 -3.932 7.995 1.00 74.12 295 ARG A N 1
ATOM 2306 C CA . ARG A 1 295 ? -6.059 -2.680 8.091 1.00 74.12 295 ARG A CA 1
ATOM 2307 C C . ARG A 1 295 ? -5.502 -2.548 9.500 1.00 74.12 295 ARG A C 1
ATOM 2309 O O . ARG A 1 295 ? -6.149 -2.975 10.455 1.00 74.12 295 ARG A O 1
ATOM 2316 N N . TYR A 1 296 ? -4.309 -1.977 9.632 1.00 80.81 296 TYR A N 1
ATOM 2317 C CA . TYR A 1 296 ? -3.734 -1.783 10.961 1.00 80.81 296 TYR A CA 1
ATOM 2318 C C . TYR A 1 296 ? -4.565 -0.782 11.764 1.00 80.81 296 TYR A C 1
ATOM 2320 O O . TYR A 1 296 ? -4.951 0.249 11.202 1.00 80.81 296 TYR A O 1
ATOM 2328 N N . PRO A 1 297 ? -4.853 -1.052 13.049 1.00 82.38 297 PRO A N 1
ATOM 2329 C CA . PRO A 1 297 ? -5.529 -0.088 13.900 1.00 82.38 297 PRO A CA 1
ATOM 2330 C C . PRO A 1 297 ? -4.662 1.153 14.108 1.00 82.38 297 PRO A C 1
ATOM 2332 O O . PRO A 1 297 ? -3.503 1.053 14.513 1.00 82.38 297 PRO A O 1
ATOM 2335 N N . LEU A 1 298 ? -5.263 2.315 13.876 1.00 85.06 298 LEU A N 1
ATOM 2336 C CA . LEU A 1 298 ? -4.768 3.626 14.259 1.00 85.06 298 LEU A CA 1
ATOM 2337 C C . LEU A 1 298 ? -5.624 4.147 15.412 1.00 85.06 298 LEU A C 1
ATOM 2339 O O . LEU A 1 298 ? -6.786 4.517 15.230 1.00 85.06 298 LEU A O 1
ATOM 2343 N N . LEU A 1 299 ? -5.040 4.158 16.601 1.00 84.56 299 LEU A N 1
ATOM 2344 C CA . LEU A 1 299 ? -5.634 4.666 17.823 1.00 84.56 299 LEU A CA 1
ATOM 2345 C C . LEU A 1 299 ? -5.337 6.163 17.945 1.00 84.56 299 LEU A C 1
ATOM 2347 O O . LEU A 1 299 ? -4.181 6.578 18.021 1.00 84.56 299 LEU A O 1
ATOM 2351 N N . LEU A 1 300 ? -6.401 6.958 17.986 1.00 82.19 300 LEU A N 1
ATOM 2352 C CA . LEU A 1 300 ? -6.386 8.407 18.150 1.00 82.19 300 LEU A CA 1
ATOM 2353 C C . LEU A 1 300 ? -6.819 8.724 19.594 1.00 82.19 300 LEU A C 1
ATOM 2355 O O . LEU A 1 300 ? -8.021 8.732 19.887 1.00 82.19 300 LEU A O 1
ATOM 2359 N N . PRO A 1 301 ? -5.878 8.906 20.537 1.00 79.62 301 PRO A N 1
ATOM 2360 C CA . PRO A 1 301 ? -6.219 9.152 21.934 1.00 79.62 301 PRO A CA 1
ATOM 2361 C C . PRO A 1 301 ? -7.040 10.444 22.089 1.00 79.62 301 PRO A C 1
ATOM 2363 O O . PRO A 1 301 ? -6.665 11.497 21.574 1.00 79.62 301 PRO A O 1
ATOM 2366 N N . ARG A 1 302 ? -8.162 10.373 22.817 1.00 74.69 302 ARG A N 1
ATOM 2367 C CA . ARG A 1 302 ? -9.009 11.528 23.164 1.00 74.69 302 ARG A CA 1
ATOM 2368 C C . ARG A 1 302 ? -8.777 11.955 24.616 1.00 74.69 302 ARG A C 1
ATOM 2370 O O . ARG A 1 302 ? -8.796 11.121 25.515 1.00 74.69 302 ARG A O 1
ATOM 2377 N N . GLY A 1 303 ? -8.646 13.265 24.840 1.00 63.28 303 GLY A N 1
ATOM 2378 C CA . GLY A 1 303 ? -8.514 13.872 26.173 1.00 63.28 303 GLY A CA 1
ATOM 2379 C C . GLY A 1 303 ? -7.117 14.437 26.463 1.00 63.28 303 GLY A C 1
ATOM 2380 O O . GLY A 1 303 ? -6.129 14.031 25.864 1.00 63.28 303 GLY A O 1
ATOM 2381 N N . ARG A 1 304 ? -7.038 15.421 27.372 1.00 51.75 304 ARG A N 1
ATOM 2382 C CA . ARG A 1 304 ? -5.793 16.153 27.703 1.00 51.75 304 ARG A CA 1
ATOM 2383 C C . ARG A 1 304 ? -4.930 15.479 28.781 1.00 51.75 304 ARG A C 1
ATOM 2385 O O . ARG A 1 304 ? -3.810 15.919 29.005 1.00 51.75 304 ARG A O 1
ATOM 2392 N N . SER A 1 305 ? -5.450 14.475 29.487 1.00 49.94 305 SER A N 1
ATOM 2393 C CA . SER A 1 305 ? -4.925 14.041 30.795 1.00 49.94 305 SER A CA 1
ATOM 2394 C C . SER A 1 305 ? -4.289 12.649 30.819 1.00 49.94 305 SER A C 1
ATOM 2396 O O . SER A 1 305 ? -3.536 12.349 31.740 1.00 49.94 305 SER A O 1
ATOM 2398 N N . THR A 1 306 ? -4.530 11.803 29.819 1.00 52.38 306 THR A N 1
ATOM 2399 C CA . THR A 1 306 ? -3.926 10.468 29.732 1.00 52.38 306 THR A CA 1
ATOM 2400 C C . THR A 1 306 ? -3.228 10.336 28.386 1.00 52.38 306 THR A C 1
ATOM 2402 O O . THR A 1 306 ? -3.852 10.101 27.357 1.00 52.38 306 THR A O 1
ATOM 2405 N N . GLY A 1 307 ? -1.909 10.552 28.375 1.00 62.34 307 GLY A N 1
ATOM 2406 C CA . GLY A 1 307 ? -1.094 10.328 27.178 1.00 62.34 307 GLY A CA 1
ATOM 2407 C C . GLY A 1 307 ? -1.279 8.906 26.633 1.00 62.34 307 GLY A C 1
ATOM 2408 O O . GLY A 1 307 ? -1.771 8.027 27.342 1.00 62.34 307 GLY A O 1
ATOM 2409 N N . GLY A 1 308 ? -0.854 8.655 25.390 1.00 73.75 308 GLY A N 1
ATOM 2410 C CA . GLY A 1 308 ? -1.070 7.373 24.700 1.00 73.75 308 GLY A CA 1
ATOM 2411 C C . GLY A 1 308 ? -0.738 6.117 25.520 1.00 73.75 308 GLY A C 1
ATOM 2412 O O . GLY A 1 308 ? -1.413 5.101 25.397 1.00 73.75 308 GLY A O 1
ATOM 2413 N N . LEU A 1 309 ? 0.226 6.201 26.440 1.00 79.25 309 LEU A N 1
ATOM 2414 C CA . LEU A 1 309 ? 0.585 5.118 27.362 1.00 79.25 309 LEU A CA 1
ATOM 2415 C C . LEU A 1 309 ? -0.548 4.690 28.309 1.00 79.25 309 LEU A C 1
ATOM 2417 O O . LEU A 1 309 ? -0.684 3.501 28.585 1.00 79.25 309 LEU A O 1
ATOM 2421 N N . GLY A 1 310 ? -1.375 5.623 28.789 1.00 80.94 310 GLY A N 1
ATOM 2422 C CA . GLY A 1 310 ? -2.521 5.298 29.645 1.00 80.94 310 GLY A CA 1
ATOM 2423 C C . GLY A 1 310 ? -3.553 4.448 28.904 1.00 80.94 310 GLY A C 1
ATOM 2424 O O . GLY A 1 310 ? -4.053 3.466 29.448 1.00 80.94 310 GLY A O 1
ATOM 2425 N N . LEU A 1 311 ? -3.796 4.770 27.630 1.00 82.88 311 LEU A N 1
ATOM 2426 C CA . LEU A 1 311 ? -4.659 3.977 26.758 1.00 82.88 311 LEU A CA 1
ATOM 2427 C C . LEU A 1 311 ? -4.071 2.579 26.517 1.00 82.88 311 LEU A C 1
ATOM 2429 O O . LEU A 1 311 ? -4.781 1.591 26.687 1.00 82.88 311 LEU A O 1
ATOM 2433 N N . VAL A 1 312 ? -2.773 2.478 26.205 1.00 85.31 312 VAL A N 1
ATOM 2434 C CA . VAL A 1 312 ? -2.084 1.181 26.050 1.00 85.31 312 VAL A CA 1
ATOM 2435 C C . VAL A 1 312 ? -2.201 0.332 27.315 1.00 85.31 312 VAL A C 1
ATOM 2437 O O . VAL A 1 312 ? -2.501 -0.854 27.221 1.00 85.31 312 VAL A O 1
ATOM 2440 N N . ASN A 1 313 ? -2.027 0.925 28.499 1.00 84.75 313 ASN A N 1
ATOM 2441 C CA . ASN A 1 313 ? -2.123 0.198 29.763 1.00 84.75 313 ASN A CA 1
ATOM 2442 C C . ASN A 1 313 ? -3.524 -0.391 30.003 1.00 84.75 313 ASN A C 1
ATOM 2444 O O . ASN A 1 313 ? -3.653 -1.546 30.417 1.00 84.75 313 ASN A O 1
ATOM 2448 N N . VAL A 1 314 ? -4.578 0.380 29.716 1.00 83.56 314 VAL A N 1
ATOM 2449 C CA . VAL A 1 314 ? -5.961 -0.113 29.820 1.00 83.56 314 VAL A CA 1
ATOM 2450 C C . VAL A 1 314 ? -6.215 -1.230 28.810 1.00 83.56 314 VAL A C 1
ATOM 2452 O O . VAL A 1 314 ? -6.745 -2.274 29.188 1.00 83.56 314 VAL A O 1
ATOM 2455 N N . LEU A 1 315 ? -5.774 -1.066 27.559 1.00 82.75 315 LEU A N 1
ATOM 2456 C CA . LEU A 1 315 ? -5.887 -2.106 26.532 1.00 82.75 315 LEU A CA 1
ATOM 2457 C C . LEU A 1 315 ? -5.152 -3.395 26.944 1.00 82.75 315 LEU A C 1
ATOM 2459 O O . LEU A 1 315 ? -5.686 -4.491 26.777 1.00 82.75 315 LEU A O 1
ATOM 2463 N N . GLN A 1 316 ? -3.964 -3.279 27.541 1.00 83.88 316 GLN A N 1
ATOM 2464 C CA . GLN A 1 316 ? -3.205 -4.422 28.049 1.00 83.88 316 GLN A CA 1
ATOM 2465 C C . GLN A 1 316 ? -3.930 -5.123 29.205 1.00 83.88 316 GLN A C 1
ATOM 2467 O O . GLN A 1 316 ? -4.052 -6.345 29.210 1.00 83.88 316 GLN A O 1
ATOM 2472 N N . THR A 1 317 ? -4.439 -4.357 30.172 1.00 83.31 317 THR A N 1
ATOM 2473 C CA . THR A 1 317 ? -5.086 -4.896 31.383 1.00 83.31 317 THR A CA 1
ATOM 2474 C C . THR A 1 317 ? -6.411 -5.578 31.055 1.00 83.31 317 THR A C 1
ATOM 2476 O O . THR A 1 317 ? -6.741 -6.608 31.638 1.00 83.31 317 THR A O 1
ATOM 2479 N N . LYS A 1 318 ? -7.148 -5.051 30.073 1.00 79.50 318 LYS A N 1
ATOM 2480 C CA . LYS A 1 318 ? -8.358 -5.684 29.534 1.00 79.50 318 LYS A CA 1
ATOM 2481 C C . LYS A 1 318 ? -8.058 -6.901 28.642 1.00 79.50 318 LYS A C 1
ATOM 2483 O O . LYS A 1 318 ? -8.992 -7.557 28.207 1.00 79.50 318 LYS A O 1
ATOM 2488 N N . GLY A 1 319 ? -6.786 -7.213 28.368 1.00 76.50 319 GLY A N 1
ATOM 2489 C CA . GLY A 1 319 ? -6.376 -8.363 27.552 1.00 76.50 319 GLY A CA 1
ATOM 2490 C C . GLY A 1 319 ? -6.539 -8.172 26.041 1.00 76.50 319 GLY A C 1
ATOM 2491 O O . GLY A 1 319 ? -6.295 -9.105 25.281 1.00 76.50 319 GLY A O 1
ATOM 2492 N N . ILE A 1 320 ? -6.888 -6.964 25.599 1.00 77.69 320 ILE A N 1
ATOM 2493 C CA . ILE A 1 320 ? -7.194 -6.629 24.203 1.00 77.69 320 ILE A CA 1
ATOM 2494 C C . ILE A 1 320 ? -5.973 -6.791 23.292 1.00 77.69 320 ILE A C 1
ATOM 2496 O O . ILE A 1 320 ? -6.079 -7.305 22.181 1.00 77.69 320 ILE A O 1
ATOM 2500 N N . LEU A 1 321 ? -4.802 -6.347 23.755 1.00 77.31 321 LEU A N 1
ATOM 2501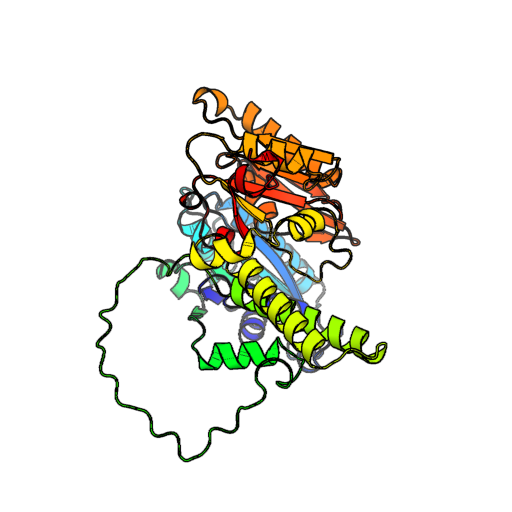 C CA . LEU A 1 321 ? -3.553 -6.454 22.991 1.00 77.31 321 LEU A CA 1
ATOM 2502 C C . LEU A 1 321 ? -2.935 -7.860 23.062 1.00 77.31 321 LEU A C 1
ATOM 2504 O O . LEU A 1 321 ? -1.945 -8.128 22.391 1.00 77.31 321 LEU A O 1
ATOM 2508 N N . GLY A 1 322 ? -3.509 -8.771 23.852 1.00 75.69 322 GLY A N 1
ATOM 2509 C CA . GLY A 1 322 ? -2.941 -10.093 24.099 1.00 75.69 322 GLY A CA 1
ATOM 2510 C C . GLY A 1 322 ? -1.784 -10.087 25.106 1.00 75.69 322 GLY A C 1
ATOM 2511 O O . GLY A 1 322 ? -1.545 -9.114 25.820 1.00 75.69 322 GLY A O 1
ATOM 2512 N N . LYS A 1 323 ? -1.095 -11.231 25.220 1.00 70.31 323 LYS A N 1
ATOM 2513 C CA . LYS A 1 323 ? -0.053 -11.458 26.242 1.00 70.31 323 LYS A CA 1
ATOM 2514 C C . LYS A 1 323 ? 1.348 -11.008 25.821 1.00 70.31 323 LYS A C 1
ATOM 2516 O O . LYS A 1 323 ? 2.140 -10.665 26.690 1.00 70.31 323 LYS A O 1
ATOM 2521 N N . GLU A 1 324 ? 1.645 -11.016 24.526 1.00 84.62 324 GLU A N 1
ATOM 2522 C CA . GLU A 1 324 ? 2.980 -10.747 23.983 1.00 84.62 324 GLU A CA 1
ATOM 2523 C C . GLU A 1 324 ? 2.953 -9.428 23.206 1.00 84.62 324 GLU A C 1
ATOM 2525 O O . GLU A 1 324 ? 2.546 -9.378 22.043 1.00 84.62 324 GLU A O 1
ATOM 2530 N N . VAL A 1 325 ? 3.311 -8.339 23.894 1.00 89.12 325 VAL A N 1
ATOM 2531 C CA . VAL A 1 325 ? 3.225 -6.970 23.372 1.00 89.12 325 VAL A CA 1
ATOM 2532 C C . VAL A 1 325 ? 4.593 -6.301 23.382 1.00 89.12 325 VAL A C 1
ATOM 2534 O O . VAL A 1 325 ? 5.179 -6.069 24.441 1.00 89.12 325 VAL A O 1
ATOM 2537 N N . ALA A 1 326 ? 5.060 -5.908 22.199 1.00 92.25 326 ALA A N 1
ATOM 2538 C CA . ALA A 1 326 ? 6.255 -5.095 22.022 1.00 92.25 326 ALA A CA 1
ATOM 2539 C C . ALA A 1 326 ? 5.880 -3.615 21.941 1.00 92.25 326 ALA A C 1
ATOM 2541 O O . ALA A 1 326 ? 5.438 -3.112 20.907 1.00 92.25 326 ALA A O 1
ATOM 2542 N N . LEU A 1 327 ? 6.091 -2.889 23.039 1.00 91.50 327 LEU A N 1
ATOM 2543 C CA . LEU A 1 327 ? 5.880 -1.446 23.072 1.00 91.50 327 LEU A CA 1
ATOM 2544 C C . LEU A 1 327 ? 7.100 -0.698 22.515 1.00 91.50 327 LEU A C 1
ATOM 2546 O O . LEU A 1 327 ? 8.204 -0.761 23.073 1.00 91.50 327 LEU A O 1
ATOM 2550 N N . VAL A 1 328 ? 6.886 0.067 21.446 1.00 91.94 328 VAL A N 1
ATOM 2551 C CA . VAL A 1 328 ? 7.897 0.932 20.829 1.00 91.94 328 VAL A CA 1
ATOM 2552 C C . VAL A 1 328 ? 7.460 2.379 20.982 1.00 91.94 328 VAL A C 1
ATOM 2554 O O . VAL A 1 328 ? 6.530 2.846 20.330 1.00 91.94 328 VAL A O 1
ATOM 2557 N N . PHE A 1 329 ? 8.147 3.092 21.870 1.00 86.62 329 PHE A N 1
ATOM 2558 C CA . PHE A 1 329 ? 7.873 4.492 22.159 1.00 86.62 329 PHE A CA 1
ATOM 2559 C C . PHE A 1 329 ? 8.856 5.393 21.412 1.00 86.62 329 PHE A C 1
ATOM 2561 O O . PHE A 1 329 ? 10.072 5.263 21.581 1.00 86.62 329 PHE A O 1
ATOM 2568 N N . GLY A 1 330 ? 8.339 6.314 20.602 1.00 79.12 330 GLY A N 1
ATOM 2569 C CA . GLY A 1 330 ? 9.134 7.395 20.039 1.00 79.12 330 GLY A CA 1
ATOM 2570 C C . GLY A 1 330 ? 9.276 8.522 21.055 1.00 79.12 330 GLY A C 1
ATOM 2571 O O . GLY A 1 330 ? 8.300 9.158 21.458 1.00 79.12 330 GLY A O 1
ATOM 2572 N N . SER A 1 331 ? 10.510 8.759 21.496 1.00 74.31 331 SER A N 1
ATOM 2573 C CA . SER A 1 331 ? 10.789 9.811 22.466 1.00 74.31 331 SER A CA 1
ATOM 2574 C C . SER A 1 331 ? 10.581 11.202 21.863 1.00 74.31 331 SER A C 1
ATOM 2576 O O . SER A 1 331 ? 11.087 11.520 20.779 1.00 74.31 331 SER A O 1
ATOM 2578 N N . SER A 1 332 ? 9.862 12.047 22.599 1.00 67.75 332 SER A N 1
ATOM 2579 C CA . SER A 1 332 ? 9.683 13.472 22.315 1.00 67.75 332 SER A CA 1
ATOM 2580 C C . SER A 1 332 ? 10.830 14.338 22.850 1.00 67.75 332 SER A C 1
ATOM 2582 O O . SER A 1 332 ? 10.871 15.530 22.548 1.00 67.75 332 SER A O 1
ATOM 2584 N N . PHE A 1 333 ? 11.787 13.768 23.594 1.00 71.06 333 PHE A N 1
ATOM 2585 C CA . PHE A 1 333 ? 12.940 14.520 24.081 1.00 71.06 333 PHE A CA 1
ATOM 2586 C C . PHE A 1 333 ? 13.896 14.874 22.922 1.00 71.06 333 PHE A C 1
ATOM 2588 O O . PHE A 1 333 ? 14.167 14.022 22.066 1.00 71.06 333 PHE A O 1
ATOM 2595 N N . PRO A 1 334 ? 14.426 16.115 22.868 1.00 63.88 334 PRO A N 1
ATOM 2596 C CA . PRO A 1 334 ? 15.319 16.561 21.792 1.00 63.88 334 PRO A CA 1
ATOM 2597 C C . PRO A 1 334 ? 16.599 15.723 21.668 1.00 63.88 334 PRO A C 1
ATOM 2599 O O . PRO A 1 334 ? 17.083 15.493 20.563 1.00 63.88 334 PRO A O 1
ATOM 2602 N N . GLU A 1 335 ? 17.120 15.228 22.794 1.00 61.56 335 GLU A N 1
ATOM 2603 C CA . GLU A 1 335 ? 18.370 14.456 22.867 1.00 61.56 335 GLU A CA 1
ATOM 2604 C C . GLU A 1 335 ? 18.204 12.985 22.433 1.00 61.56 335 GLU A C 1
ATOM 2606 O O . GLU A 1 335 ? 19.166 12.337 22.017 1.00 61.56 335 GLU A O 1
ATOM 2611 N N . ASP A 1 336 ? 16.968 12.475 22.407 1.00 65.69 336 ASP A N 1
ATOM 2612 C CA . ASP A 1 336 ? 16.644 11.101 21.995 1.00 65.69 336 ASP A CA 1
ATOM 2613 C C . ASP A 1 336 ? 16.465 10.949 20.470 1.00 65.69 336 ASP A C 1
ATOM 2615 O O . ASP A 1 336 ? 15.937 9.954 19.975 1.00 65.69 336 ASP A O 1
ATOM 2619 N N . GLY A 1 337 ? 16.922 11.930 19.687 1.00 64.00 337 GLY A N 1
ATOM 2620 C CA . GLY A 1 337 ? 17.045 11.825 18.229 1.00 64.00 337 GLY A CA 1
ATOM 2621 C C . GLY A 1 337 ? 18.272 11.038 17.753 1.00 64.00 337 GLY A C 1
ATOM 2622 O O . GLY A 1 337 ? 18.508 10.960 16.550 1.00 64.00 337 GLY A O 1
ATOM 2623 N N . SER A 1 338 ? 19.085 10.486 18.664 1.00 79.56 338 SER A N 1
ATOM 2624 C CA . SER A 1 338 ? 20.295 9.756 18.276 1.00 79.56 338 SER A CA 1
ATOM 2625 C C . SER A 1 338 ? 19.968 8.549 17.385 1.00 79.56 338 SER A C 1
ATOM 2627 O O . SER A 1 338 ? 19.044 7.782 17.666 1.00 79.56 338 SER A O 1
ATOM 2629 N N . LEU A 1 339 ? 20.773 8.331 16.338 1.00 80.88 339 LEU A N 1
ATOM 2630 C CA . LEU A 1 339 ? 20.638 7.166 15.451 1.00 80.88 339 LEU A CA 1
ATOM 2631 C C . LEU A 1 339 ? 20.639 5.842 16.234 1.00 80.88 339 LEU A C 1
ATOM 2633 O O . LEU A 1 339 ? 19.911 4.919 15.889 1.00 80.88 339 LEU A O 1
ATOM 2637 N N . ALA A 1 340 ? 21.392 5.767 17.336 1.00 83.38 340 ALA A N 1
ATOM 2638 C CA . ALA A 1 340 ? 21.408 4.600 18.213 1.00 83.38 340 ALA A CA 1
ATOM 2639 C C . ALA A 1 340 ? 20.050 4.341 18.892 1.00 83.38 340 ALA A C 1
ATOM 2641 O O . ALA A 1 340 ? 19.641 3.190 19.028 1.00 83.38 340 ALA A O 1
ATOM 2642 N N . PHE A 1 341 ? 19.333 5.385 19.322 1.00 85.88 341 PHE A N 1
ATOM 2643 C CA . PHE A 1 341 ? 17.985 5.227 19.871 1.00 85.88 341 PHE A CA 1
ATOM 2644 C C . PHE A 1 341 ? 16.999 4.765 18.794 1.00 85.88 341 PHE A C 1
ATOM 2646 O O . PHE A 1 341 ? 16.284 3.790 19.018 1.00 85.88 341 PHE A O 1
ATOM 2653 N N . LEU A 1 342 ? 17.019 5.400 17.618 1.00 87.81 342 LEU A N 1
ATOM 2654 C CA . LEU A 1 342 ? 16.144 5.036 16.499 1.00 87.81 342 LEU A CA 1
ATOM 2655 C C . LEU A 1 342 ? 16.371 3.587 16.051 1.00 87.81 342 LEU A C 1
ATOM 2657 O O . LEU A 1 342 ? 15.405 2.838 15.928 1.00 87.81 342 LEU A O 1
ATOM 2661 N N . ASN A 1 343 ? 17.629 3.160 15.919 1.00 87.88 343 ASN A N 1
ATOM 2662 C CA . ASN A 1 343 ? 17.968 1.779 15.576 1.00 87.88 343 ASN A CA 1
ATOM 2663 C C . ASN A 1 343 ? 17.474 0.787 16.633 1.00 87.88 343 ASN A C 1
ATOM 2665 O O . ASN A 1 343 ? 16.872 -0.215 16.271 1.00 87.88 343 ASN A O 1
ATOM 2669 N N . ARG A 1 344 ? 17.593 1.097 17.933 1.00 89.62 344 ARG A N 1
ATOM 2670 C CA . ARG A 1 344 ? 17.005 0.247 18.989 1.00 89.62 344 ARG A CA 1
ATOM 2671 C C . ARG A 1 344 ? 15.485 0.138 18.878 1.00 89.62 344 ARG A C 1
ATOM 2673 O O . ARG A 1 344 ? 14.931 -0.921 19.161 1.00 89.62 344 ARG A O 1
ATOM 2680 N N . CYS A 1 345 ? 14.797 1.215 18.504 1.00 91.81 345 CYS A N 1
ATOM 2681 C CA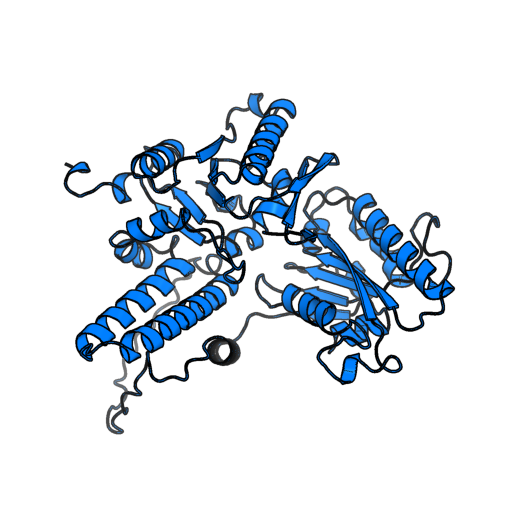 . CYS A 1 345 ? 13.357 1.164 18.262 1.00 91.81 345 CYS A CA 1
ATOM 2682 C C . CYS A 1 345 ? 13.027 0.287 17.046 1.00 91.81 345 CYS A C 1
ATOM 2684 O O . CYS A 1 345 ? 12.117 -0.533 17.133 1.00 91.81 345 CYS A O 1
ATOM 2686 N N . ILE A 1 346 ? 13.786 0.405 15.954 1.00 92.12 346 ILE A N 1
ATOM 2687 C CA . ILE A 1 346 ? 13.625 -0.425 14.750 1.00 92.12 346 ILE A CA 1
ATOM 2688 C C . ILE A 1 346 ? 13.906 -1.900 15.061 1.00 92.12 346 ILE A C 1
ATOM 2690 O O . ILE A 1 346 ? 13.127 -2.759 14.657 1.00 92.12 346 ILE A O 1
ATOM 2694 N N . ASP A 1 347 ? 14.947 -2.203 15.837 1.00 92.12 347 ASP A N 1
ATOM 2695 C CA . ASP A 1 347 ? 15.282 -3.566 16.263 1.00 92.12 347 ASP A CA 1
ATOM 2696 C C . ASP A 1 347 ? 14.169 -4.190 17.112 1.00 92.12 347 ASP A C 1
ATOM 2698 O O . ASP A 1 347 ? 13.856 -5.369 16.950 1.00 92.12 347 ASP A O 1
ATOM 2702 N N . LYS A 1 348 ? 13.512 -3.402 17.974 1.00 94.62 348 LYS A N 1
ATOM 2703 C CA . LYS A 1 348 ? 12.320 -3.859 18.706 1.00 94.62 348 LYS A CA 1
ATOM 2704 C C . LYS A 1 348 ? 11.156 -4.173 17.771 1.00 94.62 348 LYS A C 1
ATOM 2706 O O . LYS A 1 348 ? 10.503 -5.194 17.961 1.00 94.62 348 LYS A O 1
ATOM 2711 N N . VAL A 1 349 ? 10.904 -3.330 16.764 1.00 95.00 349 VAL A N 1
ATOM 2712 C CA . VAL A 1 349 ? 9.876 -3.613 15.744 1.00 95.00 349 VAL A CA 1
ATOM 2713 C C . VAL A 1 349 ? 10.218 -4.900 15.000 1.00 95.00 349 VAL A C 1
ATOM 2715 O O . VAL A 1 349 ? 9.363 -5.769 14.864 1.00 95.00 349 VAL A O 1
ATOM 2718 N N . LYS A 1 350 ? 11.470 -5.047 14.560 1.00 94.44 350 LYS A N 1
ATOM 2719 C CA . LYS A 1 350 ? 11.961 -6.248 13.883 1.00 94.44 350 LYS A CA 1
ATOM 2720 C C . LYS A 1 350 ? 11.717 -7.499 14.725 1.00 94.44 350 LYS A C 1
ATOM 2722 O O . LYS A 1 350 ? 11.091 -8.433 14.235 1.00 94.44 350 LYS A O 1
ATOM 2727 N N . HIS A 1 351 ? 12.166 -7.490 15.978 1.00 94.81 351 HIS A N 1
ATOM 2728 C CA . HIS A 1 351 ? 12.019 -8.635 16.868 1.00 94.81 351 HIS A CA 1
ATOM 2729 C C . HIS A 1 351 ? 10.549 -8.986 17.109 1.00 94.81 351 HIS A C 1
ATOM 2731 O O . HIS A 1 351 ? 10.182 -10.150 16.990 1.00 94.81 351 HIS A O 1
ATOM 2737 N N . GLY A 1 352 ? 9.690 -7.993 17.358 1.00 94.00 352 GLY A N 1
ATOM 2738 C CA . GLY A 1 352 ? 8.265 -8.249 17.565 1.00 94.00 352 GLY A CA 1
ATOM 2739 C C . GLY A 1 352 ? 7.571 -8.832 16.330 1.00 94.00 352 GLY A C 1
ATOM 2740 O O . GLY A 1 352 ? 6.754 -9.744 16.453 1.00 94.00 352 GLY A O 1
ATOM 2741 N N . LEU A 1 353 ? 7.940 -8.382 15.123 1.00 92.06 353 LEU A N 1
ATOM 2742 C CA . LEU A 1 353 ? 7.427 -8.956 13.873 1.00 92.06 353 LEU A CA 1
ATOM 2743 C C . LEU A 1 353 ? 7.914 -10.396 13.630 1.00 92.06 353 LEU A C 1
ATOM 2745 O O . LEU A 1 353 ? 7.139 -11.212 13.128 1.00 92.06 353 LEU A O 1
ATOM 2749 N N . GLU A 1 354 ? 9.164 -10.716 13.979 1.00 93.50 354 GLU A N 1
ATOM 2750 C CA . GLU A 1 354 ? 9.738 -12.068 13.862 1.00 93.50 354 GLU A CA 1
ATOM 2751 C C . GLU A 1 354 ? 9.130 -13.039 14.883 1.00 93.50 354 GLU A C 1
ATOM 2753 O O . GLU A 1 354 ? 8.815 -14.180 14.539 1.00 93.50 354 GLU A O 1
ATOM 2758 N N . SER A 1 355 ? 8.928 -12.577 16.118 1.00 93.00 355 SER A N 1
ATOM 2759 C CA . SER A 1 355 ? 8.395 -13.369 17.232 1.00 93.00 355 SER A CA 1
ATOM 2760 C C . SER A 1 355 ? 6.875 -13.557 17.174 1.00 93.00 355 SER A C 1
ATOM 2762 O O . SER A 1 355 ? 6.347 -14.445 17.836 1.00 93.00 355 SER A O 1
ATOM 2764 N N . GLY A 1 356 ? 6.160 -12.773 16.360 1.00 88.12 356 GLY A N 1
ATOM 2765 C CA . GLY A 1 356 ? 4.702 -12.874 16.257 1.00 88.12 356 GLY A CA 1
ATOM 2766 C C . GLY A 1 356 ? 3.937 -12.092 17.318 1.00 88.12 356 GLY A C 1
ATOM 2767 O O . GLY A 1 356 ? 2.776 -12.412 17.572 1.00 88.12 356 GLY A O 1
ATOM 2768 N N . GLU A 1 357 ? 4.576 -11.077 17.898 1.00 90.19 357 GLU A N 1
ATOM 2769 C CA . GLU A 1 357 ? 4.033 -10.213 18.944 1.00 90.19 357 GLU A CA 1
ATOM 2770 C C . GLU A 1 357 ? 3.087 -9.144 18.369 1.00 90.19 357 GLU A C 1
ATOM 2772 O O . GLU A 1 357 ? 3.076 -8.839 17.167 1.00 90.19 357 GLU A O 1
ATOM 2777 N N . VAL A 1 358 ? 2.310 -8.514 19.252 1.00 88.50 358 VAL A N 1
ATOM 2778 C CA . VAL A 1 358 ? 1.608 -7.268 18.930 1.00 88.50 358 VAL A CA 1
ATOM 2779 C C . VAL A 1 358 ? 2.566 -6.102 19.157 1.00 88.50 358 VAL A C 1
ATOM 2781 O O . VAL A 1 358 ? 2.866 -5.724 20.289 1.00 88.50 358 VAL A O 1
ATOM 2784 N N . VAL A 1 359 ? 3.052 -5.513 18.070 1.00 92.38 359 VAL A N 1
ATOM 2785 C CA . VAL A 1 359 ? 3.919 -4.334 18.097 1.00 92.38 359 VAL A CA 1
ATOM 2786 C C . VAL A 1 359 ? 3.053 -3.081 18.187 1.00 92.38 359 VAL A C 1
ATOM 2788 O O . VAL A 1 359 ? 2.269 -2.788 17.282 1.00 92.38 359 VAL A O 1
ATOM 2791 N N . VAL A 1 360 ? 3.206 -2.322 19.270 1.00 91.94 360 VAL A N 1
ATOM 2792 C CA . VAL A 1 360 ? 2.477 -1.069 19.499 1.00 91.94 360 VAL A CA 1
ATOM 2793 C C . VAL A 1 360 ? 3.433 0.104 19.324 1.00 91.94 360 VAL A C 1
ATOM 2795 O O . VAL A 1 360 ? 4.334 0.314 20.139 1.00 91.94 360 VAL A O 1
ATOM 2798 N N . LEU A 1 361 ? 3.226 0.876 18.259 1.00 91.75 361 LEU A N 1
ATOM 2799 C CA . LEU A 1 361 ? 3.970 2.095 17.966 1.00 91.75 361 LEU A CA 1
ATOM 2800 C C . LEU A 1 361 ? 3.284 3.279 18.647 1.00 91.75 361 LEU A C 1
ATOM 2802 O O . LEU A 1 361 ? 2.164 3.628 18.287 1.00 91.75 361 LEU A O 1
ATOM 2806 N N . VAL A 1 362 ? 3.947 3.905 19.615 1.00 89.38 362 VAL A N 1
ATOM 2807 C CA . VAL A 1 362 ? 3.425 5.076 20.333 1.00 89.38 362 VAL A CA 1
ATOM 2808 C C . VAL A 1 362 ? 4.291 6.280 20.010 1.00 89.38 362 VAL A C 1
ATOM 2810 O O . VAL A 1 362 ? 5.485 6.262 20.316 1.00 89.38 362 VAL A O 1
ATOM 2813 N N . ASN A 1 363 ? 3.695 7.328 19.432 1.00 82.75 363 ASN A N 1
ATOM 2814 C CA . ASN A 1 363 ? 4.402 8.568 19.080 1.00 82.75 363 ASN A CA 1
ATOM 2815 C C . ASN A 1 363 ? 5.668 8.305 18.233 1.00 82.75 363 ASN A C 1
ATOM 2817 O O . ASN A 1 363 ? 6.737 8.871 18.456 1.00 82.75 363 ASN A O 1
ATOM 2821 N N . ALA A 1 364 ? 5.580 7.358 17.300 1.00 85.44 364 ALA A N 1
ATOM 2822 C CA . ALA A 1 364 ? 6.734 6.777 16.620 1.00 85.44 364 ALA A CA 1
ATOM 2823 C C . ALA A 1 364 ? 7.087 7.488 15.300 1.00 85.44 364 ALA A C 1
ATOM 2825 O O . ALA A 1 364 ? 7.776 6.909 14.460 1.00 85.44 364 ALA A O 1
ATOM 2826 N N . ALA A 1 365 ? 6.673 8.751 15.135 1.00 82.62 365 ALA A N 1
ATOM 2827 C CA . ALA A 1 365 ? 6.871 9.545 13.920 1.00 82.62 365 ALA A CA 1
ATOM 2828 C C . ALA A 1 365 ? 8.306 9.488 13.371 1.00 82.62 365 ALA A C 1
ATOM 2830 O O . ALA A 1 365 ? 8.514 9.290 12.176 1.00 82.62 365 ALA A O 1
ATOM 2831 N N . LYS A 1 366 ? 9.306 9.555 14.260 1.00 84.25 366 LYS A N 1
ATOM 2832 C CA . LYS A 1 366 ? 10.737 9.519 13.908 1.00 84.25 366 LYS A CA 1
ATOM 2833 C C . LYS A 1 366 ? 11.208 8.208 13.260 1.00 84.25 366 LYS A C 1
ATOM 2835 O O . LYS A 1 366 ? 12.276 8.203 12.661 1.00 84.25 366 LYS A O 1
ATOM 2840 N N . ILE A 1 367 ? 10.472 7.103 13.408 1.00 87.62 367 ILE A N 1
ATOM 2841 C CA . ILE A 1 367 ? 10.831 5.803 12.816 1.00 87.62 367 ILE A CA 1
ATOM 2842 C C . ILE A 1 367 ? 9.869 5.356 11.714 1.00 87.62 367 ILE A C 1
ATOM 2844 O O . ILE A 1 367 ? 10.114 4.309 11.122 1.00 87.62 367 ILE A O 1
ATOM 2848 N N . TYR A 1 368 ? 8.802 6.110 11.410 1.00 85.62 368 TYR A N 1
ATOM 2849 C CA . TYR A 1 368 ? 7.844 5.726 10.364 1.00 85.62 368 TYR A CA 1
ATOM 2850 C C . TYR A 1 368 ? 8.500 5.562 8.997 1.00 85.62 368 TYR A C 1
ATOM 2852 O O . TYR A 1 368 ? 8.106 4.659 8.268 1.00 85.62 368 TYR A O 1
ATOM 2860 N N . GLU A 1 369 ? 9.536 6.349 8.690 1.00 81.50 369 GLU A N 1
ATOM 2861 C CA . GLU A 1 369 ? 10.368 6.140 7.500 1.00 81.50 369 GLU A CA 1
ATOM 2862 C C . GLU A 1 369 ? 10.945 4.718 7.475 1.00 81.50 369 GLU A C 1
ATOM 2864 O O . GLU A 1 369 ? 10.809 3.995 6.491 1.00 81.50 369 GLU A O 1
ATOM 2869 N N . ALA A 1 370 ? 11.536 4.284 8.588 1.00 86.75 370 ALA A N 1
ATOM 2870 C CA . ALA A 1 370 ? 12.227 3.007 8.657 1.00 86.75 370 ALA A CA 1
ATOM 2871 C C . ALA A 1 370 ? 11.299 1.790 8.673 1.00 86.75 370 ALA A C 1
ATOM 2873 O O . ALA A 1 370 ? 11.735 0.677 8.373 1.00 86.75 370 ALA A O 1
ATOM 2874 N N . VAL A 1 371 ? 10.029 1.984 9.029 1.00 88.94 371 VAL A N 1
ATOM 2875 C CA . VAL A 1 371 ? 9.009 0.927 9.053 1.00 88.94 371 VAL A CA 1
ATOM 2876 C C . VAL A 1 371 ? 7.932 1.133 7.984 1.00 88.94 371 VAL A C 1
ATOM 2878 O O . VAL A 1 371 ? 6.875 0.505 8.046 1.00 88.94 371 VAL A O 1
ATOM 2881 N N . TYR A 1 372 ? 8.188 1.993 6.993 1.00 84.38 372 TYR A N 1
ATOM 2882 C CA . TYR A 1 372 ? 7.193 2.428 6.012 1.00 84.38 372 TYR A CA 1
ATOM 2883 C C . TYR A 1 372 ? 6.633 1.265 5.184 1.00 84.38 372 TYR A C 1
ATOM 2885 O O . TYR A 1 372 ? 5.416 1.151 5.035 1.00 84.38 372 TYR A O 1
ATOM 2893 N N . ASP A 1 373 ? 7.490 0.345 4.723 1.00 82.06 373 ASP A N 1
ATOM 2894 C CA . ASP A 1 373 ? 7.070 -0.874 4.014 1.00 82.06 373 ASP A CA 1
ATOM 2895 C C . ASP A 1 373 ? 6.124 -1.721 4.884 1.00 82.06 373 ASP A C 1
ATOM 2897 O O . ASP A 1 373 ? 5.099 -2.211 4.403 1.00 82.06 373 ASP A O 1
ATOM 2901 N N . ALA A 1 374 ? 6.420 -1.856 6.184 1.00 86.88 374 ALA A N 1
ATOM 2902 C CA . ALA A 1 374 ? 5.571 -2.598 7.113 1.00 86.88 374 ALA A CA 1
ATOM 2903 C C . ALA A 1 374 ? 4.227 -1.907 7.316 1.00 86.88 374 ALA A C 1
ATOM 2905 O O . ALA A 1 374 ? 3.197 -2.561 7.172 1.00 86.88 374 ALA A O 1
ATOM 2906 N N . LEU A 1 375 ? 4.217 -0.597 7.564 1.00 84.25 375 LEU A N 1
ATOM 2907 C CA . LEU A 1 375 ? 2.990 0.191 7.703 1.00 84.25 375 LEU A CA 1
ATOM 2908 C C . LEU A 1 375 ? 2.130 0.147 6.430 1.00 84.25 375 LEU A C 1
ATOM 2910 O O . LEU A 1 375 ? 0.899 0.110 6.503 1.00 84.25 375 LEU A O 1
ATOM 2914 N N . ASN A 1 376 ? 2.770 0.078 5.262 1.00 76.19 376 ASN A N 1
ATOM 2915 C CA . ASN A 1 376 ? 2.097 -0.034 3.975 1.00 76.19 376 ASN A CA 1
ATOM 2916 C C . ASN A 1 376 ? 1.647 -1.447 3.595 1.00 76.19 376 ASN A C 1
ATOM 2918 O O . ASN A 1 376 ? 1.012 -1.605 2.544 1.00 76.19 376 ASN A O 1
ATOM 2922 N N . GLN A 1 377 ? 1.928 -2.440 4.444 1.00 78.56 377 GLN A N 1
ATOM 2923 C CA . GLN A 1 377 ? 1.710 -3.864 4.184 1.00 78.56 377 GLN A CA 1
ATOM 2924 C C . GLN A 1 377 ? 2.418 -4.355 2.912 1.00 78.56 377 GLN A C 1
ATOM 2926 O O . GLN A 1 377 ? 1.928 -5.247 2.214 1.00 78.56 377 GLN A O 1
ATOM 2931 N N . TYR A 1 378 ? 3.572 -3.768 2.589 1.00 78.25 378 TYR A N 1
ATOM 2932 C CA . TYR A 1 378 ? 4.385 -4.153 1.443 1.00 78.25 378 TYR A CA 1
ATOM 2933 C C . TYR A 1 378 ? 5.213 -5.402 1.775 1.00 78.25 378 TYR A C 1
ATOM 2935 O O . TYR A 1 378 ? 6.413 -5.352 2.041 1.00 78.25 378 TYR A O 1
ATOM 2943 N N . TYR A 1 379 ? 4.532 -6.549 1.792 1.00 83.38 379 TYR A N 1
ATOM 2944 C CA . TYR A 1 379 ? 5.137 -7.849 2.068 1.00 83.38 379 TYR A CA 1
ATOM 2945 C C . TYR A 1 379 ? 5.528 -8.578 0.786 1.00 83.38 379 TYR A C 1
ATOM 2947 O O . TYR A 1 379 ? 4.754 -8.680 -0.166 1.00 83.38 379 TYR A O 1
ATOM 2955 N N . THR A 1 380 ? 6.713 -9.178 0.800 1.00 79.69 380 THR A N 1
ATOM 2956 C CA . THR A 1 380 ? 7.117 -10.191 -0.177 1.00 79.69 380 THR A CA 1
ATOM 2957 C C . THR A 1 380 ? 6.853 -11.572 0.400 1.00 79.69 380 THR A C 1
ATOM 2959 O O . THR A 1 380 ? 7.202 -11.842 1.545 1.00 79.69 380 THR A O 1
ATOM 2962 N N . VAL A 1 381 ? 6.212 -12.450 -0.371 1.00 80.06 381 VAL A N 1
ATOM 2963 C CA . VAL A 1 381 ? 5.957 -13.830 0.057 1.00 80.06 381 VAL A CA 1
ATOM 2964 C C . VAL A 1 381 ? 6.959 -14.748 -0.622 1.00 80.06 381 VAL A C 1
ATOM 2966 O O . VAL A 1 381 ? 7.053 -14.775 -1.848 1.00 80.06 381 VAL A O 1
ATOM 2969 N N . PHE A 1 382 ? 7.701 -15.512 0.171 1.00 77.75 382 PHE A N 1
ATOM 2970 C CA . PHE A 1 382 ? 8.636 -16.519 -0.314 1.00 77.75 382 PHE A CA 1
ATOM 2971 C C . PHE A 1 382 ? 8.456 -17.804 0.493 1.00 77.75 382 PHE A C 1
ATOM 2973 O O . PHE A 1 382 ? 8.454 -17.767 1.719 1.00 77.75 382 PHE A O 1
ATOM 2980 N N . ALA A 1 383 ? 8.255 -18.935 -0.194 1.00 81.50 383 ALA A N 1
ATOM 2981 C CA . ALA A 1 383 ? 7.998 -20.240 0.430 1.00 81.50 383 ALA A CA 1
ATOM 2982 C C . ALA A 1 383 ? 6.870 -20.221 1.492 1.00 81.50 383 ALA A C 1
ATOM 2984 O O . ALA A 1 383 ? 6.965 -20.862 2.534 1.00 81.50 383 ALA A O 1
ATOM 2985 N N . GLY A 1 384 ? 5.807 -19.446 1.242 1.00 81.38 384 GLY A N 1
ATOM 2986 C CA . GLY A 1 384 ? 4.674 -19.288 2.165 1.00 81.38 384 GLY A CA 1
ATOM 2987 C C . GLY A 1 384 ? 4.936 -18.372 3.368 1.00 81.38 384 GLY A C 1
ATOM 2988 O O . GLY A 1 384 ? 4.016 -18.127 4.141 1.00 81.38 384 GLY A O 1
ATOM 2989 N N . GLN A 1 385 ? 6.148 -17.832 3.517 1.00 83.31 385 GLN A N 1
ATOM 2990 C CA . GLN A 1 385 ? 6.517 -16.901 4.584 1.00 83.31 385 GLN A CA 1
ATOM 2991 C C . GLN A 1 385 ? 6.488 -15.457 4.083 1.00 83.31 385 GLN A C 1
ATOM 2993 O O . GLN A 1 385 ? 6.879 -15.177 2.946 1.00 83.31 385 GLN A O 1
ATOM 2998 N N . LYS A 1 386 ? 6.019 -14.534 4.929 1.00 87.38 386 LYS A N 1
ATOM 2999 C CA . LYS A 1 386 ? 5.999 -13.095 4.637 1.00 87.38 386 LYS A CA 1
ATOM 3000 C C . LYS A 1 386 ? 7.329 -12.465 5.042 1.00 87.38 386 LYS A C 1
ATOM 3002 O O . LYS A 1 386 ? 7.862 -12.777 6.101 1.00 87.38 386 LYS A O 1
ATOM 3007 N N . TYR A 1 387 ? 7.828 -11.546 4.225 1.00 88.06 387 TYR A N 1
ATOM 3008 C CA . TYR A 1 387 ? 9.027 -10.757 4.488 1.00 88.06 387 TYR A CA 1
ATOM 3009 C C . TYR A 1 387 ? 8.778 -9.283 4.194 1.00 88.06 387 TYR A C 1
ATOM 3011 O O . TYR A 1 387 ? 8.104 -8.954 3.217 1.00 88.06 387 TYR A O 1
ATOM 3019 N N . VAL A 1 388 ? 9.370 -8.399 4.988 1.00 89.25 388 VAL A N 1
ATOM 3020 C CA . VAL A 1 388 ? 9.297 -6.941 4.823 1.00 89.25 388 VAL A CA 1
ATOM 3021 C C . VAL A 1 388 ? 10.686 -6.328 4.928 1.00 89.25 388 VAL A C 1
ATOM 3023 O O . VAL A 1 388 ? 11.544 -6.891 5.607 1.00 89.25 388 VAL A O 1
ATOM 3026 N N . ASN A 1 389 ? 10.932 -5.200 4.263 1.00 86.88 389 ASN A N 1
ATOM 3027 C CA . ASN A 1 389 ? 12.161 -4.446 4.496 1.00 86.88 389 ASN A CA 1
ATOM 3028 C C . ASN A 1 389 ? 11.927 -3.447 5.629 1.00 86.88 389 ASN A C 1
ATOM 3030 O O . ASN A 1 389 ? 10.951 -2.704 5.602 1.00 86.88 389 ASN A O 1
ATOM 3034 N N . LEU A 1 390 ? 12.826 -3.415 6.604 1.00 89.62 390 LEU A N 1
ATOM 3035 C CA . LEU A 1 390 ? 12.876 -2.380 7.634 1.00 89.62 390 LEU A CA 1
ATOM 3036 C C . LEU A 1 390 ? 14.259 -1.748 7.615 1.00 89.62 390 LEU A C 1
ATOM 3038 O O . LEU A 1 390 ? 15.235 -2.444 7.346 1.00 89.62 390 LEU A O 1
ATOM 3042 N N . GLY A 1 391 ? 14.366 -0.467 7.938 1.00 78.75 391 GLY A N 1
ATOM 3043 C CA . GLY A 1 391 ? 15.664 0.170 8.141 1.00 78.75 391 GLY A CA 1
ATOM 3044 C C . GLY A 1 391 ? 15.720 1.619 7.692 1.00 78.75 391 GLY A C 1
ATOM 3045 O O . GLY A 1 391 ? 14.801 2.106 7.044 1.00 78.75 391 GLY A O 1
ATOM 3046 N N . LEU A 1 392 ? 16.784 2.314 8.082 1.00 75.38 392 LEU A N 1
ATOM 3047 C CA . LEU A 1 392 ? 16.879 3.771 8.019 1.00 75.38 392 LEU A CA 1
ATOM 3048 C C . LEU A 1 392 ? 18.014 4.181 7.067 1.00 75.38 392 LEU A C 1
ATOM 3050 O O . LEU A 1 392 ? 19.137 3.677 7.152 1.00 75.38 392 LEU A O 1
ATOM 3054 N N . GLY A 1 393 ? 17.735 5.099 6.138 1.00 67.75 393 GLY A N 1
ATOM 3055 C CA . GLY A 1 393 ? 18.706 5.524 5.128 1.00 67.75 393 GLY A CA 1
ATOM 3056 C C . GLY A 1 393 ? 19.085 4.405 4.148 1.00 67.75 393 GLY A C 1
ATOM 3057 O O . GLY A 1 393 ? 18.259 3.963 3.364 1.00 67.75 393 GLY A O 1
ATOM 3058 N N . ASN A 1 394 ? 20.353 3.979 4.147 1.00 62.69 394 ASN A N 1
ATOM 3059 C CA . ASN A 1 394 ? 20.846 2.911 3.258 1.00 62.69 394 ASN A CA 1
ATOM 3060 C C . ASN A 1 394 ? 20.918 1.534 3.939 1.00 62.69 394 ASN A C 1
ATOM 3062 O O . ASN A 1 394 ? 21.258 0.552 3.276 1.00 62.69 394 ASN A O 1
ATOM 3066 N N . ASP A 1 395 ? 20.663 1.464 5.246 1.00 69.62 395 ASP A N 1
ATOM 3067 C CA . ASP A 1 395 ? 20.763 0.231 6.020 1.00 69.62 395 ASP A CA 1
ATOM 3068 C C . ASP A 1 395 ? 19.375 -0.394 6.154 1.00 69.62 395 ASP A C 1
ATOM 3070 O O . ASP A 1 395 ? 18.595 -0.013 7.024 1.00 69.62 395 ASP A O 1
ATOM 3074 N N . HIS A 1 396 ? 19.050 -1.307 5.235 1.00 76.00 396 HIS A N 1
ATOM 3075 C CA . HIS A 1 396 ? 17.787 -2.040 5.222 1.00 76.00 396 HIS A CA 1
ATOM 3076 C C . HIS A 1 396 ? 18.016 -3.530 5.465 1.00 76.00 396 HIS A C 1
ATOM 3078 O O . HIS A 1 396 ? 18.806 -4.183 4.778 1.00 76.00 396 HIS A O 1
ATOM 3084 N N . ALA A 1 397 ? 17.239 -4.094 6.383 1.00 84.06 397 ALA A N 1
ATOM 3085 C CA . ALA A 1 397 ? 17.170 -5.516 6.655 1.00 84.06 397 ALA A CA 1
ATOM 3086 C C . ALA A 1 397 ? 15.861 -6.099 6.113 1.00 84.06 397 ALA A C 1
ATOM 3088 O O . ALA A 1 397 ? 14.780 -5.553 6.330 1.00 84.06 397 ALA A O 1
ATOM 3089 N N . LYS A 1 398 ? 15.952 -7.261 5.458 1.00 89.31 398 LYS A N 1
ATOM 3090 C CA . LYS A 1 398 ? 14.780 -8.109 5.224 1.00 89.31 398 LYS A CA 1
ATOM 3091 C C . LYS A 1 398 ? 14.447 -8.865 6.500 1.00 89.31 398 LYS A C 1
ATOM 3093 O O . LYS A 1 398 ? 15.292 -9.585 7.026 1.00 89.31 398 LYS A O 1
ATOM 3098 N N . VAL A 1 399 ? 13.211 -8.719 6.947 1.00 92.00 399 VAL A N 1
ATOM 3099 C CA . VAL A 1 399 ? 12.689 -9.276 8.193 1.00 92.00 399 VAL A CA 1
ATOM 3100 C C . VAL A 1 399 ? 11.578 -10.256 7.861 1.00 92.00 399 VAL A C 1
ATOM 3102 O O . VAL A 1 399 ? 10.683 -9.921 7.083 1.00 92.00 399 VAL A O 1
ATOM 3105 N N . GLN A 1 400 ? 11.641 -11.465 8.417 1.00 93.38 400 GLN A N 1
ATOM 3106 C CA . GLN A 1 400 ? 10.545 -12.426 8.316 1.00 93.38 400 GLN A CA 1
ATOM 3107 C C . GLN A 1 400 ? 9.419 -12.002 9.259 1.00 93.38 400 GLN A C 1
ATOM 3109 O O . GLN A 1 400 ? 9.665 -11.661 10.409 1.00 93.38 400 GLN A O 1
ATOM 3114 N N . VAL A 1 401 ? 8.184 -12.029 8.775 1.00 90.94 401 VAL A N 1
ATOM 3115 C CA . VAL A 1 401 ? 7.006 -11.616 9.537 1.00 90.94 401 VAL A CA 1
ATOM 3116 C C . VAL A 1 401 ? 6.200 -12.854 9.891 1.00 90.94 401 VAL A C 1
ATOM 3118 O O . VAL A 1 401 ? 5.691 -13.546 9.002 1.00 90.94 401 VAL A O 1
ATOM 3121 N N . ALA A 1 402 ? 6.087 -13.132 11.186 1.00 89.50 402 ALA A N 1
ATOM 3122 C CA . ALA A 1 402 ? 5.258 -14.214 11.690 1.00 89.50 402 ALA A CA 1
ATOM 3123 C C . ALA A 1 402 ? 3.779 -13.973 11.351 1.00 89.50 402 ALA A C 1
ATOM 3125 O O . ALA A 1 402 ? 3.291 -12.844 11.332 1.00 89.50 402 ALA A O 1
ATOM 3126 N N . SER A 1 403 ? 3.036 -15.051 11.096 1.00 82.50 403 SER A N 1
ATOM 3127 C CA . SER A 1 403 ? 1.613 -14.976 10.722 1.00 82.50 403 SER A CA 1
ATOM 3128 C C . SER A 1 403 ? 0.717 -14.392 11.822 1.00 82.50 403 SER A C 1
ATOM 3130 O O . SER A 1 403 ? -0.350 -13.858 11.521 1.00 82.50 403 SER A O 1
ATOM 3132 N N . THR A 1 404 ? 1.154 -14.472 13.081 1.00 82.06 404 THR A N 1
ATOM 3133 C CA . THR A 1 404 ? 0.462 -13.926 14.253 1.00 82.06 404 THR A CA 1
ATOM 3134 C C . THR A 1 404 ? 0.830 -12.475 14.556 1.00 82.06 404 THR A C 1
ATOM 3136 O O . THR A 1 404 ? 0.103 -11.839 15.318 1.00 82.06 404 THR A O 1
ATOM 3139 N N . ALA A 1 405 ? 1.906 -11.947 13.956 1.00 85.00 405 ALA A N 1
ATOM 3140 C CA . ALA A 1 405 ? 2.400 -10.600 14.222 1.00 85.00 405 ALA A CA 1
ATOM 3141 C C . ALA A 1 405 ? 1.361 -9.538 13.851 1.00 85.00 405 ALA A C 1
ATOM 3143 O O . ALA A 1 405 ? 0.716 -9.614 12.797 1.00 85.00 405 ALA A O 1
ATOM 3144 N N . LYS A 1 406 ? 1.223 -8.517 14.699 1.00 83.69 406 LYS A N 1
ATOM 3145 C CA . LYS A 1 406 ? 0.274 -7.414 14.489 1.00 83.69 406 LYS A CA 1
ATOM 3146 C C . LYS A 1 406 ? 0.926 -6.079 14.769 1.00 83.69 406 LYS A C 1
ATOM 3148 O O . LYS A 1 406 ? 1.787 -5.973 15.632 1.00 83.69 406 LYS A O 1
ATOM 3153 N N . LEU A 1 407 ? 0.479 -5.059 14.047 1.00 86.81 407 LEU A N 1
ATOM 3154 C CA . LEU A 1 407 ? 0.956 -3.694 14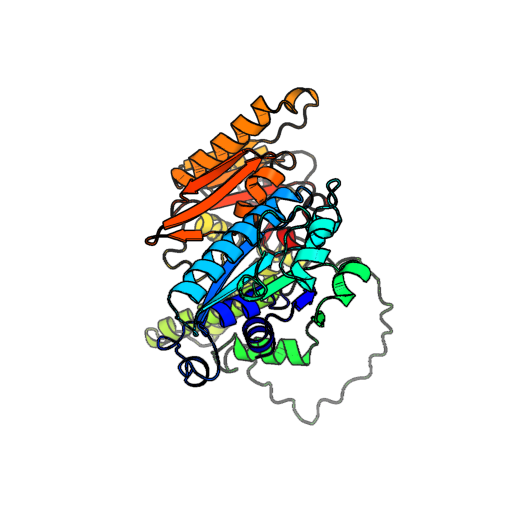.203 1.00 86.81 407 LEU A CA 1
ATOM 3155 C C . LEU A 1 407 ? -0.214 -2.801 14.610 1.00 86.81 407 LEU A C 1
ATOM 3157 O O . LEU A 1 407 ? -1.239 -2.770 13.927 1.00 86.81 407 LEU A O 1
ATOM 3161 N N . VAL A 1 408 ? -0.059 -2.095 15.725 1.00 88.12 408 VAL A N 1
ATOM 3162 C CA . VAL A 1 408 ? -1.017 -1.113 16.245 1.00 88.12 408 VAL A CA 1
ATOM 3163 C C . VAL A 1 408 ? -0.302 0.224 16.343 1.00 88.12 408 VAL A C 1
ATOM 3165 O O . VAL A 1 408 ? 0.791 0.310 16.899 1.00 88.12 408 VAL A O 1
ATOM 3168 N N . ILE A 1 409 ? -0.913 1.270 15.802 1.00 88.31 409 ILE A N 1
ATOM 3169 C CA . ILE A 1 409 ? -0.347 2.613 15.791 1.00 88.31 409 ILE A CA 1
ATOM 3170 C C . ILE A 1 409 ? -1.161 3.464 16.748 1.00 88.31 409 ILE A C 1
ATOM 3172 O O . ILE A 1 409 ? -2.384 3.485 16.673 1.00 88.31 409 ILE A O 1
ATOM 3176 N N . LEU A 1 410 ? -0.488 4.167 17.646 1.00 88.38 410 LEU A N 1
ATOM 3177 C CA . LEU A 1 410 ? -1.077 5.165 18.519 1.00 88.38 410 LEU A CA 1
ATOM 3178 C C . LEU A 1 410 ? -0.396 6.499 18.230 1.00 88.38 410 LEU A C 1
ATOM 3180 O O . LEU A 1 410 ? 0.729 6.753 18.671 1.00 88.38 410 LEU A O 1
ATOM 3184 N N . GLU A 1 411 ? -1.109 7.338 17.485 1.00 84.88 411 GLU A N 1
ATOM 3185 C CA . GLU A 1 411 ? -0.625 8.630 17.008 1.00 84.88 411 GLU A CA 1
ATOM 3186 C C . GLU A 1 411 ? -1.627 9.725 17.403 1.00 84.88 411 GLU A C 1
ATOM 3188 O O . GLU A 1 411 ? -2.742 9.745 16.872 1.00 84.88 411 GLU A O 1
ATOM 3193 N N . PRO A 1 412 ? -1.292 10.609 18.363 1.00 77.88 412 PRO A N 1
ATOM 3194 C CA . PRO A 1 412 ? -2.161 11.726 18.733 1.00 77.88 412 PRO A CA 1
ATOM 3195 C C . PRO A 1 412 ? -2.330 12.761 17.613 1.00 77.88 412 PRO A C 1
ATOM 3197 O O . PRO A 1 412 ? -3.374 13.411 17.558 1.00 77.88 412 PRO A O 1
ATOM 3200 N N . GLU A 1 413 ? -1.341 12.908 16.728 1.00 78.12 413 GLU A N 1
ATOM 3201 C CA . GLU A 1 413 ? -1.340 13.900 15.649 1.00 78.12 413 GLU A CA 1
ATOM 3202 C C . GLU A 1 413 ? -1.414 13.203 14.280 1.00 78.12 413 GLU A C 1
ATOM 3204 O O . GLU A 1 413 ? -0.407 13.063 13.582 1.00 78.12 413 GLU A O 1
ATOM 3209 N N . PRO A 1 414 ? -2.604 12.739 13.844 1.00 75.38 414 PRO A N 1
ATOM 3210 C CA . PRO A 1 414 ? -2.741 11.995 12.593 1.00 75.38 414 PRO A CA 1
ATOM 3211 C C . PRO A 1 414 ? -2.348 12.809 11.354 1.00 75.38 414 PRO A C 1
ATOM 3213 O O . PRO A 1 414 ? -2.120 12.214 10.306 1.00 75.38 414 PRO A O 1
ATOM 3216 N N . GLN A 1 415 ? -2.243 14.142 11.454 1.00 75.25 415 GLN A N 1
ATOM 3217 C CA . GLN A 1 415 ? -1.753 14.995 10.366 1.00 75.25 415 GLN A CA 1
ATOM 3218 C C . GLN A 1 415 ? -0.278 14.732 10.016 1.00 75.25 415 GLN A C 1
ATOM 3220 O O . GLN A 1 415 ? 0.156 15.111 8.932 1.00 75.25 415 GLN A O 1
ATOM 3225 N N . LEU A 1 416 ? 0.486 14.084 10.905 1.00 72.12 416 LEU A N 1
ATOM 3226 C CA . LEU A 1 416 ? 1.866 13.660 10.645 1.00 72.12 416 LEU A CA 1
ATOM 3227 C C . LEU A 1 416 ? 1.950 12.429 9.730 1.00 72.12 416 LEU A C 1
ATOM 3229 O O . LEU A 1 416 ? 3.021 12.122 9.207 1.00 72.12 416 LEU A O 1
ATOM 3233 N N . LEU A 1 417 ? 0.841 11.709 9.549 1.00 76.88 417 LEU A N 1
ATOM 3234 C CA . LEU A 1 417 ? 0.758 10.559 8.658 1.00 76.88 417 LEU A CA 1
ATOM 3235 C C . LEU A 1 417 ? 0.298 11.018 7.275 1.00 76.88 417 LEU A C 1
ATOM 3237 O O . LEU A 1 417 ? -0.657 11.784 7.138 1.00 76.88 417 LEU A O 1
ATOM 3241 N N . ASP A 1 418 ? 0.937 10.498 6.231 1.00 74.00 418 ASP A N 1
ATOM 3242 C CA . ASP A 1 418 ? 0.510 10.792 4.871 1.00 74.00 418 ASP A CA 1
ATOM 3243 C C . ASP A 1 418 ? -0.887 10.201 4.562 1.00 74.00 418 ASP A C 1
ATOM 3245 O O . ASP A 1 418 ? -1.372 9.235 5.164 1.00 74.00 418 ASP A O 1
ATOM 3249 N N . THR A 1 419 ? -1.581 10.803 3.593 1.00 74.50 419 THR A N 1
ATOM 3250 C CA . THR A 1 419 ? -2.920 10.360 3.178 1.00 74.50 419 THR A CA 1
ATOM 3251 C C . THR A 1 419 ? -2.962 8.895 2.702 1.00 74.50 419 THR A C 1
ATOM 3253 O O . THR A 1 419 ? -3.943 8.203 3.004 1.00 74.50 419 THR A O 1
ATOM 3256 N N . PRO A 1 420 ? -1.970 8.368 1.950 1.00 73.75 420 PRO A N 1
ATOM 3257 C CA . PRO A 1 420 ? -1.911 6.944 1.610 1.00 73.75 420 PRO A CA 1
ATOM 3258 C C . PRO A 1 420 ? -1.927 6.013 2.827 1.00 73.75 420 PRO A C 1
ATOM 3260 O O . PRO A 1 420 ? -2.663 5.018 2.813 1.00 73.75 420 PRO A O 1
ATOM 3263 N N . LEU A 1 421 ? -1.172 6.344 3.872 1.00 76.88 421 LEU A N 1
ATOM 3264 C CA . LEU A 1 421 ? -1.063 5.567 5.095 1.00 76.88 421 LEU A CA 1
ATOM 3265 C C . LEU A 1 421 ? -2.336 5.658 5.937 1.00 76.88 421 LEU A C 1
ATOM 3267 O O . LEU A 1 421 ? -2.879 4.628 6.340 1.00 76.88 421 LEU A O 1
ATOM 3271 N N . LEU A 1 422 ? -2.904 6.856 6.090 1.00 79.19 422 LEU A N 1
ATOM 3272 C CA . LEU A 1 422 ? -4.204 7.041 6.747 1.00 79.19 422 LEU A CA 1
ATOM 3273 C C . LEU A 1 422 ? -5.317 6.218 6.077 1.00 79.19 422 LEU A C 1
ATOM 3275 O O . LEU A 1 422 ? -6.185 5.677 6.758 1.00 79.19 422 LEU A O 1
ATOM 3279 N N . ASN A 1 423 ? -5.296 6.083 4.749 1.00 76.00 423 ASN A N 1
ATOM 3280 C CA . ASN A 1 423 ? -6.256 5.259 4.000 1.00 76.00 423 ASN A CA 1
ATOM 3281 C C . ASN A 1 423 ? -5.983 3.745 4.091 1.00 76.00 423 ASN A C 1
ATOM 3283 O O . ASN A 1 423 ? -6.822 2.938 3.683 1.00 76.00 423 ASN A O 1
ATOM 3287 N N . ARG A 1 424 ? -4.809 3.340 4.586 1.00 75.62 424 ARG A N 1
ATOM 3288 C CA . ARG A 1 424 ? -4.445 1.941 4.864 1.00 75.62 424 ARG A CA 1
ATOM 3289 C C . ARG A 1 424 ? -4.787 1.510 6.286 1.00 75.62 424 ARG A C 1
ATOM 3291 O O . ARG A 1 424 ? -4.805 0.309 6.535 1.00 75.62 424 ARG A O 1
ATOM 3298 N N . MET A 1 425 ? -5.078 2.450 7.180 1.00 79.56 425 MET A N 1
ATOM 3299 C CA . MET A 1 425 ? -5.354 2.183 8.590 1.00 79.56 425 MET A CA 1
ATOM 3300 C C . MET A 1 425 ? -6.848 2.206 8.917 1.00 79.56 425 MET A C 1
ATOM 3302 O O . MET A 1 425 ? -7.659 2.804 8.207 1.00 79.56 425 MET A O 1
ATOM 3306 N N . GLU A 1 426 ? -7.200 1.532 10.006 1.00 80.38 426 GLU A N 1
ATOM 3307 C CA . GLU A 1 426 ? -8.531 1.516 10.603 1.00 80.38 426 GLU A CA 1
ATOM 3308 C C . GLU A 1 426 ? -8.556 2.452 11.816 1.00 80.38 426 GLU A C 1
ATOM 3310 O O . GLU A 1 426 ? -7.781 2.269 12.749 1.00 80.38 426 GLU A O 1
ATOM 3315 N N . LYS A 1 427 ? -9.399 3.488 11.801 1.00 81.12 427 LYS A N 1
ATOM 3316 C CA . LYS A 1 427 ? -9.259 4.637 12.709 1.00 81.12 427 LYS A CA 1
ATOM 3317 C C . LYS A 1 427 ? -10.185 4.517 13.915 1.00 81.12 427 LYS A C 1
ATOM 3319 O O . LYS A 1 427 ? -11.401 4.406 13.761 1.00 81.12 427 LYS A O 1
ATOM 3324 N N . TYR A 1 428 ? -9.617 4.642 15.110 1.00 78.56 428 TYR A N 1
ATOM 3325 C CA . TYR A 1 428 ? -10.327 4.531 16.379 1.00 78.56 428 TYR A CA 1
ATOM 3326 C C . TYR A 1 428 ? -9.980 5.690 17.298 1.00 78.56 428 TYR A C 1
ATOM 3328 O O . TYR A 1 428 ? -8.887 5.741 17.849 1.00 78.56 428 TYR A O 1
ATOM 3336 N N . ALA A 1 429 ? -10.923 6.600 17.520 1.00 78.06 429 ALA A N 1
ATOM 3337 C CA . ALA A 1 429 ? -10.745 7.635 18.524 1.00 78.06 429 ALA A CA 1
ATOM 3338 C C . ALA A 1 429 ? -11.226 7.128 19.879 1.00 78.06 429 ALA A C 1
ATOM 3340 O O . ALA A 1 429 ? -12.416 6.852 20.028 1.00 78.06 429 ALA A O 1
ATOM 3341 N N . LEU A 1 430 ? -10.334 7.024 20.862 1.00 77.12 430 LEU A N 1
ATOM 3342 C CA . LEU A 1 430 ? -10.624 6.405 22.160 1.00 77.12 430 LEU A CA 1
ATOM 3343 C C . LEU A 1 430 ? -9.981 7.185 23.300 1.00 77.12 430 LEU A C 1
ATOM 3345 O O . LEU A 1 430 ? -8.831 7.603 23.193 1.00 77.12 430 LEU A O 1
ATOM 3349 N N . SER A 1 431 ? -10.697 7.343 24.405 1.00 78.75 431 SER A N 1
ATOM 3350 C CA . SER A 1 431 ? -10.103 7.672 25.703 1.00 78.75 431 SER A CA 1
ATOM 3351 C C . SER A 1 431 ? -10.005 6.408 26.571 1.00 78.75 431 SER A C 1
ATOM 3353 O O . SER A 1 431 ? -10.717 5.433 26.319 1.00 78.75 431 SER A O 1
ATOM 3355 N N . PRO A 1 432 ? -9.163 6.385 27.620 1.00 78.31 432 PRO A N 1
ATOM 3356 C CA . PRO A 1 432 ? -9.191 5.298 28.600 1.00 78.31 432 PRO A CA 1
ATOM 3357 C C . PRO A 1 432 ? -10.578 5.099 29.225 1.00 78.31 432 PRO A C 1
ATOM 3359 O O . PRO A 1 432 ? -10.999 3.967 29.431 1.00 78.31 432 PRO A O 1
ATOM 3362 N N . GLU A 1 433 ? -11.313 6.190 29.455 1.00 76.81 433 GLU A N 1
ATOM 3363 C CA . GLU A 1 433 ? -12.680 6.177 29.988 1.00 76.81 433 GLU A CA 1
ATOM 3364 C C . GLU A 1 433 ? -13.650 5.429 29.065 1.00 76.81 433 GLU A C 1
ATOM 3366 O O . GLU A 1 433 ? -14.566 4.767 29.543 1.00 76.81 433 GLU A O 1
ATOM 3371 N N . ASP A 1 434 ? -13.444 5.459 27.748 1.00 74.81 434 ASP A N 1
ATOM 3372 C CA . ASP A 1 434 ? -14.287 4.727 26.797 1.00 74.81 434 ASP A CA 1
ATOM 3373 C C . ASP A 1 434 ? -14.220 3.203 26.987 1.00 74.81 434 ASP A C 1
ATOM 3375 O O . ASP A 1 434 ? -15.124 2.491 26.554 1.00 74.81 434 ASP A O 1
ATOM 3379 N N . LEU A 1 435 ? -13.161 2.705 27.633 1.00 73.62 435 LEU A N 1
ATOM 3380 C CA . LEU A 1 435 ? -12.900 1.281 27.861 1.00 73.62 435 LEU A CA 1
ATOM 3381 C C . LEU A 1 435 ? -13.236 0.823 29.288 1.00 73.62 435 LEU A C 1
ATOM 3383 O O . LEU A 1 435 ? -13.157 -0.372 29.584 1.00 73.62 435 LEU A O 1
ATOM 3387 N N . LEU A 1 436 ? -13.598 1.756 30.170 1.00 71.38 436 LEU A N 1
ATOM 3388 C CA . LEU A 1 436 ? -14.038 1.454 31.528 1.00 71.38 436 LEU A CA 1
ATOM 3389 C C . LEU A 1 436 ? -15.531 1.110 31.532 1.00 71.38 436 LEU A C 1
ATOM 3391 O O . LEU A 1 436 ? -16.350 1.768 30.882 1.00 71.38 436 LEU A O 1
ATOM 3395 N N . SER A 1 437 ? -15.889 0.082 32.294 1.00 70.00 437 SER A N 1
ATOM 3396 C CA . SER A 1 437 ? -17.280 -0.231 32.617 1.00 70.00 437 SER A CA 1
ATOM 3397 C C . SER A 1 437 ? -17.909 0.886 33.455 1.00 70.00 437 SER A C 1
ATOM 3399 O O . SER A 1 437 ? -17.215 1.698 34.063 1.00 70.00 437 SER A O 1
ATOM 3401 N N . ASN A 1 438 ? -19.242 0.923 33.517 1.00 66.69 438 ASN A N 1
ATOM 3402 C CA . ASN A 1 438 ? -19.950 1.901 34.351 1.00 66.69 438 ASN A CA 1
ATOM 3403 C C . ASN A 1 438 ? -19.599 1.768 35.845 1.00 66.69 438 ASN A C 1
ATOM 3405 O O . ASN A 1 438 ? -19.699 2.749 36.570 1.00 66.69 438 ASN A O 1
ATOM 3409 N N . GLU A 1 439 ? -19.177 0.584 36.294 1.00 67.00 439 GLU A N 1
ATOM 3410 C CA . GLU A 1 439 ? -18.713 0.341 37.665 1.00 67.00 439 GLU A CA 1
ATOM 3411 C C . GLU A 1 439 ? -17.284 0.848 37.896 1.00 67.00 439 GLU A C 1
ATOM 3413 O O . GLU A 1 439 ? -16.999 1.351 38.969 1.00 67.00 439 GLU A O 1
ATOM 3418 N N . GLU A 1 440 ? -16.401 0.778 36.893 1.00 67.81 440 GLU A N 1
ATOM 3419 C CA . GLU A 1 440 ? -15.018 1.288 36.973 1.00 67.81 440 GLU A CA 1
ATOM 3420 C C . GLU A 1 440 ? -14.916 2.814 36.792 1.00 67.81 440 GLU A C 1
ATOM 3422 O O . GLU A 1 440 ? -13.857 3.396 37.027 1.00 67.81 440 GLU A O 1
ATOM 3427 N N . LYS A 1 441 ? -15.988 3.456 36.310 1.00 64.50 441 LYS A N 1
ATOM 3428 C CA . LYS A 1 441 ? -16.082 4.916 36.126 1.00 64.50 441 LYS A CA 1
ATOM 3429 C C . LYS A 1 441 ? -16.519 5.666 37.385 1.00 64.50 441 LYS A C 1
ATOM 3431 O O . LYS A 1 441 ? -16.311 6.877 37.443 1.00 64.50 441 LYS A O 1
ATOM 3436 N N . ASN A 1 442 ? -17.161 4.968 38.319 1.00 49.44 442 ASN A N 1
ATOM 3437 C CA . ASN A 1 442 ? -17.636 5.494 39.601 1.00 49.44 442 ASN A CA 1
ATOM 3438 C C . ASN A 1 442 ? -16.647 5.138 40.708 1.00 49.44 442 ASN A C 1
ATOM 3440 O O . ASN A 1 442 ? -16.568 5.928 41.675 1.00 49.44 442 ASN A O 1
#

pLDDT: mean 75.89, std 16.38, range [29.41, 96.25]

Radius of gyration: 24.94 Å; chains: 1; bounding box: 77×51×70 Å